Protein AF-J3DHJ5-F1 (afdb_monomer)

Structure (mmCIF, N/CA/C/O backbone):
data_AF-J3DHJ5-F1
#
_entry.id   AF-J3DHJ5-F1
#
loop_
_atom_site.group_PDB
_atom_site.id
_atom_site.type_symbol
_atom_site.label_atom_id
_atom_site.label_alt_id
_atom_site.label_comp_id
_atom_site.label_asym_id
_atom_site.label_entity_id
_atom_site.label_seq_id
_atom_site.pdbx_PDB_ins_code
_atom_site.Cartn_x
_atom_site.Cartn_y
_atom_site.Cartn_z
_atom_site.occupancy
_atom_site.B_iso_or_equiv
_atom_site.auth_seq_id
_atom_site.auth_comp_id
_atom_site.auth_asym_id
_atom_site.auth_atom_id
_atom_site.pdbx_PDB_model_num
ATOM 1 N N . MET A 1 1 ? -26.097 7.445 -40.872 1.00 56.88 1 MET A N 1
ATOM 2 C CA . MET A 1 1 ? -26.040 5.988 -40.610 1.00 56.88 1 MET A CA 1
ATOM 3 C C . MET A 1 1 ? -25.466 5.687 -39.231 1.00 56.88 1 MET A C 1
ATOM 5 O O . MET A 1 1 ? -26.285 5.551 -38.344 1.00 56.88 1 MET A O 1
ATOM 9 N N . ALA A 1 2 ? -24.147 5.677 -38.983 1.00 38.03 2 ALA A N 1
ATOM 10 C CA . ALA A 1 2 ? -23.587 5.235 -37.686 1.00 38.03 2 ALA A CA 1
ATOM 11 C C . ALA A 1 2 ? -24.206 5.890 -36.424 1.00 38.03 2 ALA A C 1
ATOM 13 O O . ALA A 1 2 ? -24.547 5.184 -35.480 1.00 38.03 2 ALA A O 1
ATOM 14 N N . LEU A 1 3 ? -24.429 7.212 -36.423 1.00 39.81 3 LEU A N 1
ATOM 15 C CA . LEU A 1 3 ? -25.123 7.911 -35.324 1.00 39.81 3 LEU A CA 1
ATOM 16 C C . LEU A 1 3 ? -26.589 7.475 -35.145 1.00 39.81 3 LEU A C 1
ATOM 18 O O . LEU A 1 3 ? -27.075 7.419 -34.020 1.00 39.81 3 LEU A O 1
ATOM 22 N N . GLU A 1 4 ? -27.272 7.122 -36.235 1.00 52.53 4 GLU A N 1
ATOM 23 C CA . GLU A 1 4 ? -28.643 6.601 -36.204 1.00 52.53 4 GLU A CA 1
ATOM 24 C C . GLU A 1 4 ? -28.670 5.192 -35.610 1.00 52.53 4 GLU A C 1
ATOM 26 O O . GLU A 1 4 ? -29.508 4.895 -34.767 1.00 52.53 4 GLU A O 1
ATOM 31 N N . THR A 1 5 ? -27.694 4.352 -35.971 1.00 57.44 5 THR A N 1
ATOM 32 C CA . THR A 1 5 ? -27.505 3.025 -35.375 1.00 57.44 5 THR A CA 1
ATOM 33 C C . THR A 1 5 ? -27.242 3.134 -33.874 1.00 57.44 5 THR A C 1
ATOM 35 O O . THR A 1 5 ? -27.921 2.476 -33.098 1.00 57.44 5 THR A O 1
ATOM 38 N N . ILE A 1 6 ? -26.333 4.016 -33.436 1.00 53.72 6 ILE A N 1
ATOM 39 C CA . ILE A 1 6 ? -26.070 4.256 -32.004 1.00 53.72 6 ILE A CA 1
ATOM 40 C C . ILE A 1 6 ? -27.349 4.719 -31.290 1.00 53.72 6 ILE A C 1
ATOM 42 O O . ILE A 1 6 ? -27.682 4.194 -30.227 1.00 53.72 6 ILE A O 1
ATOM 46 N N . ARG A 1 7 ? -28.106 5.651 -31.885 1.00 61.78 7 ARG A N 1
ATOM 47 C CA . ARG A 1 7 ? -29.384 6.129 -31.339 1.00 61.78 7 ARG A CA 1
ATOM 48 C C . ARG A 1 7 ? -30.417 5.004 -31.215 1.00 61.78 7 ARG A C 1
ATOM 50 O O . ARG A 1 7 ? -31.074 4.910 -30.181 1.00 61.78 7 ARG A O 1
ATOM 57 N N . GLN A 1 8 ? -30.535 4.145 -32.226 1.00 65.75 8 GLN A N 1
ATOM 58 C CA . GLN A 1 8 ? -31.433 2.988 -32.218 1.00 65.75 8 GLN A CA 1
ATOM 59 C C . GLN A 1 8 ? -31.013 1.947 -31.172 1.00 65.75 8 GLN A C 1
ATOM 61 O O . GLN A 1 8 ? -31.859 1.526 -30.390 1.00 65.75 8 GLN A O 1
ATOM 66 N N . THR A 1 9 ? -29.726 1.601 -31.066 1.00 68.06 9 THR A N 1
ATOM 67 C CA . THR A 1 9 ? -29.230 0.654 -30.050 1.00 68.06 9 THR A CA 1
ATOM 68 C C . THR A 1 9 ? -29.452 1.175 -28.629 1.00 68.06 9 THR A C 1
ATOM 70 O O . THR A 1 9 ? -29.906 0.424 -27.769 1.00 68.06 9 THR A O 1
ATOM 73 N N . HIS A 1 10 ? -29.209 2.467 -28.370 1.00 66.12 10 HIS A N 1
ATOM 74 C CA . HIS A 1 10 ? -29.517 3.075 -27.070 1.00 66.12 10 HIS A CA 1
ATOM 75 C C . HIS A 1 10 ? -31.023 3.110 -26.773 1.00 66.12 10 HIS A C 1
ATOM 77 O O . HIS A 1 10 ? -31.416 2.923 -25.622 1.00 66.12 10 HIS A O 1
ATOM 83 N N . HIS A 1 11 ? -31.870 3.330 -27.784 1.00 65.62 11 HIS A N 1
ATOM 84 C CA . HIS A 1 11 ? -33.321 3.327 -27.606 1.00 65.62 11 HIS A CA 1
ATOM 85 C C . HIS A 1 11 ? -33.860 1.915 -27.339 1.00 65.62 11 HIS A C 1
ATOM 87 O O . HIS A 1 11 ? -34.631 1.739 -26.399 1.00 65.62 11 HIS A O 1
ATOM 93 N N . GLN A 1 12 ? -33.390 0.908 -28.081 1.00 67.81 12 GLN A N 1
ATOM 94 C CA . GLN A 1 12 ? -33.749 -0.493 -27.860 1.00 67.81 12 GLN A CA 1
ATOM 95 C C . GLN A 1 12 ? -33.296 -0.969 -26.476 1.00 67.81 12 GLN A C 1
ATOM 97 O O . GLN A 1 12 ? -34.115 -1.447 -25.706 1.00 67.81 12 GLN A O 1
ATOM 102 N N . HIS A 1 13 ? -32.041 -0.716 -26.092 1.00 65.06 13 HIS A N 1
ATOM 103 C CA . HIS A 1 13 ? -31.534 -1.065 -24.762 1.00 65.06 13 HIS A CA 1
ATOM 104 C C . HIS A 1 13 ? -32.324 -0.384 -23.623 1.00 65.06 13 HIS A C 1
ATOM 106 O O . HIS A 1 13 ? -32.522 -0.977 -22.564 1.00 65.06 13 HIS A O 1
ATOM 112 N N . ALA A 1 14 ? -32.824 0.842 -23.828 1.00 54.56 14 ALA A N 1
ATOM 113 C CA . ALA A 1 14 ? -33.723 1.489 -22.871 1.00 54.56 14 ALA A CA 1
ATOM 114 C C . ALA A 1 14 ? -35.105 0.808 -22.807 1.00 54.56 14 ALA A C 1
ATOM 116 O O . ALA A 1 14 ? -35.644 0.637 -21.715 1.00 54.56 14 ALA A O 1
ATOM 117 N N . ILE A 1 15 ? -35.661 0.386 -23.948 1.00 68.69 15 ILE A N 1
ATOM 118 C CA . ILE A 1 15 ? -36.907 -0.395 -24.019 1.00 68.69 15 ILE A CA 1
ATOM 119 C C . ILE A 1 15 ? -36.736 -1.744 -23.305 1.00 68.69 15 ILE A C 1
ATOM 121 O O . ILE A 1 15 ? -37.561 -2.078 -22.458 1.00 68.69 15 ILE A O 1
ATOM 125 N N . ASP A 1 16 ? -35.634 -2.453 -23.549 1.00 64.56 16 ASP A N 1
ATOM 126 C CA . ASP A 1 16 ? -35.332 -3.757 -22.946 1.00 64.56 16 ASP A CA 1
ATOM 127 C C . ASP A 1 16 ? -35.168 -3.662 -21.411 1.00 64.56 16 ASP A C 1
ATOM 129 O O . ASP A 1 16 ? -35.616 -4.534 -20.655 1.00 64.56 16 ASP A O 1
ATOM 133 N N . GLN A 1 17 ? -34.575 -2.570 -20.906 1.00 59.06 17 GLN A N 1
ATOM 134 C CA . GLN A 1 17 ? -34.486 -2.305 -19.461 1.00 59.06 17 GLN A CA 1
ATOM 135 C C . GLN A 1 17 ? -35.821 -1.880 -18.825 1.00 59.06 17 GLN A C 1
ATOM 137 O O . GLN A 1 17 ? -36.045 -2.150 -17.641 1.00 59.06 17 GLN A O 1
ATOM 142 N N . MET A 1 18 ? -36.730 -1.259 -19.586 1.00 52.97 18 MET A N 1
ATOM 143 C CA . MET A 1 18 ? -38.100 -0.996 -19.130 1.00 52.97 18 MET A CA 1
ATOM 144 C C . MET A 1 18 ? -38.947 -2.279 -19.119 1.00 52.97 18 MET A C 1
ATOM 146 O O . MET A 1 18 ? -39.639 -2.537 -18.136 1.00 52.97 18 MET A O 1
ATOM 150 N N . SER A 1 19 ? -38.861 -3.124 -20.153 1.00 63.03 19 SER A N 1
ATOM 151 C CA . SER A 1 19 ? -39.649 -4.364 -20.253 1.00 63.03 19 SER A CA 1
ATOM 152 C C . SER A 1 19 ? -39.216 -5.451 -19.267 1.00 63.03 19 SER A C 1
ATOM 154 O O . SER A 1 19 ? -40.039 -6.261 -18.852 1.00 63.03 19 SER A O 1
ATOM 156 N N . SER A 1 20 ? -37.946 -5.464 -18.850 1.00 67.75 20 SER A N 1
ATOM 157 C CA . SER A 1 20 ? -37.434 -6.375 -17.811 1.00 67.75 20 SER A CA 1
ATOM 158 C C . SER A 1 20 ? -37.813 -5.969 -16.376 1.00 67.75 20 SER A C 1
ATOM 160 O O . SER A 1 20 ? -37.446 -6.659 -15.427 1.00 67.75 20 SER A O 1
ATOM 162 N N . GLY A 1 21 ? -38.528 -4.853 -16.182 1.00 51.00 21 GLY A N 1
ATOM 163 C CA . GLY A 1 21 ? -38.951 -4.374 -14.858 1.00 51.00 21 GLY A CA 1
ATOM 164 C C . GLY A 1 21 ? -37.807 -3.896 -13.953 1.00 51.00 21 GLY A C 1
ATOM 165 O O . GLY A 1 21 ? -38.036 -3.570 -12.787 1.00 51.00 21 GLY A O 1
ATOM 166 N N . HIS A 1 22 ? -36.573 -3.842 -14.464 1.00 48.22 22 HIS A N 1
ATOM 167 C CA . HIS A 1 22 ? -35.403 -3.386 -13.716 1.00 48.22 22 HIS A CA 1
ATOM 168 C C . HIS A 1 22 ? -35.270 -1.859 -13.693 1.00 48.22 22 HIS A C 1
ATOM 170 O O . HIS A 1 22 ? -34.783 -1.315 -12.697 1.00 48.22 22 HIS A O 1
ATOM 176 N N . LEU A 1 23 ? -35.783 -1.146 -14.705 1.00 41.62 23 LEU A N 1
ATOM 177 C CA . LEU A 1 23 ? -35.980 0.298 -14.597 1.00 41.62 23 LEU A CA 1
ATOM 178 C C . LEU A 1 23 ? -37.191 0.606 -13.699 1.00 41.62 23 LEU A C 1
ATOM 180 O O . LEU A 1 23 ? -38.329 0.726 -14.154 1.00 41.62 23 LEU A O 1
ATOM 184 N N . LYS A 1 24 ? -36.946 0.796 -12.397 1.00 46.66 24 LYS A N 1
ATOM 185 C CA . LYS A 1 24 ? -37.904 1.502 -11.538 1.00 46.66 24 LYS A CA 1
ATOM 186 C C . LYS A 1 24 ? -38.028 2.935 -12.050 1.00 46.66 24 LYS A C 1
ATOM 188 O O . LYS A 1 24 ? -37.118 3.734 -11.833 1.00 46.66 24 LYS A O 1
ATOM 193 N N . ILE A 1 25 ? -39.151 3.263 -12.692 1.00 50.91 25 ILE A N 1
ATOM 194 C CA . ILE A 1 25 ? -39.510 4.655 -12.989 1.00 50.91 25 ILE A CA 1
ATOM 195 C C . ILE A 1 25 ? -39.434 5.425 -11.659 1.00 50.91 25 ILE A C 1
ATOM 197 O O . ILE A 1 25 ? -40.095 5.011 -10.699 1.00 50.91 25 ILE A O 1
ATOM 201 N N . PRO A 1 26 ? -38.619 6.492 -11.548 1.00 54.53 26 PRO A N 1
ATOM 202 C CA . PRO A 1 26 ? -38.495 7.228 -10.300 1.00 54.53 26 PRO A CA 1
ATOM 203 C C . PRO A 1 26 ? -39.858 7.824 -9.949 1.00 54.53 26 PRO A C 1
ATOM 205 O O . PRO A 1 26 ? -40.407 8.639 -10.693 1.00 54.53 26 PRO A O 1
ATOM 208 N N . VAL A 1 27 ? -40.427 7.375 -8.827 1.00 65.88 27 VAL A N 1
ATOM 209 C CA . VAL A 1 27 ? -41.735 7.834 -8.351 1.00 65.88 27 VAL A CA 1
ATOM 210 C C . VAL A 1 27 ? -41.634 9.334 -8.104 1.00 65.88 27 VAL A C 1
ATOM 212 O O . VAL A 1 27 ? -40.938 9.760 -7.181 1.00 65.88 27 VAL A O 1
ATOM 215 N N . ARG A 1 28 ? -42.298 10.122 -8.962 1.00 69.94 28 ARG A N 1
ATOM 216 C CA . ARG A 1 28 ? -42.235 11.589 -8.935 1.00 69.94 28 ARG A CA 1
ATOM 217 C C . ARG A 1 28 ? -42.550 12.076 -7.511 1.00 69.94 28 ARG A C 1
ATOM 219 O O . ARG A 1 28 ? -43.616 11.727 -6.996 1.00 69.94 28 ARG A O 1
ATOM 226 N N . PRO A 1 29 ? -41.662 12.847 -6.854 1.00 71.56 29 PRO A N 1
ATOM 227 C CA . PRO A 1 29 ? -41.962 13.391 -5.537 1.00 71.56 29 PRO A CA 1
ATOM 228 C C . PRO A 1 29 ? -43.184 14.311 -5.640 1.00 71.56 29 PRO A C 1
ATOM 230 O O . PRO A 1 29 ? -43.317 15.078 -6.593 1.00 71.56 29 PRO A O 1
ATOM 233 N N . SER A 1 30 ? -44.093 14.231 -4.667 1.00 78.44 30 SER A N 1
ATOM 234 C CA . SER A 1 30 ? -45.227 15.156 -4.612 1.00 78.44 30 SER A CA 1
ATOM 235 C C . SER A 1 30 ? -44.733 16.588 -4.349 1.00 78.44 30 SER A C 1
ATOM 237 O O . SER A 1 30 ? -43.692 16.756 -3.705 1.00 78.44 30 SER A O 1
ATOM 239 N N . PRO A 1 31 ? -45.469 17.637 -4.766 1.00 71.19 31 PRO A N 1
ATOM 240 C CA . PRO A 1 31 ? -45.070 19.023 -4.502 1.00 71.19 31 PRO A CA 1
ATOM 241 C C . PRO A 1 31 ? -44.852 19.305 -3.010 1.00 71.19 31 PRO A C 1
ATOM 243 O O . PRO A 1 31 ? -43.879 19.953 -2.639 1.00 71.19 31 PRO A O 1
ATOM 246 N N . ALA A 1 32 ? -45.693 18.727 -2.144 1.00 75.25 32 ALA A N 1
ATOM 247 C CA . ALA A 1 32 ? -45.533 18.798 -0.693 1.00 75.25 32 ALA A CA 1
ATOM 248 C C . ALA A 1 32 ? -44.207 18.179 -0.209 1.00 75.25 32 ALA A C 1
ATOM 250 O O . ALA A 1 32 ? -43.540 18.760 0.644 1.00 75.25 32 ALA A O 1
ATOM 251 N N . LYS A 1 33 ? -43.782 17.044 -0.787 1.00 81.25 33 LYS A N 1
ATOM 252 C CA . LYS A 1 33 ? -42.474 16.452 -0.479 1.00 81.25 33 LYS A CA 1
ATOM 253 C C . LYS A 1 33 ? -41.328 17.328 -0.992 1.00 81.25 33 LYS A C 1
ATOM 255 O O . LYS A 1 33 ? -40.373 17.537 -0.257 1.00 81.25 33 LYS A O 1
ATOM 260 N N . MET A 1 34 ? -41.422 17.871 -2.210 1.00 75.62 34 MET A N 1
ATOM 261 C CA . MET A 1 34 ? -40.393 18.774 -2.749 1.00 75.62 34 MET A CA 1
ATOM 262 C C . MET A 1 34 ? -40.206 20.025 -1.878 1.00 75.62 34 MET A C 1
ATOM 264 O O . MET A 1 34 ? -39.070 20.427 -1.643 1.00 75.62 34 MET A O 1
ATOM 268 N N . MET A 1 35 ? -41.297 20.598 -1.357 1.00 75.06 35 MET A N 1
ATOM 269 C CA . MET A 1 35 ? -41.242 21.695 -0.383 1.00 75.06 35 MET A CA 1
ATOM 270 C C . MET A 1 35 ? -40.568 21.261 0.924 1.00 75.06 35 MET A C 1
ATOM 272 O O . MET A 1 35 ? -39.638 21.920 1.372 1.00 75.06 35 MET A O 1
ATOM 276 N N . GLN A 1 36 ? -40.956 20.114 1.489 1.00 82.12 36 GLN A N 1
ATOM 277 C CA . GLN A 1 36 ? -40.356 19.587 2.720 1.00 82.12 36 GLN A CA 1
ATOM 278 C C . GLN A 1 36 ? -38.847 19.300 2.576 1.00 82.12 36 GLN A C 1
ATOM 280 O O . GLN A 1 36 ? -38.066 19.597 3.482 1.00 82.12 36 GLN A O 1
ATOM 285 N N . ASP A 1 37 ? -38.422 18.740 1.439 1.00 79.88 37 ASP A N 1
ATOM 286 C CA . ASP A 1 37 ? -37.009 18.522 1.114 1.00 79.88 37 ASP A CA 1
ATOM 287 C C . ASP A 1 37 ? -36.252 19.857 0.947 1.00 79.88 37 ASP A C 1
ATOM 289 O O . ASP A 1 37 ? -35.110 19.966 1.403 1.00 79.88 37 ASP A O 1
ATOM 293 N N . PHE A 1 38 ? -36.883 20.883 0.360 1.00 79.00 38 PHE A N 1
ATOM 294 C CA . PHE A 1 38 ? -36.316 22.231 0.229 1.00 79.00 38 PHE A CA 1
ATOM 295 C C . PHE A 1 38 ? -36.161 22.938 1.585 1.00 79.00 38 PHE A C 1
ATOM 297 O O . PHE A 1 38 ? -35.077 23.436 1.886 1.00 79.00 38 PHE A O 1
ATOM 304 N N . ASP A 1 39 ? -37.186 22.927 2.440 1.00 80.31 39 ASP A N 1
ATOM 305 C CA . ASP A 1 39 ? -37.137 23.542 3.774 1.00 80.31 39 ASP A CA 1
ATOM 306 C C . ASP A 1 39 ? -36.062 22.882 4.659 1.00 80.31 39 ASP A C 1
ATOM 308 O O . ASP A 1 39 ? -35.315 23.565 5.367 1.00 80.31 39 ASP A O 1
ATOM 312 N N . GLY A 1 40 ? -35.897 21.557 4.553 1.00 81.44 40 GLY A N 1
ATOM 313 C CA . GLY A 1 40 ? -34.800 20.827 5.196 1.00 81.44 40 GLY A CA 1
ATOM 314 C C . GLY A 1 40 ? -33.412 21.236 4.682 1.00 81.44 40 GLY A C 1
ATOM 315 O O . GLY A 1 40 ? -32.465 21.360 5.467 1.00 81.44 40 GLY A O 1
ATOM 316 N N . CYS A 1 41 ? -33.279 21.505 3.379 1.00 79.44 41 CYS A N 1
ATOM 317 C CA . CYS A 1 41 ? -32.059 22.066 2.796 1.00 79.44 41 CYS A CA 1
ATOM 318 C C . CYS A 1 41 ? -31.773 23.490 3.298 1.00 79.44 41 CYS A C 1
ATOM 320 O O . CYS A 1 41 ? -30.633 23.772 3.670 1.00 79.44 41 CYS A O 1
ATOM 322 N N . VAL A 1 42 ? -32.782 24.365 3.362 1.00 79.06 42 VAL A N 1
ATOM 323 C CA . VAL A 1 42 ? -32.647 25.738 3.885 1.00 79.06 42 VAL A CA 1
ATOM 324 C C . VAL A 1 42 ? -32.196 25.720 5.346 1.00 79.06 42 VAL A C 1
ATOM 326 O O . VAL A 1 42 ? -31.187 26.343 5.672 1.00 79.06 42 VAL A O 1
ATOM 329 N N . GLY A 1 43 ? -32.866 24.951 6.212 1.00 82.94 43 GLY A N 1
ATOM 330 C CA . GLY A 1 43 ? -32.500 24.848 7.629 1.00 82.94 43 GLY A CA 1
ATOM 331 C C . GLY A 1 43 ? -31.072 24.333 7.847 1.00 82.94 43 GLY A C 1
ATOM 332 O O . GLY A 1 43 ? -30.340 24.861 8.685 1.00 82.94 43 GLY A O 1
ATOM 333 N N . THR A 1 44 ? -30.637 23.359 7.041 1.00 83.06 44 THR A N 1
ATOM 334 C CA . THR A 1 44 ? -29.255 22.848 7.073 1.00 83.06 44 THR A CA 1
ATOM 335 C C . THR A 1 44 ? -28.251 23.911 6.612 1.00 83.06 44 THR A C 1
ATOM 337 O O . THR A 1 44 ? -27.206 24.077 7.239 1.00 83.06 44 THR A O 1
ATOM 340 N N . LEU A 1 45 ? -28.566 24.673 5.559 1.00 80.94 45 LEU A N 1
ATOM 341 C CA . LEU A 1 45 ? -27.704 25.743 5.051 1.00 80.94 45 LEU A CA 1
ATOM 342 C C . LEU A 1 45 ? -27.534 26.873 6.080 1.00 80.94 45 LEU A C 1
ATOM 344 O O . LEU A 1 45 ? -26.404 27.266 6.368 1.00 80.94 45 LEU A O 1
ATOM 348 N N . THR A 1 46 ? -28.619 27.335 6.706 1.00 82.50 46 THR A N 1
ATOM 349 C CA . THR A 1 46 ? -28.560 28.330 7.792 1.00 82.50 46 THR A CA 1
ATOM 350 C C . THR A 1 46 ? -27.740 27.819 8.985 1.00 82.50 46 THR A C 1
ATOM 352 O O . THR A 1 46 ? -26.922 28.558 9.536 1.00 82.50 46 THR A O 1
ATOM 355 N N . ALA A 1 47 ? -27.878 26.538 9.345 1.00 84.44 47 ALA A N 1
ATOM 356 C CA . ALA A 1 47 ? -27.099 25.912 10.417 1.00 84.44 47 ALA A CA 1
ATOM 357 C C . ALA A 1 47 ? -25.598 25.741 10.096 1.00 84.44 47 ALA A C 1
ATOM 359 O O . ALA A 1 47 ? -24.796 25.604 11.024 1.00 84.44 47 ALA A O 1
ATOM 360 N N . LEU A 1 48 ? -25.204 25.754 8.816 1.00 80.94 48 LEU A N 1
ATOM 361 C CA . LEU A 1 48 ? -23.802 25.801 8.382 1.00 80.94 48 LEU A CA 1
ATOM 362 C C . LEU A 1 48 ? -23.260 27.238 8.348 1.00 80.94 48 LEU A C 1
ATOM 364 O O . LEU A 1 48 ? -22.138 27.466 8.792 1.00 80.94 48 LEU A O 1
ATOM 368 N N . GLN A 1 49 ? -24.050 28.215 7.887 1.00 85.00 49 GLN A N 1
ATOM 369 C CA . GLN A 1 49 ? -23.648 29.631 7.865 1.00 85.00 49 GLN A CA 1
ATOM 370 C C . GLN A 1 49 ? -23.356 30.204 9.260 1.00 85.00 49 GLN A C 1
ATOM 372 O O . GLN A 1 49 ? -22.520 31.092 9.393 1.00 85.00 49 GLN A O 1
ATOM 377 N N . ALA A 1 50 ? -24.020 29.693 10.300 1.00 85.25 50 ALA A N 1
ATOM 378 C CA . ALA A 1 50 ? -23.800 30.110 11.684 1.00 85.25 50 ALA A CA 1
ATOM 379 C C . ALA A 1 50 ? -22.486 29.584 12.309 1.00 85.25 50 ALA A C 1
ATOM 381 O O . ALA A 1 50 ? -22.213 29.871 13.477 1.00 85.25 50 ALA A O 1
ATOM 382 N N . ARG A 1 51 ? -21.682 28.787 11.588 1.00 86.81 51 ARG A N 1
ATOM 383 C CA . ARG A 1 51 ? -20.476 28.144 12.134 1.00 86.81 51 ARG A CA 1
ATOM 384 C C . ARG A 1 51 ? -19.199 28.939 11.845 1.00 86.81 51 ARG A C 1
ATOM 386 O O . ARG A 1 51 ? -19.053 29.489 10.754 1.00 86.81 51 ARG A O 1
ATOM 393 N N . PRO A 1 52 ? -18.235 28.971 12.786 1.00 80.50 52 PRO A N 1
ATOM 394 C CA . PRO A 1 52 ? -16.932 29.576 12.537 1.00 80.50 52 PRO A CA 1
ATOM 395 C C . PRO A 1 52 ? -16.167 28.795 11.460 1.00 80.50 52 PRO A C 1
ATOM 397 O O . PRO A 1 52 ? -16.198 27.565 11.427 1.00 80.50 52 PRO A O 1
ATOM 400 N N . LEU A 1 53 ? -15.447 29.517 10.599 1.00 84.56 53 LEU A N 1
ATOM 401 C CA . LEU A 1 53 ? -14.565 28.927 9.590 1.00 84.56 53 LEU A CA 1
ATOM 402 C C . LEU A 1 53 ? -13.160 28.650 10.169 1.00 84.56 53 LEU A C 1
ATOM 404 O O . LEU A 1 53 ? -12.693 29.421 11.011 1.00 84.56 53 LEU A O 1
ATOM 408 N N . PRO A 1 54 ? -12.444 27.612 9.690 1.00 85.25 54 PRO A N 1
ATOM 409 C CA . PRO A 1 54 ? -12.856 26.650 8.663 1.00 85.25 54 PRO A CA 1
ATOM 410 C C . PRO A 1 54 ? -13.881 25.625 9.179 1.00 85.25 54 PRO A C 1
ATOM 412 O O . PRO A 1 54 ? -13.832 25.209 10.335 1.00 85.25 54 PRO A O 1
ATOM 415 N N . LEU A 1 55 ? -14.781 25.187 8.292 1.00 80.75 55 LEU A N 1
ATOM 416 C CA . LEU A 1 55 ? -15.735 24.111 8.576 1.00 80.75 55 LEU A CA 1
ATOM 417 C C . LEU A 1 55 ? -15.015 22.789 8.892 1.00 80.75 55 LEU A C 1
ATOM 419 O O . LEU A 1 55 ? -13.944 22.499 8.354 1.00 80.75 55 LEU A O 1
ATOM 423 N N . ASN A 1 56 ? -15.623 21.963 9.746 1.00 80.94 56 ASN A N 1
ATOM 424 C CA . ASN A 1 56 ? -15.105 20.627 10.050 1.00 80.94 56 ASN A CA 1
ATOM 425 C C . ASN A 1 56 ? -15.490 19.601 8.947 1.00 80.94 56 ASN A C 1
ATOM 427 O O . ASN A 1 56 ? -16.365 19.884 8.127 1.00 80.94 56 ASN A O 1
ATOM 431 N N . PRO A 1 57 ? -14.892 18.392 8.912 1.00 77.31 57 PRO A N 1
ATOM 432 C CA . PRO A 1 57 ? -15.164 17.409 7.854 1.00 77.31 57 PRO A CA 1
ATOM 433 C C . PRO A 1 57 ? -16.624 16.932 7.739 1.00 77.31 57 PRO A C 1
ATOM 435 O O . PRO A 1 57 ? -17.063 16.605 6.640 1.00 77.31 57 PRO A O 1
ATOM 438 N N . SER A 1 58 ? -17.394 16.912 8.834 1.00 76.19 58 SER A N 1
ATOM 439 C CA . SER A 1 58 ? -18.831 16.591 8.792 1.00 76.19 58 SER A CA 1
ATOM 440 C C . SER A 1 58 ? -19.633 17.719 8.146 1.00 76.19 58 SER A C 1
ATOM 442 O O . SER A 1 58 ? -20.570 17.473 7.393 1.00 76.19 58 SER A O 1
ATOM 444 N N . ASP A 1 59 ? -19.241 18.965 8.402 1.00 78.94 59 ASP A N 1
ATOM 445 C CA . ASP A 1 59 ? -19.901 20.153 7.860 1.00 78.94 59 ASP A CA 1
ATOM 446 C C . ASP A 1 59 ? -19.630 20.295 6.355 1.00 78.94 59 ASP A C 1
ATOM 448 O O . ASP A 1 59 ? -20.536 20.634 5.597 1.00 78.94 59 ASP A O 1
ATOM 452 N N . MET A 1 60 ? -18.419 19.934 5.909 1.00 78.38 60 MET A N 1
ATOM 453 C CA . MET A 1 60 ? -18.093 19.765 4.487 1.00 78.38 60 MET A CA 1
ATOM 454 C C . MET A 1 60 ? -18.964 18.690 3.822 1.00 78.38 60 MET A C 1
ATOM 456 O O . MET A 1 60 ? -19.526 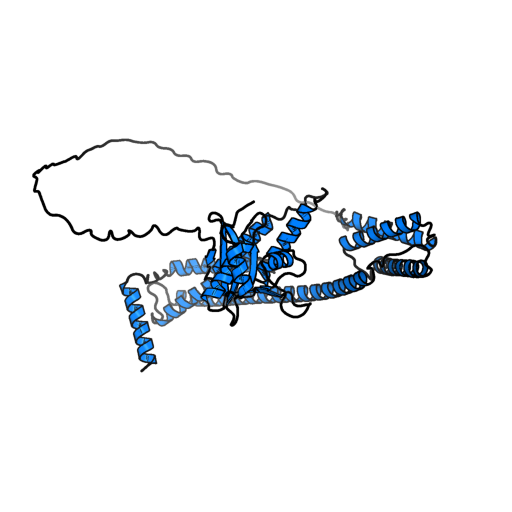18.930 2.759 1.00 78.38 60 MET A O 1
ATOM 460 N N . TYR A 1 61 ? -19.150 17.535 4.469 1.00 79.38 61 TYR A N 1
ATOM 461 C CA . TYR A 1 61 ? -20.013 16.470 3.947 1.00 79.38 61 TYR A CA 1
ATOM 462 C C . TYR A 1 61 ? -21.484 16.909 3.810 1.00 79.38 61 TYR A C 1
ATOM 464 O O . TYR A 1 61 ? -22.143 16.577 2.823 1.00 79.38 61 TYR A O 1
ATOM 472 N N . HIS A 1 62 ? -22.003 17.702 4.754 1.00 79.25 62 HIS A N 1
ATOM 473 C CA . HIS A 1 62 ? -23.336 18.300 4.628 1.00 79.25 62 HIS A CA 1
ATOM 474 C C . HIS A 1 62 ? -23.406 19.359 3.516 1.00 79.25 62 HIS A C 1
ATOM 476 O O . HIS A 1 62 ? -24.412 19.426 2.812 1.00 79.25 62 HIS A O 1
ATOM 482 N N . LEU A 1 63 ? -22.345 20.143 3.307 1.00 80.75 63 LEU A N 1
ATOM 483 C CA . LEU A 1 63 ? -22.252 21.103 2.203 1.00 80.75 63 LEU A CA 1
ATOM 484 C C . LEU A 1 63 ? -22.283 20.397 0.834 1.00 80.75 63 LEU A C 1
ATOM 486 O O . LEU A 1 63 ? -23.030 20.814 -0.051 1.00 80.75 63 LEU A O 1
ATOM 490 N N . ASP A 1 64 ? -21.573 19.277 0.682 1.00 78.56 64 ASP A N 1
ATOM 491 C CA . ASP A 1 64 ? -21.612 18.446 -0.530 1.00 78.56 64 ASP A CA 1
ATOM 492 C C . ASP A 1 64 ? -23.000 17.825 -0.770 1.00 78.56 64 ASP A C 1
ATOM 494 O O . ASP A 1 64 ? -23.497 17.832 -1.900 1.00 78.56 64 ASP A O 1
ATOM 498 N N . GLN A 1 65 ? -23.681 17.355 0.284 1.00 82.19 65 GLN A N 1
ATOM 499 C CA . GLN A 1 65 ? -25.075 16.898 0.182 1.00 82.19 65 GLN A CA 1
ATOM 500 C C . GLN A 1 65 ? -26.034 18.021 -0.250 1.00 82.19 65 GLN A C 1
ATOM 502 O O . GLN A 1 65 ? -26.944 17.769 -1.044 1.00 82.19 65 GLN A O 1
ATOM 507 N N . LEU A 1 66 ? -25.841 19.254 0.233 1.00 81.75 66 LEU A N 1
ATOM 508 C CA . LEU A 1 66 ? -26.635 20.413 -0.189 1.00 81.75 66 LEU A CA 1
ATOM 509 C C . LEU A 1 66 ? -26.363 20.793 -1.646 1.00 81.75 66 LEU A C 1
ATOM 511 O O . LEU A 1 66 ? -27.314 21.050 -2.382 1.00 81.75 66 LEU A O 1
ATOM 515 N N . ASN A 1 67 ? -25.101 20.771 -2.086 1.00 77.81 67 ASN A N 1
ATOM 516 C CA . ASN A 1 67 ? -24.732 20.982 -3.487 1.00 77.81 67 ASN A CA 1
ATOM 517 C C . ASN A 1 67 ? -25.419 19.945 -4.404 1.00 77.81 67 ASN A C 1
ATOM 519 O O . ASN A 1 67 ? -26.012 20.321 -5.417 1.00 77.81 67 ASN A O 1
ATOM 523 N N . ALA A 1 68 ? -25.432 18.664 -4.016 1.00 80.12 68 ALA A N 1
ATOM 524 C CA . ALA A 1 68 ? -26.115 17.602 -4.760 1.00 80.12 68 ALA A CA 1
ATOM 525 C C . ALA A 1 68 ? -27.649 17.776 -4.794 1.00 80.12 68 ALA A C 1
ATOM 527 O O . ALA A 1 68 ? -28.242 17.767 -5.876 1.00 80.12 68 ALA A O 1
ATOM 528 N N . LYS A 1 69 ? -28.299 18.000 -3.639 1.00 78.69 69 LYS A N 1
ATOM 529 C CA . LYS A 1 69 ? -29.756 18.238 -3.575 1.00 78.69 69 LYS A CA 1
ATOM 530 C C . LYS A 1 69 ? -30.186 19.502 -4.328 1.00 78.69 69 LYS A C 1
ATOM 532 O O . LYS A 1 69 ? -31.259 19.513 -4.924 1.00 78.69 69 LYS A O 1
ATOM 537 N N . SER A 1 70 ? -29.355 20.547 -4.343 1.00 79.56 70 SER A N 1
ATOM 538 C CA . SER A 1 70 ? -29.600 21.774 -5.114 1.00 79.56 70 SER A CA 1
ATOM 539 C C . SER A 1 70 ? -29.747 21.476 -6.611 1.00 79.56 70 SER A C 1
ATOM 541 O O . SER A 1 70 ? -30.720 21.898 -7.237 1.00 79.56 70 SER A O 1
ATOM 543 N N . ALA A 1 71 ? -28.830 20.674 -7.166 1.00 78.31 71 ALA A N 1
ATOM 544 C CA . ALA A 1 71 ? -28.864 20.259 -8.566 1.00 78.31 71 ALA A CA 1
ATOM 545 C C . ALA A 1 71 ? -30.054 19.330 -8.885 1.00 78.31 71 ALA A C 1
ATOM 547 O O . ALA A 1 71 ? -30.658 19.451 -9.950 1.00 78.31 71 ALA A O 1
ATOM 548 N N . GLU A 1 72 ? -30.436 18.440 -7.963 1.00 79.94 72 GLU A N 1
ATOM 549 C CA . GLU A 1 72 ? -31.622 17.582 -8.109 1.00 79.94 72 GLU A CA 1
ATOM 550 C C . GLU A 1 72 ? -32.926 18.403 -8.135 1.00 79.94 72 GLU A C 1
ATOM 552 O O . GLU A 1 72 ? -33.772 18.214 -9.012 1.00 79.94 72 GLU A O 1
ATOM 557 N N . LEU A 1 73 ? -33.084 19.353 -7.208 1.00 76.00 73 LEU A N 1
ATOM 558 C CA . LEU A 1 73 ? -34.239 20.256 -7.156 1.00 76.00 73 LEU A CA 1
ATOM 559 C C . LEU A 1 73 ? -34.301 21.168 -8.390 1.00 76.00 73 LEU A C 1
ATOM 561 O O . LEU A 1 73 ? -35.380 21.383 -8.940 1.00 76.00 73 LEU A O 1
ATOM 565 N N . GLU A 1 74 ? -33.154 21.649 -8.878 1.00 78.00 74 GLU A N 1
ATOM 566 C CA . GLU A 1 74 ? -33.057 22.384 -10.141 1.00 78.00 74 GLU A CA 1
ATOM 567 C C . GLU A 1 74 ? -33.447 21.529 -11.359 1.00 78.00 74 GLU A C 1
ATOM 569 O O . GLU A 1 74 ? -34.161 22.012 -12.242 1.00 78.00 74 GLU A O 1
ATOM 574 N N . GLY A 1 75 ? -33.023 20.264 -11.408 1.00 78.00 75 GLY A N 1
ATOM 575 C CA . GLY A 1 75 ? -33.420 19.321 -12.454 1.00 78.00 75 GLY A CA 1
ATOM 576 C C . GLY A 1 75 ? -34.936 19.126 -12.493 1.00 78.00 75 GLY A C 1
ATOM 577 O O . GLY A 1 75 ? -35.554 19.272 -13.551 1.00 78.00 75 GLY A O 1
ATOM 578 N N . HIS A 1 76 ? -35.551 18.892 -11.330 1.00 75.31 76 HIS A N 1
ATOM 579 C CA . HIS A 1 76 ? -37.002 18.778 -11.208 1.00 75.31 76 HIS A CA 1
ATOM 580 C C . HIS A 1 76 ? -37.729 20.071 -11.615 1.00 75.31 76 HIS A C 1
ATOM 582 O O . HIS A 1 76 ? -38.659 20.005 -12.417 1.00 75.31 76 HIS A O 1
ATOM 588 N N . LEU A 1 77 ? -37.303 21.246 -11.133 1.00 71.25 77 LEU A N 1
ATOM 589 C CA . LEU A 1 77 ? -37.935 22.533 -11.470 1.00 71.25 77 LEU A CA 1
ATOM 590 C C . LEU A 1 77 ? -37.849 22.859 -12.970 1.00 71.25 77 LEU A C 1
ATOM 592 O O . LEU A 1 77 ? -38.851 23.247 -13.570 1.00 71.25 77 LEU A O 1
ATOM 596 N N . ASN A 1 78 ? -36.693 22.647 -13.605 1.00 73.31 78 ASN A N 1
ATOM 597 C CA . ASN A 1 78 ? -36.538 22.854 -15.048 1.00 73.31 78 ASN A CA 1
ATOM 598 C C . ASN A 1 78 ? -37.388 21.879 -15.878 1.00 73.31 78 ASN A C 1
ATOM 600 O O . ASN A 1 78 ? -37.921 22.262 -16.919 1.00 73.31 78 ASN A O 1
ATOM 604 N N . TYR A 1 79 ? -37.536 20.632 -15.426 1.00 71.62 79 TYR A N 1
ATOM 605 C CA . TYR A 1 79 ? -38.407 19.642 -16.060 1.00 71.62 79 TYR A CA 1
ATOM 606 C C . TYR A 1 79 ? -39.894 20.025 -15.939 1.00 71.62 79 TYR A C 1
ATOM 608 O O . TYR A 1 79 ? -40.606 20.074 -16.942 1.00 71.62 79 TYR A O 1
ATOM 616 N N . ILE A 1 80 ? -40.332 20.408 -14.733 1.00 66.38 80 ILE A N 1
ATOM 617 C CA . ILE A 1 80 ? -41.682 20.913 -14.427 1.00 66.38 80 ILE A CA 1
ATOM 618 C C . ILE A 1 80 ? -42.066 22.093 -15.331 1.00 66.38 80 ILE A C 1
ATOM 620 O O . ILE A 1 80 ? -43.168 22.107 -15.883 1.00 66.38 80 ILE A O 1
ATOM 624 N N . LEU A 1 81 ? -41.162 23.066 -15.493 1.00 67.88 81 LEU A N 1
ATOM 625 C CA . LEU A 1 81 ? -41.388 24.256 -16.318 1.00 67.88 81 LEU A CA 1
ATOM 626 C C . LEU A 1 81 ? -41.457 23.947 -17.821 1.00 67.88 81 LEU A C 1
ATOM 628 O O . LEU A 1 81 ? -42.115 24.683 -18.552 1.00 67.88 81 LEU A O 1
ATOM 632 N N . ARG A 1 82 ? -40.794 22.879 -18.284 1.00 76.44 82 ARG A N 1
ATOM 633 C CA . ARG A 1 82 ? -40.769 22.488 -19.702 1.00 76.44 82 ARG A CA 1
ATOM 634 C C . ARG A 1 82 ? -41.990 21.678 -20.127 1.00 76.44 82 ARG A C 1
ATOM 636 O O . ARG A 1 82 ? -42.553 21.985 -21.170 1.00 76.44 82 ARG A O 1
ATOM 643 N N . GLU A 1 83 ? -42.400 20.663 -19.363 1.00 71.50 83 GLU A N 1
ATOM 644 C CA . GLU A 1 83 ? -43.453 19.742 -19.834 1.00 71.50 83 GLU A CA 1
ATOM 645 C C . GLU A 1 83 ? -44.886 20.230 -19.583 1.00 71.50 83 GLU A C 1
ATOM 647 O O . GLU A 1 83 ? -45.772 19.920 -20.373 1.00 71.50 83 GLU A O 1
ATOM 652 N N . ASN A 1 84 ? -45.137 21.023 -18.535 1.00 60.38 84 ASN A N 1
ATOM 653 C CA . ASN A 1 84 ? -46.506 21.397 -18.142 1.00 60.38 84 ASN A CA 1
ATOM 654 C C . ASN A 1 84 ? -46.975 22.772 -18.669 1.00 60.38 84 ASN A C 1
ATOM 656 O O . ASN A 1 84 ? -47.976 23.306 -18.191 1.00 60.38 84 ASN A O 1
ATOM 660 N N . GLY A 1 85 ? -46.232 23.412 -19.581 1.00 63.16 85 GLY A N 1
ATOM 661 C CA . GLY A 1 85 ? -46.590 24.732 -20.133 1.00 63.16 85 GLY A CA 1
ATOM 662 C C . GLY A 1 85 ? -46.744 25.856 -19.090 1.00 63.16 85 GLY A C 1
ATOM 663 O O . GLY A 1 85 ? -47.392 26.863 -19.360 1.00 63.16 85 GLY A O 1
ATOM 664 N N . GLY A 1 86 ? -46.187 25.677 -17.887 1.00 57.59 86 GLY A N 1
ATOM 665 C CA . GLY A 1 86 ? -46.326 26.600 -16.757 1.00 57.59 86 GLY A CA 1
ATOM 666 C C . GLY A 1 86 ? -47.563 26.405 -15.865 1.00 57.59 86 GLY A C 1
ATOM 667 O O . GLY A 1 86 ? -47.698 27.154 -14.900 1.00 57.59 86 GLY A O 1
ATOM 668 N N . MET A 1 87 ? -48.438 25.420 -16.119 1.00 55.19 87 MET A N 1
ATOM 669 C CA . MET A 1 87 ? -49.583 25.116 -15.242 1.00 55.19 87 MET A CA 1
ATOM 670 C C . MET A 1 87 ? -49.374 23.826 -14.445 1.00 55.19 87 MET A C 1
ATOM 672 O O . MET A 1 87 ? -49.365 22.728 -14.994 1.00 55.19 87 MET A O 1
ATOM 676 N N . PHE A 1 88 ? -49.250 23.949 -13.125 1.00 63.62 88 PHE A N 1
ATOM 677 C CA . PHE A 1 88 ? -49.154 22.801 -12.227 1.00 63.62 88 PHE A CA 1
ATOM 678 C C . PHE A 1 88 ? -50.557 22.386 -11.742 1.00 63.62 88 PHE A C 1
ATOM 680 O O . PHE A 1 88 ? -51.294 23.242 -11.245 1.00 63.62 88 PHE A O 1
ATOM 687 N N . PRO A 1 89 ? -50.938 21.096 -11.785 1.00 59.00 89 PRO A N 1
ATOM 688 C CA . PRO A 1 89 ? -52.155 20.632 -11.124 1.00 59.00 89 PRO A CA 1
ATOM 689 C C . PRO A 1 89 ? -52.071 20.860 -9.603 1.00 59.00 89 PRO A C 1
ATOM 691 O O . PRO A 1 89 ? -51.339 20.163 -8.903 1.00 59.00 89 PRO A O 1
ATOM 694 N N . GLY A 1 90 ? -52.807 21.851 -9.093 1.00 70.31 90 GLY A N 1
ATOM 695 C CA . GLY A 1 90 ? -52.901 22.145 -7.657 1.00 70.31 90 GLY A CA 1
ATOM 696 C C . GLY A 1 90 ? -51.809 23.044 -7.058 1.00 70.31 90 GLY A C 1
ATOM 697 O O . GLY A 1 90 ? -51.751 23.146 -5.837 1.00 70.31 90 GLY A O 1
ATOM 698 N N . VAL A 1 91 ? -50.973 23.713 -7.865 1.00 70.75 91 VAL A N 1
ATOM 699 C CA . VAL A 1 91 ? -50.058 24.776 -7.388 1.00 70.75 91 VAL A CA 1
ATOM 700 C C . VAL A 1 91 ? -50.295 26.035 -8.219 1.00 70.75 91 VAL A C 1
ATOM 702 O O . VAL A 1 91 ? -50.297 25.971 -9.449 1.00 70.75 91 VAL A O 1
ATOM 705 N N . SER A 1 92 ? -50.526 27.176 -7.566 1.00 76.94 92 SER A N 1
ATOM 706 C CA . SER A 1 92 ? -50.815 28.436 -8.261 1.00 76.94 92 SER A CA 1
ATOM 707 C C . SER A 1 92 ? -49.569 29.004 -8.955 1.00 76.94 92 SER A C 1
ATOM 709 O O . SER A 1 92 ? -48.429 28.669 -8.618 1.00 76.94 92 SER A O 1
ATOM 711 N N . ARG A 1 93 ? -49.771 29.907 -9.921 1.00 71.19 93 ARG A N 1
ATOM 712 C CA . ARG A 1 93 ? -48.670 30.577 -10.631 1.00 71.19 93 ARG A CA 1
ATOM 713 C C . ARG A 1 93 ? -47.794 31.385 -9.668 1.00 71.19 93 ARG A C 1
ATOM 715 O O . ARG A 1 93 ? -46.576 31.418 -9.811 1.00 71.19 93 ARG A O 1
ATOM 722 N N . GLU A 1 94 ? -48.415 31.996 -8.669 1.00 74.50 94 GLU A N 1
ATOM 723 C CA . GLU A 1 94 ? -47.791 32.804 -7.622 1.00 74.50 94 GLU A CA 1
ATOM 724 C C . GLU A 1 94 ? -46.929 31.922 -6.712 1.00 74.50 94 GLU A C 1
ATOM 726 O O . GLU A 1 94 ? -45.777 32.259 -6.443 1.00 74.50 94 GLU A O 1
ATOM 731 N N . GLN A 1 95 ? -47.438 30.747 -6.323 1.00 74.50 95 GLN A N 1
ATOM 732 C CA . GLN A 1 95 ? -46.678 29.742 -5.573 1.00 74.50 95 GLN A CA 1
ATOM 733 C C . GLN A 1 95 ? -45.478 29.222 -6.382 1.00 74.50 95 GLN A C 1
ATOM 735 O O . GLN A 1 95 ? -44.374 29.129 -5.849 1.00 74.50 95 GLN A O 1
ATOM 740 N N . ALA A 1 96 ? -45.644 28.950 -7.681 1.00 69.25 96 ALA A N 1
ATOM 741 C CA . ALA A 1 96 ? -44.539 28.540 -8.551 1.00 69.25 96 ALA A CA 1
ATOM 742 C C . ALA A 1 96 ? -43.452 29.630 -8.678 1.00 69.25 96 ALA A C 1
ATOM 744 O O . ALA A 1 96 ? -42.259 29.328 -8.604 1.00 69.25 96 ALA A O 1
ATOM 745 N N . ILE A 1 97 ? -43.846 30.904 -8.797 1.00 72.31 97 ILE A N 1
ATOM 746 C CA . ILE A 1 97 ? -42.924 32.053 -8.784 1.00 72.31 97 ILE A CA 1
ATOM 747 C C . ILE A 1 97 ? -42.210 32.172 -7.427 1.00 72.31 97 ILE A C 1
ATOM 749 O O . ILE A 1 97 ? -41.001 32.400 -7.387 1.00 72.31 97 ILE A O 1
ATOM 753 N N . GLN A 1 98 ? -42.920 31.972 -6.313 1.00 77.31 98 GLN A N 1
ATOM 754 C CA . GLN A 1 98 ? -42.339 32.005 -4.969 1.00 77.31 98 GLN A CA 1
ATOM 755 C C . GLN A 1 98 ? -41.290 30.898 -4.767 1.00 77.31 98 GLN A C 1
ATOM 757 O O . GLN A 1 98 ? -40.211 31.172 -4.246 1.00 77.31 98 GLN A O 1
ATOM 762 N N . ILE A 1 99 ? -41.554 29.678 -5.248 1.00 75.56 99 ILE A N 1
ATOM 763 C CA . ILE A 1 99 ? -40.599 28.557 -5.212 1.00 75.56 99 ILE A CA 1
ATOM 764 C C . ILE A 1 99 ? -39.336 28.881 -6.026 1.00 75.56 99 ILE A C 1
ATOM 766 O O . ILE A 1 99 ? -38.223 28.640 -5.554 1.00 75.56 99 ILE A O 1
ATOM 770 N N . LEU A 1 100 ? -39.477 29.476 -7.216 1.00 74.25 100 LEU A N 1
ATOM 771 C CA . LEU A 1 100 ? -38.333 29.889 -8.039 1.00 74.25 100 LEU A CA 1
ATOM 772 C C . LEU A 1 100 ? -37.508 31.002 -7.376 1.00 74.25 100 LEU A C 1
ATOM 774 O O . LEU A 1 100 ? -36.279 30.928 -7.364 1.00 74.25 100 LEU A O 1
ATOM 778 N N . ASN A 1 101 ? -38.160 31.995 -6.769 1.00 76.94 101 ASN A N 1
ATOM 779 C CA . ASN A 1 101 ? -37.477 33.055 -6.026 1.00 76.94 101 ASN A CA 1
ATOM 780 C C . ASN A 1 101 ? -36.716 32.493 -4.814 1.00 76.94 101 ASN A C 1
ATOM 782 O O . ASN A 1 101 ? -35.536 32.801 -4.638 1.00 76.94 101 ASN A O 1
ATOM 786 N N . ASN A 1 102 ? -37.340 31.603 -4.037 1.00 78.75 102 ASN A N 1
ATOM 787 C CA . ASN A 1 102 ? -36.695 30.928 -2.910 1.00 78.75 102 ASN A CA 1
ATOM 788 C C . ASN A 1 102 ? -35.504 30.065 -3.367 1.00 78.75 102 ASN A C 1
ATOM 790 O O . ASN A 1 102 ? -34.448 30.097 -2.736 1.00 78.75 102 ASN A O 1
ATOM 794 N N . SER A 1 103 ? -35.632 29.346 -4.490 1.00 78.31 103 SER A N 1
ATOM 795 C CA . SER A 1 103 ? -34.537 28.570 -5.091 1.00 78.31 103 SER A CA 1
ATOM 796 C C . SER A 1 103 ? -33.358 29.463 -5.499 1.00 78.31 103 SER A C 1
ATOM 798 O O . SER A 1 103 ? -32.208 29.143 -5.194 1.00 78.31 103 SER A O 1
ATOM 800 N N . ASN A 1 104 ? -33.622 30.620 -6.113 1.00 78.38 104 ASN A N 1
ATOM 801 C CA . ASN A 1 104 ? -32.582 31.581 -6.487 1.00 78.38 104 ASN A CA 1
ATOM 802 C C . ASN A 1 104 ? -31.849 32.156 -5.264 1.00 78.38 104 ASN A C 1
ATOM 804 O O . ASN A 1 104 ? -30.618 32.223 -5.276 1.00 78.38 104 ASN A O 1
ATOM 808 N N . VAL A 1 105 ? -32.572 32.500 -4.190 1.00 78.31 105 VAL A N 1
ATOM 809 C CA . VAL A 1 105 ? -31.962 32.921 -2.915 1.00 78.31 105 VAL A CA 1
ATOM 810 C C . VAL A 1 105 ? -31.104 31.794 -2.336 1.00 78.31 105 VAL A C 1
ATOM 812 O O . VAL A 1 105 ? -29.932 32.013 -2.041 1.00 78.31 105 VAL A O 1
ATOM 815 N N . PHE A 1 106 ? -31.629 30.567 -2.250 1.00 77.06 106 PHE A N 1
ATOM 816 C CA . PHE A 1 106 ? -30.885 29.403 -1.757 1.00 77.06 106 PHE A CA 1
ATOM 817 C C . PHE A 1 106 ? -29.579 29.168 -2.536 1.00 77.06 106 PHE A C 1
ATOM 819 O O . PHE A 1 106 ? -28.534 28.960 -1.919 1.00 77.06 106 PHE A O 1
ATOM 826 N N . LYS A 1 107 ? -29.589 29.290 -3.872 1.00 78.62 107 LYS A N 1
ATOM 827 C CA . LYS A 1 107 ? -28.372 29.190 -4.700 1.00 78.62 107 LYS A CA 1
ATOM 828 C C . LYS A 1 107 ? -27.352 30.294 -4.405 1.00 78.62 107 LYS A C 1
ATOM 830 O O . LYS A 1 107 ? -26.160 29.999 -4.346 1.00 78.62 107 LYS A O 1
ATOM 835 N N . GLN A 1 108 ? -27.781 31.541 -4.193 1.00 84.69 108 GLN A N 1
ATOM 836 C CA . GLN A 1 108 ? -26.880 32.645 -3.820 1.00 84.69 108 GLN A CA 1
ATOM 837 C C . GLN A 1 108 ? -26.263 32.432 -2.425 1.00 84.69 108 GLN A C 1
ATOM 839 O O . GLN A 1 108 ? -25.057 32.614 -2.232 1.00 84.69 108 GLN A O 1
ATOM 844 N N . THR A 1 109 ? -27.064 31.973 -1.465 1.00 77.62 109 THR A N 1
ATOM 845 C CA . THR A 1 109 ? -26.628 31.628 -0.103 1.00 77.62 109 THR A CA 1
ATOM 846 C C . THR A 1 109 ? -25.637 30.454 -0.101 1.00 77.62 109 THR A C 1
ATOM 848 O O . THR A 1 109 ? -24.604 30.506 0.564 1.00 77.62 109 THR A O 1
ATOM 851 N N . LEU A 1 110 ? -25.895 29.417 -0.904 1.00 78.94 110 LEU A N 1
ATOM 852 C CA . LEU A 1 110 ? -25.017 28.253 -1.049 1.00 78.94 110 LEU A CA 1
ATOM 853 C C . LEU A 1 110 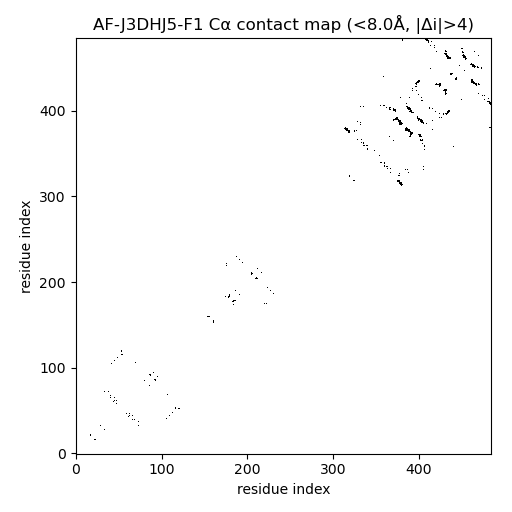? -23.711 28.615 -1.778 1.00 78.94 110 LEU A C 1
ATOM 855 O O . LEU A 1 110 ? -22.627 28.226 -1.347 1.00 78.94 110 LEU A O 1
ATOM 859 N N . GLY A 1 111 ? -23.791 29.417 -2.845 1.00 85.06 111 GLY A N 1
ATOM 860 C CA . GLY A 1 111 ? -22.630 29.901 -3.594 1.00 85.06 111 GLY A CA 1
ATOM 861 C C . GLY A 1 111 ? -21.701 30.793 -2.76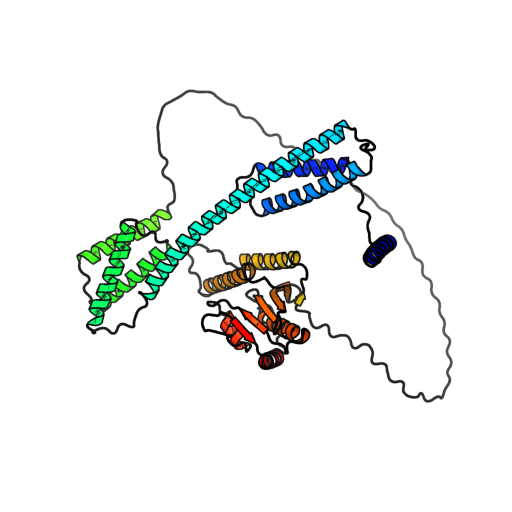4 1.00 85.06 111 GLY A C 1
ATOM 862 O O . GLY A 1 111 ? -20.484 30.616 -2.806 1.00 85.06 111 GLY A O 1
ATOM 863 N N . SER A 1 112 ? -22.257 31.702 -1.957 1.00 84.69 112 SER A N 1
ATOM 864 C CA . SER A 1 112 ? -21.463 32.546 -1.051 1.00 84.69 112 SER A CA 1
ATOM 865 C C . SER A 1 112 ? -20.801 31.742 0.076 1.00 84.69 112 SER A C 1
ATOM 867 O O . SER A 1 112 ? -19.634 31.994 0.385 1.00 84.69 112 SER A O 1
ATOM 869 N N . LEU A 1 113 ? -21.469 30.718 0.624 1.00 78.62 113 LEU A N 1
ATOM 870 C CA . LEU A 1 113 ? -20.856 29.795 1.587 1.00 78.62 113 LEU A CA 1
ATOM 871 C C . LEU A 1 113 ? -19.715 28.976 0.953 1.00 78.62 113 LEU A C 1
ATOM 873 O O . LEU A 1 113 ? -18.616 28.940 1.508 1.00 78.62 113 LEU A O 1
ATOM 877 N N . ASN A 1 114 ? -19.929 28.393 -0.233 1.00 79.50 114 ASN A N 1
ATOM 878 C CA . ASN A 1 114 ? -18.891 27.679 -0.990 1.00 79.50 114 ASN A CA 1
ATOM 879 C C . ASN A 1 114 ? -17.660 28.575 -1.263 1.00 79.50 114 ASN A C 1
ATOM 881 O O . ASN A 1 114 ? -16.517 28.126 -1.127 1.00 79.50 114 ASN A O 1
ATOM 885 N N . ALA A 1 115 ? -17.870 29.855 -1.595 1.00 85.19 115 ALA A N 1
ATOM 886 C CA . ALA A 1 115 ? -16.794 30.825 -1.803 1.00 85.19 115 ALA A CA 1
ATOM 887 C C . ALA A 1 115 ? -16.029 31.152 -0.505 1.00 85.19 115 ALA A C 1
ATOM 889 O O . ALA A 1 115 ? -14.796 31.153 -0.503 1.00 85.19 115 ALA A O 1
ATOM 890 N N . ALA A 1 116 ? -16.733 31.371 0.611 1.00 78.44 116 ALA A N 1
ATOM 891 C CA . ALA A 1 116 ? -16.121 31.653 1.911 1.00 78.44 116 ALA A CA 1
ATOM 892 C C . ALA A 1 116 ? -15.287 30.468 2.436 1.00 78.44 116 ALA A C 1
ATOM 894 O O . ALA A 1 116 ? -14.157 30.653 2.894 1.00 78.44 116 ALA A O 1
ATOM 895 N N . VAL A 1 117 ? -15.803 29.242 2.294 1.00 80.00 117 VAL A N 1
ATOM 896 C CA . VAL A 1 117 ? -15.085 27.993 2.605 1.00 80.00 117 VAL A CA 1
ATOM 897 C C . VAL A 1 117 ? -13.837 27.848 1.730 1.00 80.00 117 VAL A C 1
ATOM 899 O O . VAL A 1 117 ? -12.753 27.575 2.248 1.00 80.00 117 VAL A O 1
ATOM 902 N N . SER A 1 118 ? -13.953 28.105 0.424 1.00 80.69 118 SER A N 1
ATOM 903 C CA . SER A 1 118 ? -12.820 28.052 -0.511 1.00 80.69 118 SER A CA 1
ATOM 904 C C . SER A 1 118 ? -11.727 29.068 -0.159 1.00 80.69 118 SER A C 1
ATOM 906 O O . SER A 1 118 ? -10.545 28.722 -0.149 1.00 80.69 118 SER A O 1
ATOM 908 N N . HIS A 1 119 ? -12.101 30.301 0.196 1.00 83.94 119 HIS A N 1
ATOM 909 C CA . HIS A 1 119 ? -11.159 31.329 0.640 1.00 83.94 119 HIS A CA 1
ATOM 910 C C . HIS A 1 119 ? -10.463 30.939 1.956 1.00 83.94 119 HIS A C 1
ATOM 912 O O . HIS A 1 119 ? -9.239 31.039 2.059 1.00 83.94 119 HIS A O 1
ATOM 918 N N . ALA A 1 120 ? -11.207 30.423 2.941 1.00 75.19 120 ALA A N 1
ATOM 919 C CA . ALA A 1 120 ? -10.635 29.937 4.198 1.00 75.19 120 ALA A CA 1
ATOM 920 C C . ALA A 1 120 ? -9.642 28.779 3.972 1.00 75.19 120 ALA A C 1
ATOM 922 O O . ALA A 1 120 ? -8.549 28.782 4.542 1.00 75.19 120 ALA A O 1
ATOM 923 N N . ALA A 1 121 ? -9.966 27.834 3.082 1.00 74.06 121 ALA A N 1
ATOM 924 C CA . ALA A 1 121 ? -9.076 26.736 2.708 1.00 74.06 121 ALA A CA 1
ATOM 925 C C . ALA A 1 121 ? -7.796 27.230 2.004 1.00 74.06 121 ALA A C 1
ATOM 927 O O . ALA A 1 121 ? -6.697 26.781 2.338 1.00 74.06 121 ALA A O 1
ATOM 928 N N . GLN A 1 122 ? -7.901 28.200 1.087 1.00 81.50 122 GLN A N 1
ATOM 929 C CA . GLN A 1 122 ? -6.740 28.836 0.449 1.00 81.50 122 GLN A CA 1
ATOM 930 C C . GLN A 1 122 ? -5.865 29.586 1.466 1.00 81.50 122 GLN A C 1
ATOM 932 O O . GLN A 1 122 ? -4.641 29.444 1.451 1.00 81.50 122 GLN A O 1
ATOM 937 N N . GLN A 1 123 ? -6.469 30.329 2.397 1.00 80.38 123 GLN A N 1
ATOM 938 C CA . GLN A 1 123 ? -5.758 31.034 3.467 1.00 80.38 123 GLN A CA 1
ATOM 939 C C . GLN A 1 123 ? -5.046 30.053 4.416 1.00 80.38 123 GLN A C 1
ATOM 941 O O . GLN A 1 123 ? -3.885 30.265 4.778 1.00 80.38 123 GLN A O 1
ATOM 946 N N . GLN A 1 124 ? -5.693 28.936 4.763 1.00 74.19 124 GLN A N 1
ATOM 947 C CA . GLN A 1 124 ? -5.084 27.852 5.534 1.00 74.19 124 GLN A CA 1
ATOM 948 C C . GLN A 1 124 ? -3.929 27.197 4.763 1.00 74.19 124 GLN A C 1
ATOM 950 O O . GLN A 1 124 ? -2.866 26.980 5.342 1.00 74.19 124 GLN A O 1
ATOM 955 N N . GLN A 1 125 ? -4.072 26.949 3.457 1.00 74.31 125 GLN A N 1
ATOM 956 C CA . GLN A 1 125 ? -2.998 26.406 2.619 1.00 74.31 125 GLN A CA 1
ATOM 957 C C . GLN A 1 125 ? -1.815 27.381 2.490 1.00 74.31 125 GLN A C 1
ATOM 959 O O . GLN A 1 125 ? -0.662 26.955 2.559 1.00 74.31 125 GLN A O 1
ATOM 964 N N . ALA A 1 126 ? -2.067 28.688 2.374 1.00 75.00 126 ALA A N 1
ATOM 965 C CA . ALA A 1 126 ? -1.030 29.719 2.366 1.00 75.00 126 ALA A CA 1
ATOM 966 C C . ALA A 1 126 ? -0.275 29.784 3.707 1.00 75.00 126 ALA A C 1
ATOM 968 O O . ALA A 1 126 ? 0.956 29.852 3.725 1.00 75.00 126 ALA A O 1
ATOM 969 N N . ASN A 1 127 ? -0.987 29.683 4.833 1.00 69.69 127 ASN A N 1
ATOM 970 C CA . ASN A 1 127 ? -0.376 29.603 6.160 1.00 69.69 127 ASN A CA 1
ATOM 971 C C . ASN A 1 127 ? 0.399 28.288 6.362 1.00 69.69 127 ASN A C 1
ATOM 973 O O . ASN A 1 127 ? 1.506 28.314 6.898 1.00 69.69 127 ASN A O 1
ATOM 977 N N . MET A 1 128 ? -0.101 27.155 5.855 1.00 67.06 128 MET A N 1
ATOM 978 C CA . MET A 1 128 ? 0.655 25.898 5.830 1.00 67.06 128 MET A CA 1
ATOM 979 C C . MET A 1 128 ? 1.923 26.010 4.981 1.00 67.06 128 MET A C 1
ATOM 981 O O . MET A 1 128 ? 2.965 25.564 5.441 1.00 67.06 128 MET A O 1
ATOM 985 N N . ARG A 1 129 ? 1.892 26.657 3.807 1.00 71.81 129 ARG A N 1
ATOM 986 C CA . ARG A 1 129 ? 3.097 26.911 2.989 1.00 71.81 129 ARG A CA 1
ATOM 987 C C . ARG A 1 129 ? 4.106 27.811 3.710 1.00 71.81 129 ARG A C 1
ATOM 989 O O . ARG A 1 129 ? 5.293 27.504 3.719 1.00 71.81 129 ARG A O 1
ATOM 996 N N . ARG A 1 130 ? 3.657 28.877 4.387 1.00 70.81 130 ARG A N 1
ATOM 997 C CA . ARG A 1 130 ? 4.521 29.733 5.231 1.00 70.81 130 ARG A CA 1
ATOM 998 C C . ARG A 1 130 ? 5.183 28.937 6.363 1.00 70.81 130 ARG A C 1
ATOM 1000 O O . ARG A 1 130 ? 6.386 29.070 6.584 1.00 70.81 130 ARG A O 1
ATOM 1007 N N . ASN A 1 131 ? 4.422 28.075 7.037 1.00 61.62 131 ASN A N 1
ATOM 1008 C CA . ASN A 1 131 ? 4.928 27.225 8.116 1.00 61.62 131 ASN A CA 1
ATOM 1009 C C . ASN A 1 131 ? 5.826 26.089 7.600 1.00 61.62 131 ASN A C 1
ATOM 1011 O O . ASN A 1 131 ? 6.820 25.771 8.243 1.00 61.62 131 ASN A O 1
ATOM 1015 N N . GLN A 1 132 ? 5.540 25.524 6.424 1.00 65.19 132 GLN A N 1
ATOM 1016 C CA . GLN A 1 132 ? 6.407 24.559 5.746 1.00 65.19 132 GLN A CA 1
ATOM 1017 C C . GLN A 1 132 ? 7.733 25.199 5.340 1.00 65.19 132 GLN A C 1
ATOM 1019 O O . GLN A 1 132 ? 8.762 24.599 5.609 1.00 65.19 132 GLN A O 1
ATOM 1024 N N . ASN A 1 133 ? 7.738 26.421 4.799 1.00 62.59 133 ASN A N 1
ATOM 1025 C CA . ASN A 1 133 ? 8.971 27.131 4.443 1.00 62.59 133 ASN A CA 1
ATOM 1026 C C . ASN A 1 133 ? 9.813 27.497 5.681 1.00 62.59 133 ASN A C 1
ATOM 1028 O O . ASN A 1 133 ? 11.038 27.398 5.648 1.00 62.59 133 ASN A O 1
ATOM 1032 N N . ARG A 1 134 ? 9.174 27.858 6.805 1.00 58.34 134 ARG A N 1
ATOM 1033 C CA . ARG A 1 134 ? 9.866 27.980 8.103 1.00 58.34 134 ARG A CA 1
ATOM 1034 C C . ARG A 1 134 ? 10.421 26.635 8.578 1.00 58.34 134 ARG A C 1
ATOM 1036 O O . ARG A 1 134 ? 11.568 26.575 9.006 1.00 58.34 134 ARG A O 1
ATOM 1043 N N . GLY A 1 135 ? 9.640 25.563 8.456 1.00 55.62 135 GLY A N 1
ATOM 1044 C CA . GLY A 1 135 ? 10.031 24.210 8.845 1.00 55.62 135 GLY A CA 1
ATOM 1045 C C . GLY A 1 135 ? 11.141 23.611 7.977 1.00 55.62 135 GLY A C 1
ATOM 1046 O O . GLY A 1 135 ? 12.000 22.916 8.506 1.00 55.62 135 GLY A O 1
ATOM 1047 N N . THR A 1 136 ? 11.187 23.892 6.671 1.00 56.75 136 THR A N 1
ATOM 1048 C CA . THR A 1 136 ? 12.290 23.473 5.794 1.00 56.75 136 THR A CA 1
ATOM 1049 C C . THR A 1 136 ? 13.543 24.288 6.058 1.00 56.75 136 THR A C 1
ATOM 1051 O O . THR A 1 136 ? 14.603 23.681 6.131 1.00 56.75 136 THR A O 1
ATOM 1054 N N . PHE A 1 137 ? 13.442 25.598 6.307 1.00 51.84 137 PHE A N 1
ATOM 1055 C CA . PHE A 1 137 ? 14.584 26.404 6.750 1.00 51.84 137 PHE A CA 1
ATOM 1056 C C . PHE A 1 137 ? 15.143 25.901 8.092 1.00 51.84 137 PHE A C 1
ATOM 1058 O O . PHE A 1 137 ? 16.328 25.596 8.188 1.00 51.84 137 PHE A O 1
ATOM 1065 N N . GLN A 1 138 ? 14.290 25.707 9.106 1.00 49.38 138 GLN A N 1
ATOM 1066 C CA . GLN A 1 138 ? 14.697 25.141 10.399 1.00 49.38 138 GLN A CA 1
ATOM 1067 C C . GLN A 1 138 ? 15.254 23.716 10.270 1.00 49.38 138 GLN A C 1
ATOM 1069 O O . GLN A 1 138 ? 16.207 23.382 10.967 1.00 49.38 138 GLN A O 1
ATOM 1074 N N . ARG A 1 139 ? 14.713 22.883 9.370 1.00 51.78 139 ARG A N 1
ATOM 1075 C CA . ARG A 1 139 ? 15.200 21.514 9.133 1.00 51.78 139 ARG A CA 1
ATOM 1076 C C . ARG A 1 139 ? 16.501 21.476 8.331 1.00 51.78 139 ARG A C 1
ATOM 1078 O O . ARG A 1 139 ? 17.335 20.621 8.600 1.00 51.78 139 ARG A O 1
ATOM 1085 N N . GLN A 1 140 ? 16.701 22.381 7.375 1.00 54.22 140 GLN A N 1
ATOM 1086 C CA . GLN A 1 140 ? 17.979 22.553 6.682 1.00 54.22 140 GLN A CA 1
ATOM 1087 C C . GLN A 1 140 ? 19.040 23.039 7.666 1.00 54.22 140 GLN A C 1
ATOM 1089 O O . GLN A 1 140 ? 20.093 22.419 7.749 1.00 54.22 140 GLN A O 1
ATOM 1094 N N . LEU A 1 141 ? 18.721 24.039 8.494 1.00 51.22 141 LEU A N 1
ATOM 1095 C CA . LEU A 1 141 ? 19.589 24.505 9.572 1.00 51.22 141 LEU A CA 1
ATOM 1096 C C . LEU A 1 141 ? 19.902 23.376 10.571 1.00 51.22 141 LEU A C 1
ATOM 1098 O O . LEU A 1 141 ? 21.063 23.163 10.897 1.00 51.22 141 LEU A O 1
ATOM 1102 N N . SER A 1 142 ? 18.911 22.582 10.998 1.00 47.62 142 SER A N 1
ATOM 1103 C CA . SER A 1 142 ? 19.144 21.465 11.924 1.00 47.62 142 SER A CA 1
ATOM 1104 C C . SER A 1 142 ? 19.917 20.303 11.293 1.00 47.62 142 SER A C 1
ATOM 1106 O O . SER A 1 142 ? 20.650 19.622 12.000 1.00 47.62 142 SER A O 1
ATOM 1108 N N . ILE A 1 143 ? 19.775 20.048 9.987 1.00 51.25 143 ILE A N 1
ATOM 1109 C CA . ILE A 1 143 ? 20.576 19.046 9.260 1.00 51.25 143 ILE A CA 1
ATOM 1110 C C . ILE A 1 143 ? 22.005 19.557 9.053 1.00 51.25 143 ILE A C 1
ATOM 1112 O O . ILE A 1 143 ? 22.948 18.806 9.269 1.00 51.25 143 ILE A O 1
ATOM 1116 N N . GLN A 1 144 ? 22.185 20.832 8.708 1.00 51.72 144 GLN A N 1
ATOM 1117 C CA . GLN A 1 144 ? 23.495 21.474 8.598 1.00 51.72 144 GLN A CA 1
ATOM 1118 C C . GLN A 1 144 ? 24.235 21.437 9.942 1.00 51.72 144 GLN A C 1
ATOM 1120 O O . GLN A 1 144 ? 25.393 21.031 9.982 1.00 51.72 144 GLN A O 1
ATOM 1125 N N . ILE A 1 145 ? 23.543 21.754 11.041 1.00 48.75 145 ILE A N 1
ATOM 1126 C CA . ILE A 1 145 ? 24.041 21.593 12.411 1.00 48.75 145 ILE A CA 1
ATOM 1127 C C . ILE A 1 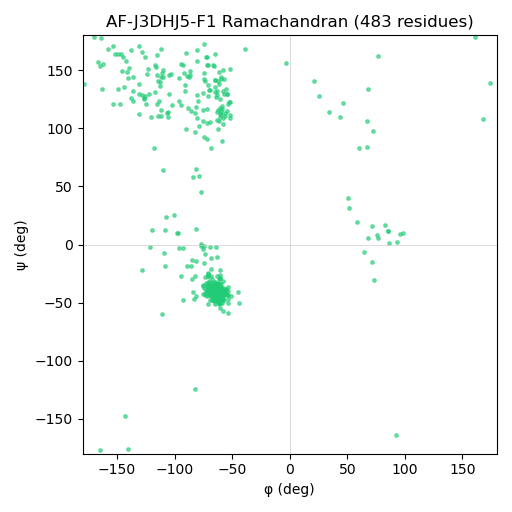145 ? 24.365 20.116 12.693 1.00 48.75 145 ILE A C 1
ATOM 1129 O O . ILE A 1 145 ? 25.502 19.807 13.023 1.00 48.75 145 ILE A O 1
ATOM 1133 N N . ARG A 1 146 ? 23.433 19.173 12.494 1.00 44.56 146 ARG A N 1
ATOM 1134 C CA . ARG A 1 146 ? 23.643 17.740 12.798 1.00 44.56 146 ARG A CA 1
ATOM 1135 C C . ARG A 1 146 ? 24.803 17.112 12.019 1.00 44.56 146 ARG A C 1
ATOM 1137 O O . ARG A 1 146 ? 25.585 16.356 12.589 1.00 44.56 146 ARG A O 1
ATOM 1144 N N . ASN A 1 147 ? 24.939 17.446 10.740 1.00 46.03 147 ASN A N 1
ATOM 1145 C CA . ASN A 1 147 ? 26.019 16.948 9.890 1.00 46.03 147 ASN A CA 1
ATOM 1146 C C . ASN A 1 147 ? 27.374 17.571 10.275 1.00 46.03 147 ASN A C 1
ATOM 1148 O O . ASN A 1 147 ? 28.406 16.936 10.090 1.00 46.03 147 ASN A O 1
ATOM 1152 N N . GLN A 1 148 ? 27.381 18.777 10.856 1.00 45.97 148 GLN A N 1
ATOM 1153 C CA . GLN A 1 148 ? 28.579 19.406 11.425 1.00 45.97 148 GLN A CA 1
ATOM 1154 C C . GLN A 1 148 ? 28.877 18.988 12.879 1.00 45.97 148 GLN A C 1
ATOM 1156 O O . GLN A 1 148 ? 30.014 19.157 13.316 1.00 45.97 148 GLN A O 1
ATOM 1161 N N . LEU A 1 149 ? 27.891 18.441 13.601 1.00 39.12 149 LEU A N 1
ATOM 1162 C CA . LEU A 1 149 ? 27.986 17.891 14.964 1.00 39.12 149 LEU A CA 1
ATOM 1163 C C . LEU A 1 149 ? 28.152 16.359 14.993 1.00 39.12 149 LEU A C 1
ATOM 1165 O O . LEU A 1 149 ? 28.028 15.742 16.048 1.00 39.12 149 LEU A O 1
ATOM 1169 N N . THR A 1 150 ? 28.394 15.708 13.852 1.00 43.25 150 THR A N 1
ATOM 1170 C CA . THR A 1 150 ? 28.632 14.257 13.832 1.00 43.25 150 THR A CA 1
ATOM 1171 C C . THR A 1 150 ? 30.012 13.971 14.442 1.00 43.25 150 THR A C 1
ATOM 1173 O O . THR A 1 150 ? 31.011 14.436 13.889 1.00 43.25 150 THR A O 1
ATOM 1176 N N . PRO A 1 151 ? 30.112 13.245 15.573 1.00 41.31 151 PRO A N 1
ATOM 1177 C CA . PRO A 1 151 ? 31.363 13.148 16.312 1.00 41.31 151 PRO A CA 1
ATOM 1178 C C . PRO A 1 151 ? 32.354 12.218 15.606 1.00 41.31 151 PRO A C 1
ATOM 1180 O O . PRO A 1 151 ? 32.237 10.993 15.665 1.00 41.31 151 PRO A O 1
ATOM 1183 N N . THR A 1 152 ? 33.378 12.801 14.980 1.00 46.66 152 THR A N 1
ATOM 1184 C CA . THR A 1 152 ? 34.611 12.078 14.641 1.00 46.66 152 THR A CA 1
ATOM 1185 C C . THR A 1 152 ? 35.163 11.442 15.916 1.00 46.66 152 THR A C 1
ATOM 1187 O O . THR A 1 152 ? 35.288 12.130 16.928 1.00 46.66 152 THR A O 1
ATOM 1190 N N . VAL A 1 153 ? 35.487 10.145 15.886 1.00 42.16 153 VAL A N 1
ATOM 1191 C CA . VAL A 1 153 ? 35.966 9.410 17.070 1.00 42.16 153 VAL A CA 1
ATOM 1192 C C . VAL A 1 153 ? 37.227 10.081 17.623 1.00 42.16 153 VAL A C 1
ATOM 1194 O O . VAL A 1 153 ? 38.287 10.042 17.000 1.00 42.16 153 VAL A O 1
ATOM 1197 N N . MET A 1 154 ? 37.099 10.726 18.784 1.00 49.50 154 MET A N 1
ATOM 1198 C CA . MET A 1 154 ? 38.175 11.500 19.398 1.00 49.50 154 MET A CA 1
ATOM 1199 C C . MET A 1 154 ? 39.125 10.597 20.180 1.00 49.50 154 MET A C 1
ATOM 1201 O O . MET A 1 154 ? 38.765 10.076 21.234 1.00 49.50 154 MET A O 1
ATOM 1205 N N . THR A 1 155 ? 40.365 10.474 19.710 1.00 51.44 155 THR A N 1
ATOM 1206 C CA . THR A 1 155 ? 41.473 9.926 20.502 1.00 51.44 155 THR A CA 1
ATOM 1207 C C . THR A 1 155 ? 42.027 11.022 21.426 1.00 51.44 155 THR A C 1
ATOM 1209 O O . THR A 1 155 ? 42.522 12.037 20.915 1.00 51.44 155 THR A O 1
ATOM 1212 N N . PRO A 1 156 ? 41.978 10.862 22.764 1.00 48.81 156 PRO A N 1
ATOM 1213 C CA . PRO A 1 156 ? 42.585 11.820 23.686 1.00 48.81 156 PRO A CA 1
ATOM 1214 C C . PRO A 1 156 ? 44.096 11.951 23.449 1.00 48.81 156 PRO A C 1
ATOM 1216 O O . PRO A 1 156 ? 44.764 10.968 23.135 1.00 48.81 156 PRO A O 1
ATOM 1219 N N . GLY A 1 157 ? 44.639 13.160 23.618 1.00 57.91 157 GLY A N 1
ATOM 1220 C CA . GLY A 1 157 ? 46.084 13.424 23.532 1.00 57.91 157 GLY A CA 1
ATOM 1221 C C . GLY A 1 157 ? 46.621 13.871 22.165 1.00 57.91 157 GLY A C 1
ATOM 1222 O O . GLY A 1 157 ? 47.818 14.106 22.049 1.00 57.91 157 GLY A O 1
ATOM 1223 N N . SER A 1 158 ? 45.779 14.040 21.139 1.00 65.75 158 SER A N 1
ATOM 1224 C CA . SER A 1 158 ? 46.190 14.706 19.889 1.00 65.75 158 SER A CA 1
ATOM 1225 C C . SER A 1 158 ? 46.004 16.227 19.969 1.00 65.75 158 SER A C 1
ATOM 1227 O O . SER A 1 158 ? 45.012 16.693 20.519 1.00 65.75 158 SER A O 1
ATOM 1229 N N . GLU A 1 159 ? 46.885 17.031 19.366 1.00 62.72 159 GLU A N 1
ATOM 1230 C CA . GLU A 1 159 ? 46.739 18.507 19.342 1.00 62.72 159 GLU A CA 1
ATOM 1231 C C . GLU A 1 159 ? 45.409 18.958 18.704 1.00 62.72 159 GLU A C 1
ATOM 1233 O O . GLU A 1 159 ? 44.789 19.941 19.117 1.00 62.72 159 GLU A O 1
ATOM 1238 N N . LYS A 1 160 ? 44.913 18.172 17.738 1.00 65.50 160 LYS A N 1
ATOM 1239 C CA . LYS A 1 160 ? 43.620 18.375 17.068 1.00 65.50 160 LYS A CA 1
ATOM 1240 C C . LYS A 1 160 ? 42.432 18.312 18.037 1.00 65.50 160 LYS A C 1
ATOM 1242 O O . LYS A 1 160 ? 41.440 18.999 17.808 1.00 65.50 160 LYS A O 1
ATOM 1247 N N . PHE A 1 161 ? 42.544 17.551 19.130 1.00 68.44 161 PHE A N 1
ATOM 1248 C CA . PHE A 1 161 ? 41.523 17.463 20.177 1.00 68.44 161 PHE A CA 1
ATOM 1249 C C . PHE A 1 161 ? 41.254 18.828 20.824 1.00 68.44 161 PHE A C 1
ATOM 1251 O O . PHE A 1 161 ? 40.096 19.211 20.965 1.00 68.44 161 PHE A O 1
ATOM 1258 N N . GLY A 1 162 ? 42.303 19.596 21.146 1.00 69.69 162 GLY A N 1
ATOM 1259 C CA . GLY A 1 162 ? 42.164 20.924 21.753 1.00 69.69 162 GLY A CA 1
ATOM 1260 C C . GLY A 1 162 ? 41.431 21.909 20.838 1.00 69.69 162 GLY A C 1
ATOM 1261 O O . GLY A 1 162 ? 40.459 22.539 21.253 1.00 69.69 162 GLY A O 1
ATOM 1262 N N . HIS A 1 163 ? 41.826 21.976 19.562 1.00 70.62 163 HIS A N 1
ATOM 1263 C CA . HIS A 1 163 ? 41.151 22.820 18.569 1.00 70.62 163 HIS A CA 1
ATOM 1264 C C . HIS A 1 163 ? 39.694 22.407 18.311 1.00 70.62 163 HIS A C 1
ATOM 1266 O O . HIS A 1 163 ? 38.827 23.274 18.177 1.00 70.62 163 HIS A O 1
ATOM 1272 N N . GLN A 1 164 ? 39.397 21.106 18.256 1.00 68.56 164 GLN A N 1
ATOM 1273 C CA . GLN A 1 164 ? 38.031 20.633 18.027 1.00 68.56 164 GLN A CA 1
ATOM 1274 C C . GLN A 1 164 ? 37.135 20.860 19.260 1.00 68.56 164 GLN A C 1
ATOM 1276 O O . GLN A 1 164 ? 36.014 21.335 19.107 1.00 68.56 164 GLN A O 1
ATOM 1281 N N . MET A 1 165 ? 37.645 20.643 20.479 1.00 68.88 165 MET A N 1
ATOM 1282 C CA . MET A 1 165 ? 36.948 20.984 21.730 1.00 68.88 165 MET A CA 1
ATOM 1283 C C . MET A 1 165 ? 36.647 22.486 21.840 1.00 68.88 165 MET A C 1
ATOM 1285 O O . MET A 1 165 ? 35.538 22.865 22.215 1.00 68.88 165 MET A O 1
ATOM 1289 N N . GLN A 1 166 ? 37.599 23.348 21.465 1.00 75.06 166 GLN A N 1
ATOM 1290 C CA . GLN A 1 166 ? 37.386 24.797 21.420 1.00 75.06 166 GLN A CA 1
ATOM 1291 C C . GLN A 1 166 ? 36.319 25.181 20.378 1.00 75.06 166 GLN A C 1
ATOM 1293 O O . GLN A 1 166 ? 35.451 26.005 20.662 1.00 75.06 166 GLN A O 1
ATOM 1298 N N . THR A 1 167 ? 36.329 24.529 19.210 1.00 77.50 167 THR A N 1
ATOM 1299 C CA . THR A 1 167 ? 35.328 24.737 18.148 1.00 77.50 167 THR A CA 1
ATOM 1300 C C . THR A 1 167 ? 33.913 24.401 18.633 1.00 77.50 167 THR A C 1
ATOM 1302 O O . THR A 1 167 ? 32.991 25.182 18.397 1.00 77.50 167 THR A O 1
ATOM 1305 N N . GLU A 1 168 ? 33.726 23.291 19.355 1.00 72.25 168 GLU A N 1
ATOM 1306 C CA . GLU A 1 168 ? 32.419 22.956 19.941 1.00 72.25 168 GLU A CA 1
ATOM 1307 C C . GLU A 1 168 ? 32.008 23.924 21.057 1.00 72.25 168 GLU A C 1
ATOM 1309 O O . GLU A 1 168 ? 30.857 24.354 21.095 1.00 72.25 168 GLU A O 1
ATOM 1314 N N . LEU A 1 169 ? 32.935 24.351 21.922 1.00 73.31 169 LEU A N 1
ATOM 1315 C CA . LEU A 1 169 ? 32.646 25.372 22.937 1.00 73.31 169 LEU A CA 1
ATOM 1316 C C . LEU A 1 169 ? 32.153 26.688 22.317 1.00 73.31 169 LEU A C 1
ATOM 1318 O O . LEU A 1 169 ? 31.195 27.280 22.815 1.00 73.31 169 LEU A O 1
ATOM 1322 N N . ASP A 1 170 ? 32.770 27.140 21.226 1.00 77.88 170 ASP A N 1
ATOM 1323 C CA . ASP A 1 170 ? 32.362 28.368 20.536 1.00 77.88 170 ASP A CA 1
ATOM 1324 C C . ASP A 1 170 ? 31.018 28.203 19.795 1.00 77.88 170 ASP A C 1
ATOM 1326 O O . ASP A 1 170 ? 30.197 29.126 19.795 1.00 77.88 170 ASP A O 1
ATOM 1330 N N . ARG A 1 171 ? 30.719 27.004 19.270 1.00 73.25 171 ARG A N 1
ATOM 1331 C CA . ARG A 1 171 ? 29.387 26.640 18.740 1.00 73.25 171 ARG A CA 1
ATOM 1332 C C . ARG A 1 171 ? 28.304 26.668 19.823 1.00 73.25 171 ARG A C 1
ATOM 1334 O O . ARG A 1 171 ? 27.245 27.259 19.605 1.00 73.25 171 ARG A O 1
ATOM 1341 N N . PHE A 1 172 ? 28.564 26.088 20.998 1.00 75.69 172 PHE A N 1
ATOM 1342 C CA . PHE A 1 172 ? 27.635 26.135 22.134 1.00 75.69 172 PHE A CA 1
ATOM 1343 C C . PHE A 1 172 ? 27.390 27.572 22.612 1.00 75.69 172 PHE A C 1
ATOM 1345 O O . PHE A 1 172 ? 26.241 27.930 22.876 1.00 75.69 172 PHE A O 1
ATOM 1352 N N . HIS A 1 173 ? 28.422 28.422 22.653 1.00 74.88 173 HIS A N 1
ATOM 1353 C CA . HIS A 1 173 ? 28.246 29.842 22.971 1.00 74.88 173 HIS A CA 1
ATOM 1354 C C . HIS A 1 173 ? 27.372 30.579 21.952 1.00 74.88 173 HIS A C 1
ATOM 1356 O O . HIS A 1 173 ? 26.502 31.341 22.366 1.00 74.88 173 HIS A O 1
ATOM 1362 N N . TYR A 1 174 ? 27.540 30.329 20.650 1.00 79.44 174 TYR A N 1
ATOM 1363 C CA . TYR A 1 174 ? 26.692 30.934 19.617 1.00 79.44 174 TYR A CA 1
ATOM 1364 C C . TYR A 1 174 ? 25.211 30.536 19.766 1.00 79.44 174 TYR A C 1
ATOM 1366 O O . TYR A 1 174 ? 24.324 31.389 19.686 1.00 79.44 174 TYR A O 1
ATOM 1374 N N . LEU A 1 175 ? 24.932 29.257 20.045 1.00 76.25 175 LEU A N 1
ATOM 1375 C CA . LEU A 1 175 ? 23.568 28.775 20.293 1.00 76.25 175 LEU A CA 1
ATOM 1376 C C . LEU A 1 175 ? 22.963 29.385 21.568 1.00 76.25 175 LEU A C 1
ATOM 1378 O O . LEU A 1 175 ? 21.831 29.869 21.535 1.00 76.25 175 LEU A O 1
ATOM 1382 N N . ALA A 1 176 ? 23.714 29.407 22.674 1.00 73.69 176 ALA A N 1
ATOM 1383 C CA . ALA A 1 176 ? 23.252 29.971 23.941 1.00 73.69 176 ALA A CA 1
ATOM 1384 C C . ALA A 1 176 ? 22.983 31.484 23.842 1.00 73.69 176 ALA A C 1
ATOM 1386 O O . ALA A 1 176 ? 21.949 31.960 24.312 1.00 73.69 176 ALA A O 1
ATOM 1387 N N . ASP A 1 177 ? 23.865 32.234 23.174 1.00 77.12 177 ASP A N 1
ATOM 1388 C CA . ASP A 1 177 ? 23.705 33.671 22.931 1.00 77.12 177 ASP A CA 1
ATOM 1389 C C . ASP A 1 177 ? 22.489 33.968 22.035 1.00 77.12 177 ASP A C 1
ATOM 1391 O O . ASP A 1 177 ? 21.673 34.834 22.357 1.00 77.12 177 ASP A O 1
ATOM 1395 N N . GLY A 1 178 ? 22.302 33.189 20.963 1.00 77.00 178 GLY A N 1
ATOM 1396 C CA . GLY A 1 178 ? 21.149 33.304 20.069 1.00 77.00 178 GLY A CA 1
ATOM 1397 C C . GLY A 1 178 ? 19.806 33.001 20.746 1.00 77.00 178 GLY A C 1
ATOM 1398 O O . GLY A 1 178 ? 18.819 33.685 20.472 1.00 77.00 178 GLY A O 1
ATOM 1399 N N . VAL A 1 179 ? 19.750 32.021 21.655 1.00 76.19 179 VAL A N 1
ATOM 1400 C CA . VAL A 1 179 ? 18.542 31.693 22.446 1.00 76.19 179 VAL A CA 1
ATOM 1401 C C . VAL A 1 179 ? 18.299 32.709 23.571 1.00 76.19 179 VAL A C 1
ATOM 1403 O O . VAL A 1 179 ? 17.148 33.042 23.870 1.00 76.19 179 VAL A O 1
ATOM 1406 N N . SER A 1 180 ? 19.367 33.235 24.178 1.00 72.75 180 SER A N 1
ATOM 1407 C CA . SER A 1 180 ? 19.300 34.283 25.205 1.00 72.75 180 SER A CA 1
ATOM 1408 C C . SER A 1 180 ? 18.738 35.589 24.630 1.00 72.75 180 SER A C 1
ATOM 1410 O O . SER A 1 180 ? 17.733 36.103 25.122 1.00 72.75 180 SER A O 1
ATOM 1412 N N . LYS A 1 181 ? 19.303 36.057 23.507 1.00 76.88 181 LYS A N 1
ATOM 1413 C CA . LYS A 1 181 ? 18.884 37.274 22.786 1.00 76.88 181 LYS A CA 1
ATOM 1414 C C . LYS A 1 181 ? 17.605 37.104 21.950 1.00 76.88 181 LYS A C 1
ATOM 1416 O O . LYS A 1 181 ? 17.168 38.051 21.305 1.00 76.88 181 LYS A O 1
ATOM 1421 N N . GLY A 1 182 ? 16.996 35.915 21.943 1.00 77.44 182 GLY A N 1
ATOM 1422 C CA . GLY A 1 182 ? 15.721 35.640 21.268 1.00 77.44 182 GLY A CA 1
ATOM 1423 C C . GLY A 1 182 ? 15.789 35.474 19.742 1.00 77.44 182 GLY A C 1
ATOM 1424 O O . GLY A 1 182 ? 14.747 35.305 19.110 1.00 77.44 182 GLY A O 1
ATOM 1425 N N . TYR A 1 183 ? 16.985 35.475 19.146 1.00 71.12 183 TYR A N 1
ATOM 1426 C CA . TYR A 1 183 ? 17.191 35.235 17.712 1.00 71.12 183 TYR A CA 1
ATOM 1427 C C . TYR A 1 183 ? 16.949 33.770 17.306 1.00 71.12 183 TYR A C 1
ATOM 1429 O O . TYR A 1 183 ? 16.588 33.500 16.160 1.00 71.12 183 TYR A O 1
ATOM 1437 N N . LEU A 1 184 ? 17.111 32.824 18.237 1.00 77.31 184 LEU A N 1
ATOM 1438 C CA . LEU A 1 184 ? 16.824 31.402 18.040 1.00 77.31 184 LEU A CA 1
ATOM 1439 C C . LEU A 1 184 ? 15.617 30.964 18.879 1.00 77.31 184 LEU A C 1
ATOM 1441 O O . LEU A 1 184 ? 15.697 30.842 20.101 1.00 77.31 184 LEU A O 1
ATOM 1445 N N . GLN A 1 185 ? 14.505 30.663 18.205 1.00 79.69 185 GLN A N 1
ATOM 1446 C CA . GLN A 1 185 ? 13.367 29.958 18.800 1.00 79.69 185 GLN A CA 1
ATOM 1447 C C . GLN A 1 185 ? 13.548 28.446 18.614 1.00 79.69 185 GLN A C 1
ATOM 1449 O O . GLN A 1 185 ? 13.273 27.911 17.539 1.00 79.69 185 GLN A O 1
ATOM 1454 N N . LEU A 1 186 ? 14.018 27.773 19.666 1.00 78.12 186 LEU A N 1
ATOM 1455 C CA . LEU A 1 186 ? 14.072 26.312 19.756 1.00 78.12 186 LEU A CA 1
ATOM 1456 C C . LEU A 1 186 ? 12.764 25.761 20.348 1.00 78.12 186 LEU A C 1
ATOM 1458 O O . LEU A 1 186 ? 12.162 26.382 21.226 1.00 78.12 186 LEU A O 1
ATOM 1462 N N . THR A 1 187 ? 12.328 24.586 19.891 1.00 79.44 187 THR A N 1
ATOM 1463 C CA . THR A 1 187 ? 11.202 23.858 20.502 1.00 79.44 187 THR A CA 1
ATOM 1464 C C . THR A 1 187 ? 11.599 23.253 21.850 1.00 79.44 187 THR A C 1
ATOM 1466 O O . THR A 1 187 ? 12.779 23.052 22.120 1.00 79.44 187 THR A O 1
ATOM 1469 N N . SER A 1 188 ? 10.627 22.891 22.693 1.00 70.12 188 SER A N 1
ATOM 1470 C CA . SER A 1 188 ? 10.888 22.202 23.969 1.00 70.12 188 SER A CA 1
ATOM 1471 C C . SER A 1 188 ? 11.726 20.928 23.813 1.00 70.12 188 SER A C 1
ATOM 1473 O O . SER A 1 188 ? 12.598 20.676 24.637 1.00 70.12 188 SER A O 1
ATOM 1475 N N . GLU A 1 189 ? 11.527 20.165 22.737 1.00 69.25 189 GLU A N 1
ATOM 1476 C CA . GLU A 1 189 ? 12.325 18.969 22.437 1.00 69.25 189 GLU A CA 1
ATOM 1477 C C . GLU A 1 189 ? 13.778 19.340 22.060 1.00 69.25 189 GLU A C 1
ATOM 1479 O O . GLU A 1 189 ? 14.711 18.761 22.608 1.00 69.25 189 GLU A O 1
ATOM 1484 N N . GLN A 1 190 ? 13.996 20.383 21.246 1.00 74.31 190 GLN A N 1
ATOM 1485 C CA . GLN A 1 190 ? 15.342 20.882 20.903 1.00 74.31 190 GLN A CA 1
ATOM 1486 C C . GLN A 1 190 ? 16.081 21.515 22.096 1.00 74.31 190 GLN A C 1
ATOM 1488 O O . GLN A 1 190 ? 17.303 21.404 22.205 1.00 74.31 190 GLN A O 1
ATOM 1493 N N . LEU A 1 191 ? 15.352 22.186 22.994 1.00 73.25 191 LEU A N 1
ATOM 1494 C CA . LEU A 1 191 ? 15.888 22.750 24.236 1.00 73.25 191 LEU A CA 1
ATOM 1495 C C . LEU A 1 191 ? 16.405 21.634 25.163 1.00 73.25 191 LEU A C 1
ATOM 1497 O O . LEU A 1 191 ? 17.459 21.800 25.775 1.00 73.25 191 LEU A O 1
ATOM 1501 N N . ILE A 1 192 ? 15.706 20.492 25.216 1.00 73.12 192 ILE A N 1
ATOM 1502 C CA . ILE A 1 192 ? 16.122 19.296 25.967 1.00 73.12 192 ILE A CA 1
ATOM 1503 C C . ILE A 1 192 ? 17.329 18.623 25.300 1.00 73.12 192 ILE A C 1
ATOM 1505 O O . ILE A 1 192 ? 18.342 18.442 25.968 1.00 73.12 192 ILE A O 1
ATOM 1509 N N . GLU A 1 193 ? 17.288 18.345 23.989 1.00 72.00 193 GLU A N 1
ATOM 1510 C CA . GLU A 1 193 ? 18.427 17.745 23.265 1.00 72.00 193 GLU A CA 1
ATOM 1511 C C . GLU A 1 193 ? 19.717 18.573 23.430 1.00 72.00 193 GLU A C 1
ATOM 1513 O O . GLU A 1 193 ? 20.801 18.021 23.625 1.00 72.00 193 GLU A O 1
ATOM 1518 N N . THR A 1 194 ? 19.607 19.907 23.414 1.00 75.00 194 THR A N 1
ATOM 1519 C CA . THR A 1 194 ? 20.747 20.816 23.628 1.00 75.00 194 THR A CA 1
ATOM 1520 C C . THR A 1 194 ? 21.295 20.728 25.058 1.00 75.00 194 THR A C 1
ATOM 1522 O O . THR A 1 194 ? 22.512 20.750 25.248 1.00 75.00 194 THR A O 1
ATOM 1525 N N . ALA A 1 195 ? 20.423 20.601 26.064 1.00 75.38 195 ALA A N 1
ATOM 1526 C CA . ALA A 1 195 ? 20.824 20.456 27.462 1.00 75.38 195 ALA A CA 1
ATOM 1527 C C . ALA A 1 195 ? 21.472 19.087 27.745 1.00 75.38 195 ALA A C 1
ATOM 1529 O O . ALA A 1 195 ? 22.497 19.036 28.423 1.00 75.38 195 ALA A O 1
ATOM 1530 N N . ASP A 1 196 ? 20.938 18.001 27.178 1.00 72.69 196 ASP A N 1
ATOM 1531 C CA . ASP A 1 196 ? 21.481 16.646 27.338 1.00 72.69 196 ASP A CA 1
ATOM 1532 C C . ASP A 1 196 ? 22.864 16.509 26.674 1.00 72.69 196 ASP A C 1
ATOM 1534 O O . ASP A 1 196 ? 23.803 15.999 27.293 1.00 72.69 196 ASP A O 1
ATOM 1538 N N . MET A 1 197 ? 23.045 17.038 25.453 1.00 73.88 197 MET A N 1
ATOM 1539 C CA . MET A 1 197 ? 24.370 17.113 24.812 1.00 73.88 197 MET A CA 1
ATOM 1540 C C . MET A 1 197 ? 25.378 17.885 25.674 1.00 73.88 197 MET A C 1
ATOM 1542 O O . MET A 1 197 ? 26.529 17.466 25.811 1.00 73.88 197 MET A O 1
ATOM 1546 N N . PHE A 1 198 ? 24.953 18.996 26.280 1.00 74.44 198 PHE A N 1
ATOM 1547 C CA . PHE A 1 198 ? 25.824 19.807 27.124 1.00 74.44 198 PHE A CA 1
ATOM 1548 C C . PHE A 1 198 ? 26.158 19.128 28.466 1.00 74.44 198 PHE A C 1
ATOM 1550 O O . PHE A 1 198 ? 27.300 19.205 28.922 1.00 74.44 198 PHE A O 1
ATOM 1557 N N . ALA A 1 199 ? 25.219 18.393 29.068 1.00 75.38 199 ALA A N 1
ATOM 1558 C CA . ALA A 1 199 ? 25.477 17.581 30.258 1.00 75.38 199 ALA A CA 1
ATOM 1559 C C . ALA A 1 199 ? 26.507 16.469 29.977 1.00 75.38 199 ALA A C 1
ATOM 1561 O O . ALA A 1 199 ? 27.436 16.270 30.763 1.00 75.38 199 ALA A O 1
ATOM 1562 N N . HIS A 1 200 ? 26.405 15.802 28.820 1.00 75.81 200 HIS A N 1
ATOM 1563 C CA . HIS A 1 200 ? 27.423 14.854 28.360 1.00 75.81 200 HIS A CA 1
ATOM 1564 C C . HIS A 1 200 ? 28.787 15.521 28.129 1.00 75.81 200 HIS A C 1
ATOM 1566 O O . HIS A 1 200 ? 29.809 14.952 28.513 1.00 75.81 200 HIS A O 1
ATOM 1572 N N . PHE A 1 201 ? 28.821 16.733 27.565 1.00 76.56 201 PHE A N 1
ATOM 1573 C CA . PHE A 1 201 ? 30.058 17.496 27.376 1.00 76.56 201 PHE A CA 1
ATOM 1574 C C . PHE A 1 201 ? 30.720 17.890 28.710 1.00 76.56 201 PHE A C 1
ATOM 1576 O O . PHE A 1 201 ? 31.932 17.729 28.858 1.00 76.56 201 PHE A O 1
ATOM 1583 N N . GLN A 1 202 ? 29.949 18.345 29.707 1.00 76.44 202 GLN A N 1
ATOM 1584 C CA . GLN A 1 202 ? 30.474 18.643 31.048 1.00 76.44 202 GLN A CA 1
ATOM 1585 C C . GLN A 1 202 ? 31.058 17.400 31.732 1.00 76.44 202 GLN A C 1
ATOM 1587 O O . GLN A 1 202 ? 32.141 17.468 32.315 1.00 76.44 202 GLN A O 1
ATOM 1592 N N . ASP A 1 203 ? 30.365 16.261 31.664 1.00 77.06 203 ASP A N 1
ATOM 1593 C CA . ASP A 1 203 ? 30.850 15.022 32.273 1.00 77.06 203 ASP A CA 1
ATOM 1594 C C . ASP A 1 203 ? 32.098 14.480 31.552 1.00 77.06 203 ASP A C 1
ATOM 1596 O O . ASP A 1 203 ? 33.041 14.024 32.196 1.00 77.06 203 ASP A O 1
ATOM 1600 N N . PHE A 1 204 ? 32.166 14.619 30.225 1.00 78.06 204 PHE A N 1
ATOM 1601 C CA . PHE A 1 204 ? 33.362 14.322 29.435 1.00 78.06 204 PHE A CA 1
ATOM 1602 C C . PHE A 1 204 ? 34.555 15.214 29.824 1.00 78.06 204 PHE A C 1
ATOM 1604 O O . PHE A 1 204 ? 35.627 14.696 30.140 1.00 78.06 204 PHE A O 1
ATOM 1611 N N . ALA A 1 205 ? 34.371 16.538 29.881 1.00 77.25 205 ALA A N 1
ATOM 1612 C CA . ALA A 1 205 ? 35.422 17.472 30.289 1.00 77.25 205 ALA A CA 1
ATOM 1613 C C . ALA A 1 205 ? 35.953 17.157 31.701 1.00 77.25 205 ALA A C 1
ATOM 1615 O O . ALA A 1 205 ? 37.168 17.103 31.907 1.00 77.25 205 ALA A O 1
ATOM 1616 N N . ARG A 1 206 ? 35.051 16.843 32.644 1.00 80.12 206 ARG A N 1
ATOM 1617 C CA . ARG A 1 206 ? 35.388 16.414 34.011 1.00 80.12 206 ARG A CA 1
ATOM 1618 C C . ARG A 1 206 ? 36.197 15.113 34.034 1.00 80.12 206 ARG A C 1
ATOM 1620 O O . ARG A 1 206 ? 37.225 15.061 34.700 1.00 80.12 206 ARG A O 1
ATOM 1627 N N . ARG A 1 207 ? 35.775 14.078 33.296 1.00 79.69 207 ARG A N 1
ATOM 1628 C CA . ARG A 1 207 ? 36.481 12.778 33.214 1.00 79.69 207 ARG A CA 1
ATOM 1629 C C . ARG A 1 207 ? 37.902 12.891 32.655 1.00 79.69 207 ARG A C 1
ATOM 1631 O O . ARG A 1 207 ? 38.734 12.043 32.961 1.00 79.69 207 ARG A O 1
ATOM 1638 N N . HIS A 1 208 ? 38.175 13.914 31.846 1.00 79.19 208 HIS A N 1
ATOM 1639 C CA . HIS A 1 208 ? 39.465 14.123 31.184 1.00 79.19 208 HIS A CA 1
ATOM 1640 C C . HIS A 1 208 ? 40.288 15.294 31.757 1.00 79.19 208 HIS A C 1
ATOM 1642 O O . HIS A 1 208 ? 41.278 15.680 31.141 1.00 79.19 208 HIS A O 1
ATOM 1648 N N . ASN A 1 209 ? 39.914 15.849 32.922 1.00 80.31 209 ASN A N 1
ATOM 1649 C CA . ASN A 1 209 ? 40.565 17.017 33.546 1.00 80.31 209 ASN A CA 1
ATOM 1650 C C . ASN A 1 209 ? 40.724 18.229 32.597 1.00 80.31 209 ASN A C 1
ATOM 1652 O O . ASN A 1 209 ? 41.658 19.023 32.721 1.00 80.31 209 ASN A O 1
ATOM 1656 N N . VAL A 1 210 ? 39.796 18.400 31.649 1.00 79.31 210 VAL A N 1
ATOM 1657 C CA . VAL A 1 210 ? 39.792 19.545 30.729 1.00 79.31 210 VAL A CA 1
ATOM 1658 C C . VAL A 1 210 ? 39.212 20.750 31.464 1.00 79.31 210 VAL A C 1
ATOM 1660 O O . VAL A 1 210 ? 37.999 20.862 31.635 1.00 79.31 210 VAL A O 1
ATOM 1663 N N . ALA A 1 211 ? 40.086 21.654 31.908 1.00 74.00 211 ALA A N 1
ATOM 1664 C CA . ALA A 1 211 ? 39.686 22.883 32.582 1.00 74.00 211 ALA A CA 1
ATOM 1665 C C . ALA A 1 211 ? 38.855 23.778 31.644 1.00 74.00 211 ALA A C 1
ATOM 1667 O O . ALA A 1 211 ? 39.360 24.303 30.650 1.00 74.00 211 ALA A O 1
ATOM 1668 N N . LEU A 1 212 ? 37.575 23.968 31.970 1.00 73.69 212 LEU A N 1
ATOM 1669 C CA . LEU A 1 212 ? 36.722 24.935 31.282 1.00 73.69 212 LEU A CA 1
ATOM 1670 C C . LEU A 1 212 ? 37.112 26.363 31.712 1.00 73.69 212 LEU A C 1
ATOM 1672 O O . LEU A 1 212 ? 37.376 26.588 32.896 1.00 73.69 212 LEU A O 1
ATOM 1676 N N . PRO A 1 213 ? 37.130 27.358 30.804 1.00 75.19 213 PRO A N 1
ATOM 1677 C CA . PRO A 1 213 ? 37.393 28.741 31.193 1.00 75.19 213 PRO A CA 1
ATOM 1678 C C . PRO A 1 213 ? 36.339 29.237 32.193 1.00 75.19 213 PRO A C 1
ATOM 1680 O O . PRO A 1 213 ? 35.145 29.208 31.899 1.00 75.19 213 PRO A O 1
ATOM 1683 N N . VAL A 1 214 ? 36.775 29.727 33.358 1.00 63.56 214 VAL A N 1
ATOM 1684 C CA . VAL A 1 214 ? 35.916 29.989 34.536 1.00 63.56 214 VAL A CA 1
ATOM 1685 C C . VAL A 1 214 ? 34.698 30.877 34.224 1.00 63.56 214 VAL A C 1
ATOM 1687 O O . VAL A 1 214 ? 33.588 30.596 34.671 1.00 63.56 214 VAL A O 1
ATOM 1690 N N . GLY A 1 215 ? 34.868 31.911 33.391 1.00 69.38 215 GLY A N 1
ATOM 1691 C CA . GLY A 1 215 ? 33.762 32.781 32.964 1.00 69.38 215 GLY A CA 1
ATOM 1692 C C . GLY A 1 215 ? 32.758 32.119 32.005 1.00 69.38 215 GLY A C 1
ATOM 1693 O O . GLY A 1 215 ? 31.594 32.515 31.967 1.00 69.38 215 GLY A O 1
ATOM 1694 N N . ARG A 1 216 ? 33.172 31.088 31.253 1.00 66.56 216 ARG A N 1
ATOM 1695 C CA . ARG A 1 216 ? 32.279 30.318 30.371 1.00 66.56 216 ARG A CA 1
ATOM 1696 C C . ARG A 1 216 ? 31.388 29.381 31.179 1.00 66.56 216 ARG A C 1
ATOM 1698 O O . ARG A 1 216 ? 30.190 29.331 30.920 1.00 66.56 216 ARG A O 1
ATOM 1705 N N . GLU A 1 217 ? 31.933 28.699 32.188 1.00 69.00 217 GLU A N 1
ATOM 1706 C CA . GLU A 1 217 ? 31.147 27.791 33.033 1.00 69.00 217 GLU A CA 1
ATOM 1707 C C . GLU A 1 217 ? 30.005 28.524 33.757 1.00 69.00 217 GLU A C 1
ATOM 1709 O O . GLU A 1 217 ? 28.864 28.070 33.702 1.00 69.00 217 GLU A O 1
ATOM 1714 N N . GLN A 1 218 ? 30.264 29.698 34.344 1.00 72.44 218 GLN A N 1
ATOM 1715 C CA . GLN A 1 218 ? 29.220 30.498 35.001 1.00 72.44 218 GLN A CA 1
ATOM 1716 C C . GLN A 1 218 ? 28.116 30.950 34.029 1.00 72.44 218 GLN A C 1
ATOM 1718 O O . GLN A 1 218 ? 26.930 30.839 34.347 1.00 72.44 218 GLN A O 1
ATOM 1723 N N . ALA A 1 219 ? 28.483 31.400 32.823 1.00 64.56 219 ALA A N 1
ATOM 1724 C CA . ALA A 1 219 ? 27.517 31.772 31.788 1.00 64.56 219 ALA A CA 1
ATOM 1725 C C . ALA A 1 219 ? 26.646 30.577 31.349 1.00 64.56 219 ALA A C 1
ATOM 1727 O O . ALA A 1 219 ? 25.440 30.724 31.149 1.00 64.56 219 ALA A O 1
ATOM 1728 N N . LEU A 1 220 ? 27.238 29.384 31.250 1.00 66.00 220 LEU A N 1
ATOM 1729 C CA . LEU A 1 220 ? 26.549 28.157 30.847 1.00 66.00 220 LEU A CA 1
ATOM 1730 C C . LEU A 1 220 ? 25.641 27.602 31.961 1.00 66.00 220 LEU A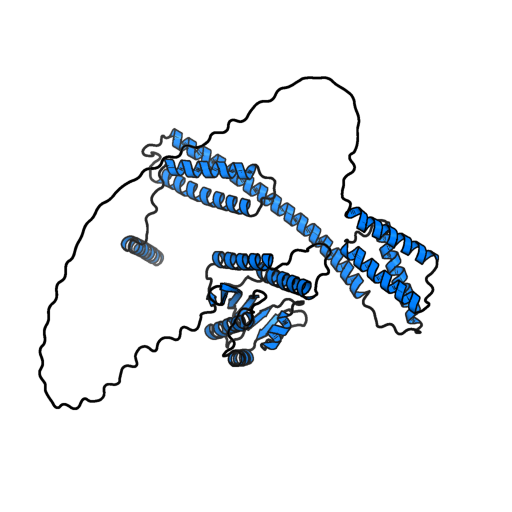 C 1
ATOM 1732 O O . LEU A 1 220 ? 24.526 27.175 31.670 1.00 66.00 220 LEU A O 1
ATOM 1736 N N . GLN A 1 221 ? 26.044 27.686 33.234 1.00 76.12 221 GLN A N 1
ATOM 1737 C CA . GLN A 1 221 ? 25.166 27.357 34.368 1.00 76.12 221 GLN A CA 1
ATOM 1738 C C . GLN A 1 221 ? 23.981 28.337 34.469 1.00 76.12 221 GLN A C 1
ATOM 1740 O O . GLN A 1 221 ? 22.847 27.910 34.692 1.00 76.12 221 GLN A O 1
ATOM 1745 N N . SER A 1 222 ? 24.203 29.637 34.228 1.00 75.88 222 SER A N 1
ATOM 1746 C CA . SER A 1 222 ? 23.119 30.632 34.146 1.00 75.88 222 SER A CA 1
ATOM 1747 C C . SER A 1 222 ? 22.146 30.324 33.000 1.00 75.88 222 SER A C 1
ATOM 1749 O O . SER A 1 222 ? 20.930 30.353 33.199 1.00 75.88 222 SER A O 1
ATOM 1751 N N . PHE A 1 223 ? 22.666 29.951 31.825 1.00 72.75 223 PHE A N 1
ATOM 1752 C CA . PHE A 1 223 ? 21.853 29.517 30.689 1.00 72.75 223 PHE A CA 1
ATOM 1753 C C . PHE A 1 223 ? 21.010 28.278 31.028 1.00 72.75 223 PHE A C 1
ATOM 1755 O O . PHE A 1 223 ? 19.798 28.304 30.828 1.00 72.75 223 PHE A O 1
ATOM 1762 N N . LEU A 1 224 ? 21.602 27.228 31.615 1.00 73.50 224 LEU A N 1
ATOM 1763 C CA . LEU A 1 224 ? 20.863 26.040 32.067 1.00 73.50 224 LEU A CA 1
ATOM 1764 C C . LEU A 1 224 ? 19.768 26.376 33.095 1.00 73.50 224 LEU A C 1
ATOM 1766 O O . LEU A 1 224 ? 18.677 25.809 33.022 1.00 73.50 224 LEU A O 1
ATOM 1770 N N . GLY A 1 225 ? 20.028 27.312 34.014 1.00 76.62 225 GLY A N 1
ATOM 1771 C CA . GLY A 1 225 ? 19.032 27.828 34.957 1.00 76.62 225 GLY A CA 1
ATOM 1772 C C . GLY A 1 225 ? 17.826 28.437 34.238 1.00 76.62 225 GLY A C 1
ATOM 1773 O O . GLY A 1 225 ? 16.709 27.940 34.378 1.00 76.62 225 GLY A O 1
ATOM 1774 N N . GLN A 1 226 ? 18.064 29.431 33.378 1.00 72.44 226 GLN A N 1
ATOM 1775 C CA . GLN A 1 226 ? 17.017 30.102 32.592 1.00 72.44 226 GLN A CA 1
ATOM 1776 C C . GLN A 1 226 ? 16.254 29.134 31.670 1.00 72.44 226 GLN A C 1
ATOM 1778 O O . GLN A 1 226 ? 15.042 29.259 31.487 1.00 72.44 226 GLN A O 1
ATOM 1783 N N . MET A 1 227 ? 16.944 28.149 31.090 1.00 70.50 227 MET A N 1
ATOM 1784 C CA . MET A 1 227 ? 16.348 27.098 30.256 1.00 70.50 227 MET A CA 1
ATOM 1785 C C . MET A 1 227 ? 15.394 26.215 31.069 1.00 70.50 227 MET A C 1
ATOM 1787 O O . MET A 1 227 ? 14.269 25.953 30.637 1.00 70.50 227 MET A O 1
ATOM 1791 N N . LYS A 1 228 ? 15.815 25.796 32.268 1.00 70.50 228 LYS A N 1
ATOM 1792 C CA . LYS A 1 228 ? 15.016 24.991 33.198 1.00 70.50 228 LYS A CA 1
ATOM 1793 C C . LYS A 1 228 ? 13.809 25.770 33.727 1.00 70.50 228 LYS A C 1
ATOM 1795 O O . LYS A 1 228 ? 12.710 25.223 33.769 1.00 70.50 228 LYS A O 1
ATOM 1800 N N . GLU A 1 229 ? 13.981 27.048 34.055 1.00 71.62 229 GLU A N 1
ATOM 1801 C CA . GLU A 1 229 ? 12.889 27.945 34.454 1.00 71.62 229 GLU A CA 1
ATOM 1802 C C . GLU A 1 229 ? 11.875 28.156 33.324 1.00 71.62 229 GLU A C 1
ATOM 1804 O O . GLU A 1 229 ? 10.677 28.003 33.555 1.00 71.62 229 GLU A O 1
ATOM 1809 N N . ARG A 1 230 ? 12.318 28.407 32.082 1.00 67.44 230 ARG A N 1
ATOM 1810 C CA . ARG A 1 230 ? 11.421 28.504 30.912 1.00 67.44 230 ARG A CA 1
ATOM 1811 C C . ARG A 1 230 ? 10.661 27.194 30.660 1.00 67.44 230 ARG A C 1
ATOM 1813 O O . ARG A 1 230 ? 9.465 27.236 30.378 1.00 67.44 230 ARG A O 1
ATOM 1820 N N . ALA A 1 231 ? 11.321 26.041 30.791 1.00 60.91 231 ALA A N 1
ATOM 1821 C CA . ALA A 1 231 ? 10.705 24.727 30.590 1.00 60.91 231 ALA A CA 1
ATOM 1822 C C . ALA A 1 231 ? 9.668 24.361 31.672 1.00 60.91 231 ALA A C 1
ATOM 1824 O O . ALA A 1 231 ? 8.679 23.690 31.368 1.00 60.91 231 ALA A O 1
ATOM 1825 N N . LEU A 1 232 ? 9.872 24.805 32.918 1.00 65.19 232 LEU A N 1
ATOM 1826 C CA . LEU A 1 232 ? 8.933 24.605 34.028 1.00 65.19 232 LEU A CA 1
ATOM 1827 C C . LEU A 1 232 ? 7.792 25.636 34.011 1.00 65.19 232 LEU A C 1
ATOM 1829 O O . LEU A 1 232 ? 6.628 25.263 34.141 1.00 65.19 232 LEU A O 1
ATOM 1833 N N . GLY A 1 233 ? 8.100 26.915 33.780 1.00 60.16 233 GLY A N 1
ATOM 1834 C CA . GLY A 1 233 ? 7.123 28.009 33.770 1.00 60.16 233 GLY A CA 1
ATOM 1835 C C . GLY A 1 233 ? 6.066 27.895 32.666 1.00 60.16 233 GLY A C 1
ATOM 1836 O O . GLY A 1 233 ? 4.936 28.341 32.849 1.00 60.16 233 GLY A O 1
ATOM 1837 N N . GLN A 1 234 ? 6.380 27.230 31.547 1.00 53.41 234 GLN A N 1
ATOM 1838 C CA . GLN A 1 234 ? 5.388 26.907 30.510 1.00 53.41 234 GLN A CA 1
ATOM 1839 C C . GLN A 1 234 ? 4.408 25.783 30.903 1.00 53.41 234 GLN A C 1
ATOM 1841 O O . GLN A 1 234 ? 3.435 25.564 30.184 1.00 53.41 234 GLN A O 1
ATOM 1846 N N . GLN A 1 235 ? 4.618 25.083 32.026 1.00 44.88 235 GLN A N 1
ATOM 1847 C CA . GLN A 1 235 ? 3.671 24.083 32.545 1.00 44.88 235 GLN A CA 1
ATOM 1848 C C . GLN A 1 235 ? 2.706 24.672 33.590 1.00 44.88 235 GLN A C 1
ATOM 1850 O O . GLN A 1 235 ? 1.574 24.206 33.707 1.00 44.88 235 GLN A O 1
ATOM 1855 N N . SER A 1 236 ? 3.100 25.729 34.308 1.00 42.34 236 SER A N 1
ATOM 1856 C CA . SER A 1 236 ? 2.272 26.431 35.304 1.00 42.34 236 SER A CA 1
ATOM 1857 C C . SER A 1 236 ? 1.347 27.484 34.671 1.00 42.34 236 SER A C 1
ATOM 1859 O O . SER A 1 236 ? 1.419 28.673 34.978 1.00 42.34 236 SER A O 1
ATOM 1861 N N . GLY A 1 237 ? 0.482 27.048 33.752 1.00 34.50 237 GLY A N 1
ATOM 1862 C CA . GLY A 1 237 ? -0.404 27.907 32.957 1.00 34.50 237 GLY A CA 1
ATOM 1863 C C . GLY A 1 237 ? -1.663 28.416 33.675 1.00 34.50 237 GLY A C 1
ATOM 1864 O O . GLY A 1 237 ? -2.767 28.166 33.196 1.00 34.50 237 GLY A O 1
ATOM 1865 N N . THR A 1 238 ? -1.527 29.147 34.785 1.00 39.78 238 THR A N 1
ATOM 1866 C CA . THR A 1 238 ? -2.627 29.940 35.376 1.00 39.78 238 THR A CA 1
ATOM 1867 C C . THR A 1 238 ? -2.405 31.428 35.118 1.00 39.78 238 THR A C 1
ATOM 1869 O O . THR A 1 238 ? -1.492 32.027 35.684 1.00 39.78 238 THR A O 1
ATOM 1872 N N . SER A 1 239 ? -3.233 32.028 34.261 1.00 32.12 239 SER A N 1
ATOM 1873 C CA . SER A 1 239 ? -3.109 33.433 33.856 1.00 32.12 239 SER A CA 1
ATOM 1874 C C . SER A 1 239 ? -3.291 34.407 35.032 1.00 32.12 239 SER A C 1
ATOM 1876 O O . SER A 1 239 ? -4.292 34.296 35.744 1.00 32.12 239 SER A O 1
ATOM 1878 N N . PRO A 1 240 ? -2.408 35.409 35.216 1.00 40.22 240 PRO A N 1
ATOM 1879 C CA . PRO A 1 240 ? -2.654 36.492 36.161 1.00 40.22 240 PRO A CA 1
ATOM 1880 C C . PRO A 1 240 ? -3.761 37.413 35.628 1.00 40.22 240 PRO A C 1
ATOM 1882 O O . PRO A 1 240 ? -3.691 37.895 34.497 1.00 40.22 240 PRO A O 1
ATOM 1885 N N . ALA A 1 241 ? -4.785 37.672 36.441 1.00 34.84 241 ALA A N 1
ATOM 1886 C CA . ALA A 1 241 ? -5.847 38.611 36.094 1.00 34.84 241 ALA A CA 1
ATOM 1887 C C . ALA A 1 241 ? -5.358 40.065 36.229 1.00 34.84 241 ALA A C 1
ATOM 1889 O O . ALA A 1 241 ? -4.811 40.452 37.261 1.00 34.84 241 ALA A O 1
ATOM 1890 N N . SER A 1 242 ? -5.574 40.885 35.199 1.00 35.38 242 SER A N 1
ATOM 1891 C CA . SER A 1 242 ? -5.243 42.314 35.227 1.00 35.38 242 SER A CA 1
ATOM 1892 C C . SER A 1 242 ? -6.344 43.113 35.927 1.00 35.38 242 SER A C 1
ATOM 1894 O O . SER A 1 242 ? -7.347 43.478 35.316 1.00 35.38 242 SER A O 1
ATOM 1896 N N . THR A 1 243 ? -6.160 43.397 37.215 1.00 31.55 243 THR A N 1
ATOM 1897 C CA . THR A 1 243 ? -7.099 44.207 38.003 1.00 31.55 243 THR A CA 1
ATOM 1898 C C . THR A 1 243 ? -7.033 45.683 37.597 1.00 31.55 243 THR A C 1
ATOM 1900 O O . THR A 1 243 ? -6.123 46.397 38.013 1.00 31.55 243 THR A O 1
ATOM 1903 N N . MET A 1 244 ? -8.023 46.167 36.842 1.00 34.75 244 MET A N 1
ATOM 1904 C CA . MET A 1 244 ? -8.342 47.599 36.769 1.00 34.75 244 MET A CA 1
ATOM 1905 C C . MET A 1 244 ? -9.605 47.896 37.577 1.00 34.75 244 MET A C 1
ATOM 1907 O O . MET A 1 244 ? -10.629 47.235 37.420 1.00 34.75 244 MET A O 1
ATOM 1911 N N . SER A 1 245 ? -9.522 48.899 38.449 1.00 35.38 245 SER A N 1
ATOM 1912 C CA . SER A 1 245 ? -10.557 49.261 39.418 1.00 35.38 245 SER A CA 1
ATOM 1913 C C . SER A 1 245 ? -11.166 50.631 39.118 1.00 35.38 245 SER A C 1
ATOM 1915 O O . SER A 1 245 ? -10.445 51.625 39.141 1.00 35.38 245 SER A O 1
ATOM 1917 N N . HIS A 1 246 ? -12.488 50.701 38.945 1.00 32.72 246 HIS A N 1
ATOM 1918 C CA . HIS A 1 246 ? -13.276 51.940 39.019 1.00 32.72 246 HIS A CA 1
ATOM 1919 C C . HIS A 1 246 ? -14.672 51.663 39.636 1.00 32.72 246 HIS A C 1
ATOM 1921 O O . HIS A 1 246 ? -15.032 50.493 39.786 1.00 32.72 246 HIS A O 1
ATOM 1927 N N . PRO A 1 247 ? -15.395 52.686 40.143 1.00 50.97 247 PRO A N 1
ATOM 1928 C CA . PRO A 1 247 ? -16.131 52.522 41.402 1.00 50.97 247 PRO A CA 1
ATOM 1929 C C . PRO A 1 247 ? -17.658 52.315 41.318 1.00 50.97 247 PRO A C 1
ATOM 1931 O O . PRO A 1 247 ? -18.350 52.924 40.514 1.00 50.97 247 PRO A O 1
ATOM 1934 N N . ALA A 1 248 ? -18.144 51.523 42.280 1.00 33.88 248 ALA A N 1
ATOM 1935 C CA . ALA A 1 248 ? -19.368 51.677 43.082 1.00 33.88 248 ALA A CA 1
ATOM 1936 C C . ALA A 1 248 ? -20.722 52.109 42.447 1.00 33.88 248 ALA A C 1
ATOM 1938 O O . ALA A 1 248 ? -21.003 53.296 42.320 1.00 33.88 248 ALA A O 1
ATOM 1939 N N . SER A 1 249 ? -21.643 51.127 42.410 1.00 30.08 249 SER A N 1
ATOM 1940 C CA . SER A 1 249 ? -23.029 51.222 42.946 1.00 30.08 249 SER A CA 1
ATOM 1941 C C . SER A 1 249 ? -24.114 52.003 42.156 1.00 30.08 249 SER A C 1
ATOM 1943 O O . SER A 1 249 ? -23.773 52.848 41.335 1.00 30.08 249 SER A O 1
ATOM 1945 N N . PRO A 1 250 ? -25.435 51.797 42.425 1.00 49.09 250 PRO A N 1
ATOM 1946 C CA . PRO A 1 250 ? -26.081 50.809 43.314 1.00 49.09 250 PRO A CA 1
ATOM 1947 C C . PRO A 1 250 ? -27.223 49.948 42.685 1.00 49.09 250 PRO A C 1
ATOM 1949 O O . PRO A 1 250 ? -27.822 50.291 41.674 1.00 49.09 250 PRO A O 1
ATOM 1952 N N . SER A 1 251 ? -27.579 48.867 43.396 1.00 32.34 251 SER A N 1
ATOM 1953 C CA . SER A 1 251 ? -28.937 48.294 43.599 1.00 32.34 251 SER A CA 1
ATOM 1954 C C . SER A 1 251 ? -29.948 48.079 42.446 1.00 32.34 251 SER A C 1
ATOM 1956 O O . SER A 1 251 ? -30.553 49.018 41.937 1.00 32.34 251 SER A O 1
ATOM 1958 N N . SER A 1 252 ? -30.368 46.821 42.271 1.00 35.38 252 SER A N 1
ATOM 1959 C CA . SER A 1 252 ? -31.792 46.407 42.260 1.00 35.38 252 SER A CA 1
ATOM 1960 C C . SER A 1 252 ? -31.901 44.904 42.597 1.00 35.38 252 SER A C 1
ATOM 1962 O O . SER A 1 252 ? -30.873 44.235 42.712 1.00 35.38 252 SER A O 1
ATOM 1964 N N . ALA A 1 253 ? -33.106 44.388 42.875 1.00 32.97 253 ALA A N 1
ATOM 1965 C CA . ALA A 1 253 ? -33.308 43.086 43.527 1.00 32.97 253 ALA A CA 1
ATOM 1966 C C . ALA A 1 253 ? -34.017 42.020 42.659 1.00 32.97 253 ALA A C 1
ATOM 1968 O O . ALA A 1 253 ? -34.652 42.338 41.660 1.00 32.97 253 ALA A O 1
ATOM 1969 N N . SER A 1 254 ? -33.881 40.768 43.119 1.00 32.69 254 SER A N 1
ATOM 1970 C CA . SER A 1 254 ? -34.756 39.572 43.061 1.00 32.69 254 SER A CA 1
ATOM 1971 C C . SER A 1 254 ? -36.166 39.679 42.423 1.00 32.69 254 SER A C 1
ATOM 1973 O O . SER A 1 254 ? -36.777 40.740 42.528 1.00 32.69 254 SER A O 1
ATOM 1975 N N . PRO A 1 255 ? -36.780 38.566 41.927 1.00 49.72 255 PRO A N 1
ATOM 1976 C CA . PRO A 1 255 ? -36.545 37.178 42.364 1.00 49.72 255 PRO A CA 1
ATOM 1977 C C . PRO A 1 255 ? -36.513 36.086 41.263 1.00 49.72 255 PRO A C 1
ATOM 1979 O O . PRO A 1 255 ? -36.596 36.339 40.066 1.00 49.72 255 PRO A O 1
ATOM 1982 N N . SER A 1 256 ? -36.390 34.834 41.713 1.00 35.25 256 SER A N 1
ATOM 1983 C CA . SER A 1 256 ? -36.469 33.584 40.943 1.00 35.25 256 SER A CA 1
ATOM 1984 C C . SER A 1 256 ? -37.897 33.013 40.858 1.00 35.25 256 SER A C 1
ATOM 1986 O O . SER A 1 256 ? -38.742 33.377 41.675 1.00 35.25 256 SER A O 1
ATOM 1988 N N . SER A 1 257 ? -38.136 32.065 39.929 1.00 35.34 257 SER A N 1
ATOM 1989 C CA . SER A 1 257 ? -38.955 30.815 40.032 1.00 35.34 257 SER A CA 1
ATOM 1990 C C . SER A 1 257 ? -39.339 30.298 38.606 1.00 35.34 257 SER A C 1
ATOM 1992 O O . SER A 1 257 ? -38.777 30.814 37.642 1.00 35.34 257 SER A O 1
ATOM 1994 N N . PRO A 1 258 ? -40.059 29.167 38.404 1.00 49.44 258 PRO A N 1
ATOM 1995 C CA . PRO A 1 258 ? -39.369 27.882 38.303 1.00 49.44 258 PRO A CA 1
ATOM 1996 C C . PRO A 1 258 ? -39.759 27.000 37.092 1.00 49.44 258 PRO A C 1
ATOM 1998 O O . PRO A 1 258 ? -40.734 27.217 36.378 1.00 49.44 258 PRO A O 1
ATOM 2001 N N . ARG A 1 259 ? -38.988 25.922 36.920 1.00 38.00 259 ARG A N 1
ATOM 2002 C CA . ARG A 1 259 ? -39.211 24.804 35.986 1.00 38.00 259 ARG A CA 1
ATOM 2003 C C . ARG A 1 259 ? -40.416 23.935 36.400 1.00 38.00 259 ARG A C 1
ATOM 2005 O O . ARG A 1 259 ? -40.422 23.473 37.540 1.00 38.00 259 ARG A O 1
ATOM 2012 N N . PRO A 1 260 ? -41.340 23.578 35.487 1.00 44.12 260 PRO A N 1
ATOM 2013 C CA . PRO A 1 260 ? -42.243 22.445 35.673 1.00 44.12 260 PRO A CA 1
ATOM 2014 C C . PRO A 1 260 ? -41.606 21.127 35.191 1.00 44.12 260 PRO A C 1
ATOM 2016 O O . PRO A 1 260 ? -40.876 21.090 34.198 1.00 44.12 260 PRO A O 1
ATOM 2019 N N . SER A 1 261 ? -41.928 20.032 35.877 1.00 33.97 261 SER A N 1
ATOM 2020 C CA . SER A 1 261 ? -41.662 18.655 35.440 1.00 33.97 261 SER A CA 1
ATOM 2021 C C . SER A 1 261 ? -42.998 17.973 35.147 1.00 33.97 261 SER A C 1
ATOM 2023 O O . SER A 1 261 ? -43.939 18.148 35.916 1.00 33.97 261 SER A O 1
ATOM 2025 N N . ILE A 1 262 ? -43.079 17.167 34.087 1.00 38.38 262 ILE A N 1
ATOM 2026 C CA . ILE A 1 262 ? -44.225 16.282 33.826 1.00 38.38 262 ILE A CA 1
ATOM 2027 C C . ILE A 1 262 ? -43.748 14.838 33.976 1.00 38.38 262 ILE A C 1
ATOM 2029 O O . ILE A 1 262 ? -42.661 14.491 33.515 1.00 38.38 262 ILE A O 1
ATOM 2033 N N . ALA A 1 263 ? -44.552 14.015 34.645 1.00 33.00 263 ALA A N 1
ATOM 2034 C CA . ALA A 1 263 ? -44.252 12.621 34.936 1.00 33.00 263 ALA A CA 1
ATOM 2035 C C . ALA A 1 263 ? -45.341 11.687 34.386 1.00 33.00 263 ALA A C 1
ATOM 2037 O O . ALA A 1 263 ? -46.504 12.066 34.304 1.00 33.00 263 ALA A O 1
ATOM 2038 N N . THR A 1 264 ? -44.916 10.467 34.048 1.00 32.81 264 THR A N 1
ATOM 2039 C CA . THR A 1 264 ? -45.677 9.201 34.099 1.00 32.81 264 THR A CA 1
ATOM 2040 C C . THR A 1 264 ? -47.182 9.213 33.797 1.00 32.81 264 THR A C 1
ATOM 2042 O O . THR A 1 264 ? -47.995 9.576 34.644 1.00 32.81 264 THR A O 1
ATOM 2045 N N . ALA A 1 265 ? -47.553 8.556 32.697 1.00 34.78 265 ALA A N 1
ATOM 2046 C CA . ALA A 1 265 ? -48.790 7.782 32.624 1.00 34.78 265 ALA A CA 1
ATOM 2047 C C . ALA A 1 265 ? -48.468 6.394 32.048 1.00 34.78 265 ALA A C 1
ATOM 2049 O O . ALA A 1 265 ? -48.077 6.276 30.888 1.00 34.78 265 ALA A O 1
ATOM 2050 N N . SER A 1 266 ? -48.594 5.355 32.873 1.00 34.22 266 SER A N 1
ATOM 2051 C CA . SER A 1 266 ? -48.515 3.955 32.440 1.00 34.22 266 SER A CA 1
ATOM 2052 C C . SER A 1 266 ? -49.915 3.442 32.112 1.00 34.22 266 SER A C 1
ATOM 2054 O O . SER A 1 266 ? -50.873 3.803 32.793 1.00 34.22 266 SER A O 1
ATOM 2056 N N . SER A 1 267 ? -50.039 2.533 31.148 1.00 36.06 267 SER A N 1
ATOM 2057 C CA . SER A 1 267 ? -51.249 1.729 30.951 1.00 36.06 267 SER A CA 1
ATOM 2058 C C . SER A 1 267 ? -50.874 0.294 30.575 1.00 36.06 267 SER A C 1
ATOM 2060 O O . SER A 1 267 ? -49.866 0.061 29.907 1.00 36.06 267 SER A O 1
ATOM 2062 N N . ALA A 1 268 ? -51.647 -0.677 31.067 1.00 34.88 268 ALA A N 1
ATOM 2063 C CA . ALA A 1 268 ? -51.386 -2.102 30.885 1.00 34.88 268 ALA A CA 1
ATOM 2064 C C . ALA A 1 268 ? -52.697 -2.907 30.846 1.00 34.88 268 ALA A C 1
ATOM 2066 O O . ALA A 1 268 ? -53.571 -2.715 31.688 1.00 34.88 268 ALA A O 1
ATOM 2067 N N . ALA A 1 269 ? -52.793 -3.809 29.868 1.00 34.72 269 ALA A N 1
ATOM 2068 C CA . ALA A 1 269 ? -53.840 -4.810 29.632 1.00 34.72 269 ALA A CA 1
ATOM 2069 C C . ALA A 1 269 ? -53.221 -5.839 28.646 1.00 34.72 269 ALA A C 1
ATOM 2071 O O . ALA A 1 269 ? -52.523 -5.402 27.734 1.00 34.72 269 ALA A O 1
ATOM 2072 N N . SER A 1 270 ? -53.276 -7.175 28.762 1.00 31.83 270 SER A N 1
ATOM 2073 C CA . SER A 1 270 ? -54.166 -8.123 29.466 1.00 31.83 270 SER A CA 1
ATOM 2074 C C . SER A 1 270 ? -55.595 -8.137 28.897 1.00 31.83 270 SER A C 1
ATOM 2076 O O . SER A 1 270 ? -56.325 -7.183 29.133 1.00 31.83 270 SER A O 1
ATOM 2078 N N . SER A 1 271 ? -56.073 -9.146 28.151 1.00 33.59 271 SER A N 1
ATOM 2079 C CA . SER A 1 271 ? -55.480 -10.427 27.678 1.00 33.59 271 SER A CA 1
ATOM 2080 C C . SER A 1 271 ? -56.010 -10.728 26.228 1.00 33.59 271 SER A C 1
ATOM 2082 O O . SER A 1 271 ? -56.178 -9.752 25.501 1.00 33.59 271 SER A O 1
ATOM 2084 N N . THR A 1 272 ? -56.255 -11.923 25.647 1.00 33.69 272 THR A N 1
ATOM 2085 C CA . THR A 1 272 ? -56.389 -13.318 26.138 1.00 33.69 272 THR A CA 1
ATOM 2086 C C . THR A 1 272 ? -56.309 -14.368 24.996 1.00 33.69 272 THR A C 1
ATOM 2088 O O . THR A 1 272 ? -56.084 -14.026 23.838 1.00 33.69 272 THR A O 1
ATOM 2091 N N . ASP A 1 273 ? -56.492 -15.638 25.377 1.00 31.55 273 ASP A N 1
ATOM 2092 C CA . ASP A 1 273 ? -56.734 -16.901 24.638 1.00 31.55 273 ASP A CA 1
ATOM 2093 C C . ASP A 1 273 ? -57.671 -16.828 23.385 1.00 31.55 273 ASP A C 1
ATOM 2095 O O . ASP A 1 273 ? -58.388 -15.850 23.205 1.00 31.55 273 ASP A O 1
ATOM 2099 N N . THR A 1 274 ? -57.817 -17.827 22.482 1.00 30.66 274 THR A N 1
ATOM 2100 C CA . THR A 1 274 ? -57.764 -19.308 22.657 1.00 30.66 274 THR A CA 1
ATOM 2101 C C . THR A 1 274 ? -57.613 -20.110 21.326 1.00 30.66 274 THR A C 1
ATOM 2103 O O . THR A 1 274 ? -58.091 -19.669 20.289 1.00 30.66 274 THR A O 1
ATOM 2106 N N . LEU A 1 275 ? -57.021 -21.321 21.402 1.00 33.22 275 LEU A N 1
ATOM 2107 C CA . LEU A 1 275 ? -57.188 -22.580 20.606 1.00 33.22 275 LEU A CA 1
ATOM 2108 C C . LEU A 1 275 ? -57.697 -22.629 19.132 1.00 33.22 275 LEU A C 1
ATOM 2110 O O . LEU A 1 275 ? -58.844 -22.293 18.853 1.00 33.22 275 LEU A O 1
ATOM 2114 N N . ASN A 1 276 ? -56.928 -23.316 18.258 1.00 29.61 276 ASN A N 1
ATOM 2115 C CA . ASN A 1 276 ? -57.241 -24.594 17.537 1.00 29.61 276 ASN A CA 1
ATOM 2116 C C . ASN A 1 276 ? -56.106 -24.915 16.512 1.00 29.61 276 ASN A C 1
ATOM 2118 O O . ASN A 1 276 ? -55.502 -23.983 15.995 1.00 29.61 276 ASN A O 1
ATOM 2122 N N . SER A 1 277 ? -55.596 -26.142 16.284 1.00 33.84 277 SER A N 1
ATOM 2123 C CA . SER A 1 277 ? -56.179 -27.447 15.856 1.00 33.84 277 SER A CA 1
ATOM 2124 C C . SER A 1 277 ? -56.698 -27.469 14.400 1.00 33.84 277 SER A C 1
ATOM 2126 O O . SER A 1 277 ? -57.433 -26.565 14.025 1.00 33.84 277 SER A O 1
ATOM 2128 N N . ALA A 1 278 ? -56.423 -28.476 13.545 1.00 34.19 278 ALA A N 1
ATOM 2129 C CA . ALA A 1 278 ? -55.544 -29.663 13.655 1.00 34.19 278 ALA A CA 1
ATOM 2130 C C . ALA A 1 278 ? -55.247 -30.311 12.263 1.00 34.19 278 ALA A C 1
ATOM 2132 O O . ALA A 1 278 ? -55.772 -29.850 11.259 1.00 34.19 278 ALA A O 1
ATOM 2133 N N . HIS A 1 279 ? -54.419 -31.375 12.250 1.00 32.50 279 HIS A N 1
ATOM 2134 C CA . HIS A 1 279 ? -54.211 -32.452 11.243 1.00 32.50 279 HIS A CA 1
ATOM 2135 C C . HIS A 1 279 ? -54.621 -32.290 9.759 1.00 32.50 279 HIS A C 1
ATOM 2137 O O . HIS A 1 279 ? -55.774 -32.030 9.420 1.00 32.50 279 HIS A O 1
ATOM 2143 N N . THR A 1 280 ? -53.757 -32.809 8.875 1.00 34.66 280 THR A N 1
ATOM 2144 C CA . THR A 1 280 ? -54.199 -33.844 7.914 1.00 34.66 280 THR A CA 1
ATOM 2145 C C . THR A 1 280 ? -53.042 -34.744 7.474 1.00 34.66 280 THR A C 1
ATOM 2147 O O . THR A 1 280 ? -52.064 -34.281 6.893 1.00 34.66 280 THR A O 1
ATOM 2150 N N . ASP A 1 281 ? -53.176 -36.044 7.726 1.00 33.31 281 ASP A N 1
ATOM 2151 C CA . ASP A 1 281 ? -52.309 -37.102 7.202 1.00 33.31 281 ASP A CA 1
ATOM 2152 C C . ASP A 1 281 ? -52.885 -37.672 5.895 1.00 33.31 281 ASP A C 1
ATOM 2154 O O . ASP A 1 281 ? -54.100 -37.684 5.701 1.00 33.31 281 ASP A O 1
ATOM 2158 N N . SER A 1 282 ? -52.044 -38.236 5.024 1.00 34.97 282 SER A N 1
ATOM 2159 C CA . SER A 1 282 ? -52.420 -39.390 4.182 1.00 34.97 282 SER A CA 1
ATOM 2160 C C . SER A 1 282 ? -51.191 -40.044 3.537 1.00 34.97 282 SER A C 1
ATOM 2162 O O . SER A 1 282 ? -50.125 -39.441 3.429 1.00 34.97 282 SER A O 1
ATOM 2164 N N . SER A 1 283 ? -51.316 -41.322 3.167 1.00 39.75 283 SER A N 1
ATOM 2165 C CA . SER A 1 283 ? -50.212 -42.158 2.677 1.00 39.75 283 SER A CA 1
ATOM 2166 C C . SER A 1 283 ? -50.688 -43.214 1.667 1.00 39.75 283 SER A C 1
ATOM 2168 O O . SER A 1 283 ? -51.878 -43.507 1.582 1.00 39.75 283 SER A O 1
ATOM 2170 N N . GLY A 1 284 ? -49.750 -43.797 0.914 1.00 30.67 284 GLY A N 1
ATOM 2171 C CA . GLY A 1 284 ? -49.962 -44.932 -0.000 1.00 30.67 284 GLY A CA 1
ATOM 2172 C C . GLY A 1 284 ? -48.727 -45.107 -0.895 1.00 30.67 284 GLY A C 1
ATOM 2173 O O . GLY A 1 284 ? -48.379 -44.188 -1.624 1.00 30.67 284 GLY A O 1
ATOM 2174 N N . GLN A 1 285 ? -47.868 -46.121 -0.746 1.00 36.72 285 GLN A N 1
ATOM 2175 C CA . GLN A 1 285 ? -48.037 -47.585 -0.854 1.00 36.72 285 GLN A CA 1
ATOM 2176 C C . GLN A 1 285 ? -48.226 -48.139 -2.280 1.00 36.72 285 GLN A C 1
ATOM 2178 O O . GLN A 1 285 ? -49.335 -48.237 -2.793 1.00 36.72 285 GLN A O 1
ATOM 2183 N N . SER A 1 286 ? -47.129 -48.627 -2.866 1.00 33.59 286 SER A N 1
ATOM 2184 C CA . SER A 1 286 ? -46.953 -49.985 -3.439 1.00 33.59 286 SER A CA 1
ATOM 2185 C C . SER A 1 286 ? -45.505 -50.077 -3.973 1.00 33.59 286 SER A C 1
ATOM 2187 O O . SER A 1 286 ? -44.965 -49.074 -4.421 1.00 33.59 286 SER A O 1
ATOM 2189 N N . TRP A 1 287 ? -44.698 -51.135 -3.823 1.00 34.03 287 TRP A N 1
ATOM 2190 C CA . TRP A 1 287 ? -44.882 -52.597 -3.899 1.00 34.03 287 TRP A CA 1
ATOM 2191 C C . TRP A 1 287 ? -45.218 -53.143 -5.292 1.00 34.03 287 TRP A C 1
ATOM 2193 O O . TRP A 1 287 ? -46.356 -53.493 -5.581 1.00 34.03 287 TRP A O 1
ATOM 2203 N N . LEU A 1 288 ? -44.173 -53.364 -6.098 1.00 37.44 288 LEU A N 1
ATOM 2204 C CA . LEU A 1 288 ? -44.121 -54.481 -7.044 1.00 37.44 288 LEU A CA 1
ATOM 2205 C C . LEU A 1 288 ? -42.680 -55.003 -7.187 1.00 37.44 288 LEU A C 1
ATOM 2207 O O . LEU A 1 288 ? -41.713 -54.269 -6.993 1.00 37.44 288 LEU A O 1
ATOM 2211 N N . LYS A 1 289 ? -42.540 -56.306 -7.452 1.00 40.25 289 LYS A N 1
ATOM 2212 C CA . LYS A 1 289 ? -41.290 -57.074 -7.324 1.00 40.25 289 LYS A CA 1
ATOM 2213 C C . LYS A 1 289 ? -41.254 -58.178 -8.380 1.00 40.25 289 LYS A C 1
ATOM 2215 O O . LYS A 1 289 ? -42.109 -59.060 -8.335 1.00 40.25 289 LYS A O 1
ATOM 2220 N N . ARG A 1 290 ? -40.252 -58.189 -9.268 1.00 32.88 290 ARG A N 1
ATOM 2221 C CA . ARG A 1 290 ? -39.847 -59.377 -10.050 1.00 32.88 290 ARG A CA 1
ATOM 2222 C C . ARG A 1 290 ? -38.440 -59.231 -10.631 1.00 32.88 290 ARG A C 1
ATOM 2224 O O . ARG A 1 290 ? -37.936 -58.125 -10.786 1.00 32.88 290 ARG A O 1
ATOM 2231 N N . GLN A 1 291 ? -37.811 -60.373 -10.890 1.00 37.44 291 GLN A N 1
ATOM 2232 C CA . GLN A 1 291 ? -36.450 -60.497 -11.413 1.00 37.44 291 GLN A CA 1
ATOM 2233 C C . GLN A 1 291 ? -36.462 -60.627 -12.942 1.00 37.44 291 GLN A C 1
ATOM 2235 O O . GLN A 1 291 ? -37.411 -61.165 -13.508 1.00 37.44 291 GLN A O 1
ATOM 2240 N N . SER A 1 292 ? -35.354 -60.253 -13.578 1.00 36.06 292 SER A N 1
ATOM 2241 C CA . SER A 1 292 ? -34.884 -60.873 -14.821 1.00 36.06 292 SER A CA 1
ATOM 2242 C C . SER A 1 292 ? -33.353 -60.962 -14.780 1.00 36.06 292 SER A C 1
ATOM 2244 O O . SER A 1 292 ? -32.717 -60.255 -13.996 1.00 36.06 292 SER A O 1
ATOM 2246 N N . GLN A 1 293 ? -32.768 -61.869 -15.559 1.00 37.06 293 GLN A N 1
ATOM 2247 C CA . GLN A 1 293 ? -31.341 -62.207 -15.532 1.00 37.06 293 GLN A CA 1
ATOM 2248 C C . GLN A 1 293 ? -30.617 -61.763 -16.817 1.00 37.06 293 GLN A C 1
ATOM 2250 O O . GLN A 1 293 ? -31.244 -61.475 -17.830 1.00 37.06 293 GLN A O 1
ATOM 2255 N N . ASN A 1 294 ? -29.283 -61.815 -16.771 1.00 39.12 294 ASN A N 1
ATOM 2256 C CA . ASN A 1 294 ? -28.378 -61.973 -17.917 1.00 39.12 294 ASN A CA 1
ATOM 2257 C C . ASN A 1 294 ? -28.410 -60.906 -19.032 1.00 39.12 294 ASN A C 1
ATOM 2259 O O . ASN A 1 294 ? -28.888 -61.146 -20.137 1.00 39.12 294 ASN A O 1
ATOM 2263 N N . ALA A 1 295 ? -27.689 -59.808 -18.800 1.00 36.28 295 ALA A N 1
ATOM 2264 C CA . ALA A 1 295 ? -26.895 -59.149 -19.840 1.00 36.28 295 ALA A CA 1
ATOM 2265 C C . ALA A 1 295 ? -25.611 -58.592 -19.204 1.00 36.28 295 ALA A C 1
ATOM 2267 O O . ALA A 1 295 ? -25.669 -58.016 -18.119 1.00 36.28 295 ALA A O 1
ATOM 2268 N N . ALA A 1 296 ? -24.452 -58.768 -19.846 1.00 49.56 296 ALA A N 1
ATOM 2269 C CA . ALA A 1 296 ? -23.187 -58.212 -19.364 1.00 49.56 296 ALA A CA 1
ATOM 2270 C C . ALA A 1 296 ? -23.027 -56.764 -19.871 1.00 49.56 296 ALA A C 1
ATOM 2272 O O . ALA A 1 296 ? -22.915 -56.569 -21.084 1.00 49.56 296 ALA A O 1
ATOM 2273 N N . PRO A 1 297 ? -23.020 -55.736 -19.000 1.00 42.12 297 PRO A N 1
ATOM 2274 C CA . PRO A 1 297 ? -22.907 -54.356 -19.447 1.00 42.12 297 PRO A CA 1
ATOM 2275 C C . PRO A 1 297 ? -21.449 -53.994 -19.754 1.00 42.12 297 PRO A C 1
ATOM 2277 O O . PRO A 1 297 ? -20.556 -54.144 -18.917 1.00 42.12 297 PRO A O 1
ATOM 2280 N N . ILE A 1 298 ? -21.224 -53.444 -20.948 1.00 50.94 298 ILE A N 1
ATOM 2281 C CA . ILE A 1 298 ? -19.996 -52.715 -21.287 1.00 50.94 298 ILE A CA 1
ATOM 2282 C C . ILE A 1 298 ? -19.809 -51.608 -20.242 1.00 50.94 298 ILE A C 1
ATOM 2284 O O . ILE A 1 298 ? -20.748 -50.855 -19.987 1.00 50.94 298 ILE A O 1
ATOM 2288 N N . ARG A 1 299 ? -18.616 -51.504 -19.636 1.00 40.06 299 ARG A N 1
ATOM 2289 C CA . ARG A 1 299 ? -18.306 -50.466 -18.636 1.00 40.06 299 ARG A CA 1
ATOM 2290 C C . ARG A 1 299 ? -18.598 -49.072 -19.212 1.00 40.06 299 ARG A C 1
ATOM 2292 O O . ARG A 1 299 ? -17.863 -48.649 -20.106 1.00 40.06 299 ARG A O 1
ATOM 2299 N N . PRO A 1 300 ? -19.573 -48.315 -18.679 1.00 41.50 300 PRO A N 1
ATOM 2300 C CA . PRO A 1 300 ? -19.631 -46.886 -18.937 1.00 41.50 300 PRO A CA 1
ATOM 2301 C C . PRO A 1 300 ? -18.393 -46.249 -18.303 1.00 41.50 300 PRO A C 1
ATOM 2303 O O . PRO A 1 300 ? -18.011 -46.621 -17.188 1.00 41.50 300 PRO A O 1
ATOM 2306 N N . LEU A 1 301 ? -17.784 -45.257 -18.958 1.00 45.91 301 LEU A N 1
ATOM 2307 C CA . LEU A 1 301 ? -16.926 -44.336 -18.217 1.00 45.91 301 LEU A CA 1
ATOM 2308 C C . LEU A 1 301 ? -17.818 -43.658 -17.175 1.00 45.91 301 LEU A C 1
ATOM 2310 O O . LEU A 1 301 ? -18.765 -42.960 -17.536 1.00 45.91 301 LEU A O 1
ATOM 2314 N N . GLN A 1 302 ? -17.524 -43.857 -15.889 1.00 42.47 302 GLN A N 1
ATOM 2315 C CA . GLN A 1 302 ? -18.127 -43.027 -14.856 1.00 42.47 302 GLN A CA 1
ATOM 2316 C C . GLN A 1 302 ? -17.720 -41.584 -15.141 1.00 42.47 302 GLN A C 1
ATOM 2318 O O . GLN A 1 302 ? -16.541 -41.235 -15.041 1.00 42.47 302 GLN A O 1
ATOM 2323 N N . ALA A 1 303 ? -18.697 -40.759 -15.520 1.00 47.09 303 ALA A N 1
ATOM 2324 C CA . ALA A 1 303 ? -18.507 -39.326 -15.625 1.00 47.09 303 ALA A CA 1
ATOM 2325 C C . ALA A 1 303 ? -18.009 -38.838 -14.263 1.00 47.09 303 ALA A C 1
ATOM 2327 O O . ALA A 1 303 ? -18.727 -38.907 -13.264 1.00 47.09 303 ALA A O 1
ATOM 2328 N N . ARG A 1 304 ? -16.740 -38.420 -14.222 1.00 43.50 304 ARG A N 1
ATOM 2329 C CA . ARG A 1 304 ? -16.080 -37.900 -13.028 1.00 43.50 304 ARG A CA 1
ATOM 2330 C C . ARG A 1 304 ? -16.903 -36.706 -12.556 1.00 43.50 304 ARG A C 1
ATOM 2332 O O . ARG A 1 304 ? -16.864 -35.659 -13.200 1.00 43.50 304 ARG A O 1
ATOM 2339 N N . GLY A 1 305 ? -17.685 -36.904 -11.492 1.00 41.41 305 GLY A N 1
ATOM 2340 C CA . GLY A 1 305 ? -18.570 -35.873 -10.951 1.00 41.41 305 GLY A CA 1
ATOM 2341 C C . GLY A 1 305 ? -17.793 -34.580 -10.703 1.00 41.41 305 GLY A C 1
ATOM 2342 O O . GLY A 1 305 ? -16.581 -34.661 -10.466 1.00 41.41 305 GLY A O 1
ATOM 2343 N N . PRO A 1 306 ? -18.447 -33.405 -10.792 1.00 49.44 306 PRO A N 1
ATOM 2344 C CA . PRO A 1 306 ? -17.768 -32.119 -10.693 1.00 49.44 306 PRO A CA 1
ATOM 2345 C C . PRO A 1 306 ? -16.927 -32.109 -9.421 1.00 49.44 306 PRO A C 1
ATOM 2347 O O . PRO A 1 306 ? -17.461 -32.169 -8.313 1.00 49.44 306 PRO A O 1
ATOM 2350 N N . ALA A 1 307 ? -15.603 -32.119 -9.596 1.00 43.81 307 ALA A N 1
ATOM 2351 C CA . ALA A 1 307 ? -14.680 -32.150 -8.477 1.00 43.81 307 ALA A CA 1
ATOM 2352 C C . ALA A 1 307 ? -14.981 -30.918 -7.631 1.00 43.81 307 ALA A C 1
ATOM 2354 O O . ALA A 1 307 ? -14.919 -29.808 -8.161 1.00 43.81 307 ALA A O 1
ATOM 2355 N N . ALA A 1 308 ? -15.365 -31.128 -6.367 1.00 45.47 308 ALA A N 1
ATOM 2356 C CA . ALA A 1 308 ? -15.765 -30.052 -5.473 1.00 45.47 308 ALA A CA 1
ATOM 2357 C C . ALA A 1 308 ? -14.668 -28.987 -5.496 1.00 45.47 308 ALA A C 1
ATOM 2359 O O . ALA A 1 308 ? -13.547 -29.244 -5.048 1.00 45.47 308 ALA A O 1
ATOM 2360 N N . ALA A 1 309 ? -14.971 -27.846 -6.121 1.00 44.22 309 ALA A N 1
ATOM 2361 C CA . ALA A 1 309 ? -13.978 -26.823 -6.384 1.00 44.22 309 ALA A CA 1
ATOM 2362 C C . ALA A 1 309 ? -13.449 -26.370 -5.030 1.00 44.22 309 ALA A C 1
ATOM 2364 O O . ALA A 1 309 ? -14.206 -25.836 -4.220 1.00 44.22 309 ALA A O 1
ATOM 2365 N N . SER A 1 310 ? -12.176 -26.672 -4.763 1.00 43.44 310 SER A N 1
ATOM 2366 C CA . SER A 1 310 ? -11.541 -26.342 -3.496 1.00 43.44 310 SER A CA 1
ATOM 2367 C C . SER A 1 310 ? -11.553 -24.825 -3.373 1.00 43.44 310 SER A C 1
ATOM 2369 O O . SER A 1 310 ? -10.750 -24.146 -4.013 1.00 43.44 310 SER A O 1
ATOM 2371 N N . GLN A 1 311 ? -12.514 -24.308 -2.605 1.00 53.78 311 GLN A N 1
ATOM 2372 C CA . GLN A 1 311 ? -12.636 -22.893 -2.293 1.00 53.78 311 GLN A CA 1
ATOM 2373 C C . GLN A 1 311 ? -11.461 -22.536 -1.390 1.00 53.78 311 GLN A C 1
ATOM 2375 O O . GLN A 1 311 ? -11.554 -22.567 -0.164 1.00 53.78 311 GLN A O 1
ATOM 2380 N N . GLN A 1 312 ? -10.315 -22.270 -2.017 1.00 60.16 312 GLN A N 1
ATOM 2381 C CA . GLN A 1 312 ? -9.201 -21.643 -1.332 1.00 60.16 312 GLN A CA 1
ATOM 2382 C C . GLN A 1 312 ? -9.713 -20.304 -0.795 1.00 60.16 312 GLN A C 1
ATOM 2384 O O . GLN A 1 312 ? -10.385 -19.588 -1.541 1.00 60.16 312 GLN A O 1
ATOM 2389 N N . PRO A 1 313 ? -9.458 -19.974 0.482 1.00 69.81 313 PRO A N 1
ATOM 2390 C CA . PRO A 1 313 ? -9.948 -18.733 1.061 1.00 69.81 313 PRO A CA 1
ATOM 2391 C C . PRO A 1 313 ? -9.408 -17.550 0.253 1.00 69.81 313 PRO A C 1
ATOM 2393 O O . PRO A 1 313 ? -8.197 -17.339 0.178 1.00 69.81 313 PRO A O 1
ATOM 2396 N N . GLU A 1 314 ? -10.307 -16.793 -0.377 1.00 83.94 314 GLU A N 1
ATOM 2397 C CA . GLU A 1 314 ? -9.932 -15.615 -1.153 1.00 83.94 314 GLU A CA 1
ATOM 2398 C C . GLU A 1 314 ? -9.508 -14.493 -0.201 1.00 83.94 314 GLU A C 1
ATOM 2400 O O . GLU A 1 314 ? -10.310 -13.675 0.237 1.00 83.94 314 GLU A O 1
ATOM 2405 N N . PHE A 1 315 ? -8.210 -14.432 0.104 1.00 91.56 315 PHE A N 1
ATOM 2406 C CA . PHE A 1 315 ? -7.613 -13.370 0.923 1.00 91.56 315 PHE A CA 1
ATOM 2407 C C . PHE A 1 315 ? -7.703 -11.968 0.284 1.00 91.56 315 PHE A C 1
ATOM 2409 O O . PHE A 1 315 ? -7.245 -11.003 0.891 1.00 91.56 315 PHE A O 1
ATOM 2416 N N . PHE A 1 316 ? -8.253 -11.833 -0.930 1.00 94.00 316 PHE A N 1
ATOM 2417 C CA . PHE A 1 316 ? -8.320 -10.583 -1.690 1.00 94.00 316 PHE A CA 1
ATOM 2418 C C . PHE A 1 316 ? -9.721 -10.270 -2.179 1.00 94.00 316 PHE A C 1
ATOM 2420 O O . PHE A 1 316 ? -10.311 -11.036 -2.935 1.00 94.00 316 PHE A O 1
ATOM 2427 N N . ARG A 1 317 ? -10.165 -9.052 -1.883 1.00 95.62 317 ARG A N 1
ATOM 2428 C CA . ARG A 1 317 ? -11.388 -8.470 -2.425 1.00 95.62 317 ARG A CA 1
ATOM 2429 C C . ARG A 1 317 ? -11.017 -7.274 -3.301 1.00 95.62 317 ARG A C 1
ATOM 2431 O O . ARG A 1 317 ? -10.533 -6.266 -2.784 1.00 95.62 317 ARG A O 1
ATOM 2438 N N . GLU A 1 318 ? -11.195 -7.381 -4.620 1.00 95.81 318 GLU A N 1
ATOM 2439 C CA . GLU A 1 318 ? -10.972 -6.246 -5.533 1.00 95.81 318 GLU A CA 1
ATOM 2440 C C . GLU A 1 318 ? -12.066 -5.190 -5.337 1.00 95.81 318 GLU A C 1
ATOM 2442 O O . GLU A 1 318 ? -13.257 -5.500 -5.265 1.00 95.81 318 GLU A O 1
ATOM 2447 N N . VAL A 1 319 ? -11.665 -3.924 -5.232 1.00 94.88 319 VAL A N 1
ATOM 2448 C CA . VAL A 1 319 ? -12.556 -2.796 -4.961 1.00 94.88 319 VAL A CA 1
ATOM 2449 C C . VAL A 1 319 ? -12.516 -1.832 -6.143 1.00 94.88 319 VAL A C 1
ATOM 2451 O O . VAL A 1 319 ? -11.828 -0.819 -6.130 1.00 94.88 319 VAL A O 1
ATOM 2454 N N . VAL A 1 320 ? -13.316 -2.155 -7.162 1.00 93.69 320 VAL A N 1
ATOM 2455 C CA . VAL A 1 320 ? -13.434 -1.431 -8.449 1.00 93.69 320 VAL A CA 1
ATOM 2456 C C . VAL A 1 320 ? -13.966 0.011 -8.305 1.00 93.69 320 VAL A C 1
ATOM 2458 O O . VAL A 1 320 ? -13.941 0.787 -9.251 1.00 93.69 320 VAL A O 1
ATOM 2461 N N . SER A 1 321 ? -14.473 0.395 -7.129 1.00 94.44 321 SER A N 1
ATOM 2462 C CA . SER A 1 321 ? -15.004 1.738 -6.867 1.00 94.44 321 SER A CA 1
ATOM 2463 C C . SER A 1 321 ? -14.111 2.487 -5.884 1.00 94.44 321 SER A C 1
ATOM 2465 O O . SER A 1 321 ? -14.053 2.123 -4.708 1.00 94.44 321 SER A O 1
ATOM 2467 N N . ASP A 1 322 ? -13.497 3.580 -6.336 1.00 90.38 322 ASP A N 1
ATOM 2468 C CA . ASP A 1 322 ? -12.603 4.406 -5.515 1.00 90.38 322 ASP A CA 1
ATOM 2469 C C . ASP A 1 322 ? -13.282 4.915 -4.239 1.00 90.38 322 ASP A C 1
ATOM 2471 O O . ASP A 1 322 ? -12.682 4.890 -3.170 1.00 90.38 322 ASP A O 1
ATOM 2475 N N . ILE A 1 323 ? -14.568 5.279 -4.303 1.00 92.44 323 ILE A N 1
ATOM 2476 C CA . ILE A 1 323 ? -15.357 5.705 -3.132 1.00 92.44 323 ILE A CA 1
ATOM 2477 C C . ILE A 1 323 ? -15.489 4.571 -2.102 1.00 92.44 323 ILE A C 1
ATOM 2479 O O . ILE A 1 323 ? -15.491 4.827 -0.897 1.00 92.44 323 ILE A O 1
ATOM 2483 N N . LYS A 1 324 ? -15.589 3.307 -2.541 1.00 93.62 324 LYS A N 1
ATOM 2484 C CA . LYS A 1 324 ? -15.557 2.157 -1.623 1.00 93.62 324 LYS A CA 1
ATOM 2485 C C . LYS A 1 324 ? -14.148 1.958 -1.064 1.00 93.62 324 LYS A C 1
ATOM 2487 O O . LYS A 1 324 ? -14.009 1.802 0.142 1.00 93.62 324 LYS A O 1
ATOM 2492 N N . PHE A 1 325 ? -13.110 2.030 -1.898 1.00 94.00 325 PHE A N 1
ATOM 2493 C CA . PHE A 1 325 ? -11.726 1.850 -1.447 1.00 94.00 325 PHE A CA 1
ATOM 2494 C C . PHE A 1 325 ? -11.280 2.942 -0.460 1.00 94.00 325 PHE A C 1
ATOM 2496 O O . PHE A 1 325 ? -10.631 2.638 0.535 1.00 94.00 325 PHE A O 1
ATOM 2503 N N . GLN A 1 326 ? -11.713 4.189 -0.655 1.00 93.12 326 GLN A N 1
ATOM 2504 C CA . GLN A 1 326 ? -11.498 5.296 0.281 1.00 93.12 326 GLN A CA 1
ATOM 2505 C C . GLN A 1 326 ? -12.147 5.054 1.653 1.00 93.12 326 GLN A C 1
ATOM 2507 O O . GLN A 1 326 ? -11.587 5.463 2.665 1.00 93.12 326 GLN A O 1
ATOM 2512 N N . ARG A 1 327 ? -13.292 4.360 1.724 1.00 93.62 327 ARG A N 1
ATOM 2513 C CA . ARG A 1 327 ? -13.905 3.975 3.011 1.00 93.62 327 ARG A CA 1
ATOM 2514 C C . ARG A 1 327 ? -13.108 2.878 3.718 1.00 93.62 327 ARG A C 1
ATOM 2516 O O . ARG A 1 327 ? -12.937 2.942 4.928 1.00 93.62 327 ARG A O 1
ATOM 2523 N N . GLU A 1 328 ? -12.582 1.912 2.971 1.00 94.00 328 GLU A N 1
ATOM 2524 C CA . GLU A 1 328 ? -11.739 0.833 3.511 1.00 94.00 328 GLU A CA 1
ATOM 2525 C C . GLU A 1 328 ? -10.379 1.365 4.001 1.00 94.00 328 GLU A C 1
ATOM 2527 O O . GLU A 1 328 ? -9.909 0.989 5.075 1.00 94.00 328 GLU A O 1
ATOM 2532 N N . THR A 1 329 ? -9.759 2.306 3.276 1.00 93.62 329 THR A N 1
ATOM 2533 C CA . THR A 1 329 ? -8.532 2.971 3.749 1.00 93.62 329 THR A CA 1
ATOM 2534 C C . THR A 1 329 ? -8.796 3.886 4.948 1.00 93.62 329 THR A C 1
ATOM 2536 O O . THR A 1 329 ? -7.948 3.950 5.836 1.00 93.62 329 THR A O 1
ATOM 2539 N N . GLN A 1 330 ? -9.970 4.526 5.042 1.00 93.38 330 GLN A N 1
ATOM 2540 C CA . GLN A 1 330 ? -10.402 5.272 6.234 1.00 93.38 330 GLN A CA 1
ATOM 2541 C C . GLN A 1 330 ? -10.644 4.364 7.451 1.00 93.38 330 GLN A C 1
ATOM 2543 O O . GLN A 1 330 ? -10.201 4.703 8.544 1.00 93.38 330 GLN A O 1
ATOM 2548 N N . ASP A 1 331 ? -11.285 3.203 7.294 1.00 93.06 331 ASP A N 1
ATOM 2549 C CA . ASP A 1 331 ? -11.457 2.226 8.382 1.00 93.06 331 ASP A CA 1
ATOM 2550 C C . ASP A 1 331 ? -10.101 1.705 8.897 1.00 93.06 331 ASP A C 1
ATOM 2552 O O . ASP A 1 331 ? -9.861 1.658 10.106 1.00 93.06 331 ASP A O 1
ATOM 2556 N N . ILE A 1 332 ? -9.157 1.415 7.997 1.00 92.88 332 ILE A N 1
ATOM 2557 C CA . ILE A 1 332 ? -7.786 1.046 8.379 1.00 92.88 332 ILE A CA 1
ATOM 2558 C C . ILE A 1 332 ? -7.056 2.220 9.056 1.00 92.88 332 ILE A C 1
ATOM 2560 O O . ILE A 1 332 ? -6.351 2.000 10.040 1.00 92.88 332 ILE A O 1
ATOM 2564 N N . ASP A 1 333 ? -7.253 3.466 8.616 1.00 93.69 333 ASP A N 1
ATOM 2565 C CA . ASP A 1 333 ? -6.686 4.659 9.263 1.00 93.69 333 ASP A CA 1
ATOM 2566 C C . ASP A 1 333 ? -7.277 4.922 10.666 1.00 93.69 333 ASP A C 1
ATOM 2568 O O . ASP A 1 333 ? -6.562 5.327 11.591 1.00 93.69 333 ASP A O 1
ATOM 2572 N N . LEU A 1 334 ? -8.564 4.618 10.869 1.00 92.12 334 LEU A N 1
ATOM 2573 C CA . LEU A 1 334 ? -9.235 4.646 12.173 1.00 92.12 334 LEU A CA 1
ATOM 2574 C C . LEU A 1 334 ? -8.713 3.537 13.097 1.00 92.12 334 LEU A C 1
ATOM 2576 O O . LEU A 1 334 ? -8.377 3.818 14.250 1.00 92.12 334 LEU A O 1
ATOM 2580 N N . LYS A 1 335 ? -8.549 2.306 12.594 1.00 92.25 335 LYS A N 1
ATOM 2581 C CA . LYS A 1 335 ? -7.915 1.195 13.329 1.00 92.25 335 LYS A CA 1
ATOM 2582 C C . LYS A 1 335 ? -6.487 1.553 13.745 1.00 92.25 335 LYS A C 1
ATOM 2584 O O . LYS A 1 335 ? -6.162 1.492 14.928 1.00 92.25 335 LYS A O 1
ATOM 2589 N N . LEU A 1 336 ? -5.664 2.036 12.812 1.00 90.75 336 LEU A N 1
ATOM 2590 C CA . LEU A 1 336 ? -4.309 2.536 13.078 1.00 90.75 336 LEU A CA 1
ATOM 2591 C C . LEU A 1 336 ? -4.299 3.690 14.098 1.00 90.75 336 LEU A C 1
ATOM 2593 O O . LEU A 1 336 ? -3.411 3.751 14.948 1.00 90.75 336 LEU A O 1
ATOM 2597 N N . SER A 1 337 ? -5.295 4.580 14.062 1.00 89.81 337 SER A N 1
ATOM 2598 C CA . SER A 1 337 ? -5.465 5.644 15.061 1.00 89.81 337 SER A CA 1
ATOM 2599 C C . SER A 1 337 ? -5.780 5.092 16.454 1.00 89.81 337 SER A C 1
ATOM 2601 O O . SER A 1 337 ? -5.201 5.566 17.429 1.00 89.81 337 SER A O 1
ATOM 2603 N N . GLY A 1 338 ? -6.640 4.074 16.558 1.00 88.62 338 GLY A N 1
ATOM 2604 C CA . GLY A 1 338 ? -6.945 3.382 17.816 1.00 88.62 338 GLY A CA 1
ATOM 2605 C C . GLY A 1 338 ? -5.765 2.581 18.380 1.00 88.62 338 GLY A C 1
ATOM 2606 O O . GLY A 1 338 ? -5.624 2.465 19.595 1.00 88.62 338 GLY A O 1
ATOM 2607 N N . MET A 1 339 ? -4.876 2.085 17.515 1.00 87.06 339 MET A N 1
ATOM 2608 C CA . MET A 1 339 ? -3.652 1.374 17.908 1.00 87.06 339 MET A CA 1
ATOM 2609 C C . MET A 1 339 ? -2.552 2.290 18.463 1.00 87.06 339 MET A C 1
ATOM 2611 O O . MET A 1 339 ? -1.627 1.799 19.117 1.00 87.06 339 MET A O 1
ATOM 2615 N N . LYS A 1 340 ? -2.632 3.614 18.254 1.00 84.12 340 LYS A N 1
ATOM 2616 C CA . LYS A 1 340 ? -1.743 4.555 18.945 1.00 84.12 340 LYS A CA 1
ATOM 2617 C C . LYS A 1 340 ? -2.093 4.608 20.428 1.00 84.12 340 LYS A C 1
ATOM 2619 O O . LYS A 1 340 ? -3.052 5.269 20.831 1.00 84.12 340 LYS A O 1
ATOM 2624 N N . LYS A 1 341 ? -1.255 3.984 21.260 1.00 74.31 341 LYS A N 1
ATOM 2625 C CA . LYS A 1 341 ? -1.276 4.213 22.709 1.00 74.31 341 LYS A CA 1
ATOM 2626 C C . LYS A 1 341 ? -1.149 5.717 22.969 1.00 74.31 341 LYS A C 1
ATOM 2628 O O . LYS A 1 341 ? -0.185 6.354 22.539 1.00 74.31 341 LYS A O 1
ATOM 2633 N N . LYS A 1 342 ? -2.149 6.297 23.640 1.00 63.25 342 LYS A N 1
ATOM 2634 C CA . LYS A 1 342 ? -2.115 7.704 24.059 1.00 63.25 342 LYS A CA 1
ATOM 2635 C C . LYS A 1 342 ? -0.908 7.904 24.979 1.00 63.25 342 LYS A C 1
ATOM 2637 O O . LYS A 1 342 ? -0.635 7.035 25.803 1.00 63.25 342 LYS A O 1
ATOM 2642 N N . LYS A 1 343 ? -0.229 9.058 24.880 1.00 56.25 343 LYS A N 1
ATOM 2643 C CA . LYS A 1 343 ? 0.769 9.495 25.875 1.00 56.25 343 LYS A CA 1
ATOM 2644 C C . LYS A 1 343 ? 0.074 9.599 27.244 1.00 56.25 343 LYS A C 1
ATOM 2646 O O . LYS A 1 343 ? -0.436 10.663 27.587 1.00 56.25 343 LYS A O 1
ATOM 2651 N N . HIS A 1 344 ? 0.045 8.517 28.020 1.00 49.81 344 HIS A N 1
ATOM 2652 C CA . HIS A 1 344 ? -0.186 8.626 29.454 1.00 49.81 344 HIS A CA 1
ATOM 2653 C C . HIS A 1 344 ? 0.991 9.407 30.028 1.00 49.81 344 HIS A C 1
ATOM 2655 O O . HIS A 1 344 ? 2.148 9.130 29.707 1.00 49.81 344 HIS A O 1
ATOM 2661 N N . ALA A 1 345 ? 0.689 10.465 30.774 1.00 51.47 345 ALA A N 1
ATOM 2662 C CA . ALA A 1 345 ? 1.718 11.372 31.242 1.00 51.47 345 ALA A CA 1
ATOM 2663 C C . ALA A 1 345 ? 2.705 10.637 32.164 1.00 51.47 345 ALA A C 1
ATOM 2665 O O . ALA A 1 345 ? 2.309 9.838 33.009 1.00 51.47 345 ALA A O 1
ATOM 2666 N N . TRP A 1 346 ? 3.984 10.982 32.019 1.00 47.12 346 TRP A N 1
ATOM 2667 C CA . TRP A 1 346 ? 5.048 10.734 32.997 1.00 47.12 346 TRP A CA 1
ATOM 2668 C C . TRP A 1 346 ? 5.547 9.287 33.200 1.00 47.12 346 TRP A C 1
ATOM 2670 O O . TRP A 1 346 ? 6.647 9.113 33.723 1.00 47.12 346 TRP A O 1
ATOM 2680 N N . THR A 1 347 ? 4.854 8.241 32.738 1.00 53.47 347 THR A N 1
ATOM 2681 C CA . THR A 1 347 ? 5.422 6.878 32.743 1.00 53.47 347 THR A CA 1
ATOM 2682 C C . THR A 1 347 ? 6.482 6.687 31.650 1.00 53.47 347 THR A C 1
ATOM 2684 O O . THR A 1 347 ? 6.365 7.197 30.533 1.00 53.47 347 THR A O 1
ATOM 2687 N N . ARG A 1 348 ? 7.550 5.931 31.963 1.00 58.66 348 ARG A N 1
ATOM 2688 C CA . ARG A 1 348 ? 8.602 5.574 30.993 1.00 58.66 348 ARG A CA 1
ATOM 2689 C C . ARG A 1 348 ? 7.990 4.799 29.823 1.00 58.66 348 ARG A C 1
ATOM 2691 O O . ARG A 1 348 ? 7.544 3.668 30.000 1.00 58.66 348 ARG A O 1
ATOM 2698 N N . ARG A 1 349 ? 8.038 5.380 28.623 1.00 60.69 349 ARG A N 1
ATOM 2699 C CA . ARG A 1 349 ? 7.753 4.672 27.367 1.00 60.69 349 ARG A CA 1
ATOM 2700 C C . ARG A 1 349 ? 8.692 3.476 27.224 1.00 60.69 349 ARG A C 1
ATOM 2702 O O . ARG A 1 349 ? 9.907 3.647 27.327 1.00 60.69 349 ARG A O 1
ATOM 2709 N N . THR A 1 350 ? 8.152 2.294 26.938 1.00 75.31 350 THR A N 1
ATOM 2710 C CA . THR A 1 350 ? 8.976 1.176 26.461 1.00 75.31 350 THR A CA 1
ATOM 2711 C C . THR A 1 350 ? 9.425 1.445 25.023 1.00 75.31 350 THR A C 1
ATOM 2713 O O . THR A 1 350 ? 8.759 2.177 24.282 1.00 75.31 350 THR A O 1
ATOM 2716 N N . SER A 1 351 ? 10.552 0.851 24.619 1.00 80.81 351 SER A N 1
ATOM 2717 C CA . SER A 1 351 ? 11.064 0.955 23.242 1.00 80.81 351 SER A CA 1
ATOM 2718 C C . SER A 1 351 ? 9.993 0.541 22.223 1.00 80.81 351 SER A C 1
ATOM 2720 O O . SER A 1 351 ? 9.730 1.244 21.248 1.00 80.81 351 SER A O 1
ATOM 2722 N N . ASP A 1 352 ? 9.289 -0.549 22.527 1.00 83.19 352 ASP A N 1
ATOM 2723 C CA . ASP A 1 352 ? 8.262 -1.168 21.688 1.00 83.19 352 ASP A CA 1
ATOM 2724 C C . ASP A 1 352 ? 7.056 -0.249 21.437 1.00 83.19 352 ASP A C 1
ATOM 2726 O O . ASP A 1 352 ? 6.481 -0.275 20.351 1.00 83.19 352 ASP A O 1
ATOM 2730 N N . GLU A 1 353 ? 6.668 0.603 22.398 1.00 84.75 353 GLU A N 1
ATOM 2731 C CA . GLU A 1 353 ? 5.606 1.593 22.173 1.00 84.75 353 GLU A CA 1
ATOM 2732 C C . GLU A 1 353 ? 6.062 2.692 21.204 1.00 84.75 353 GLU A C 1
ATOM 2734 O O . GLU A 1 353 ? 5.287 3.124 20.343 1.00 84.75 353 GLU A O 1
ATOM 2739 N N . LEU A 1 354 ? 7.308 3.156 21.328 1.00 83.94 354 LEU A N 1
ATOM 2740 C CA . LEU A 1 354 ? 7.864 4.146 20.410 1.00 83.94 354 LEU A CA 1
ATOM 2741 C C . LEU A 1 354 ? 7.984 3.561 18.996 1.00 83.94 354 LEU A C 1
ATOM 2743 O O . LEU A 1 354 ? 7.620 4.225 18.023 1.00 83.94 354 LEU A O 1
ATOM 2747 N N . GLU A 1 355 ? 8.424 2.305 18.881 1.00 84.94 355 GLU A N 1
ATOM 2748 C CA . GLU A 1 355 ? 8.536 1.623 17.594 1.00 84.94 355 GLU A CA 1
ATOM 2749 C C . GLU A 1 355 ? 7.163 1.336 16.967 1.00 84.94 355 GLU A C 1
ATOM 2751 O O . GLU A 1 355 ? 6.968 1.612 15.783 1.00 84.94 355 GLU A O 1
ATOM 2756 N N . LEU A 1 356 ? 6.180 0.866 17.746 1.00 86.44 356 LEU A N 1
ATOM 2757 C CA . LEU A 1 356 ? 4.808 0.653 17.275 1.00 86.44 356 LEU A CA 1
ATOM 2758 C C . LEU A 1 356 ? 4.192 1.954 16.749 1.00 86.44 356 LEU A C 1
ATOM 2760 O O . LEU A 1 356 ? 3.649 1.966 15.646 1.00 86.44 356 LEU A O 1
ATOM 2764 N N . ASN A 1 357 ? 4.320 3.060 17.490 1.00 87.25 357 ASN A N 1
ATOM 2765 C CA . ASN A 1 357 ? 3.831 4.362 17.034 1.00 87.25 357 ASN A CA 1
ATOM 2766 C C . ASN A 1 357 ? 4.525 4.807 15.732 1.00 87.25 357 ASN A C 1
ATOM 2768 O O . ASN A 1 357 ? 3.844 5.248 14.808 1.00 87.25 357 ASN A O 1
ATOM 2772 N N . LYS A 1 358 ? 5.849 4.615 15.607 1.00 87.94 358 LYS A N 1
ATOM 2773 C CA . LYS A 1 358 ? 6.594 4.898 14.366 1.00 87.94 358 LYS A CA 1
ATOM 2774 C C . LYS A 1 358 ? 6.106 4.041 13.189 1.00 87.94 358 LYS A C 1
ATOM 2776 O O . LYS A 1 358 ? 5.914 4.572 12.096 1.00 87.94 358 LYS A O 1
ATOM 2781 N N . ARG A 1 359 ? 5.873 2.738 13.398 1.00 85.75 359 ARG A N 1
ATOM 2782 C CA . ARG A 1 359 ? 5.317 1.823 12.381 1.00 85.75 359 ARG A CA 1
ATOM 2783 C C . ARG A 1 359 ? 3.913 2.263 11.949 1.00 85.75 359 ARG A C 1
ATOM 2785 O O . ARG A 1 359 ? 3.630 2.289 10.753 1.00 85.75 359 ARG A O 1
ATOM 2792 N N . VAL A 1 360 ? 3.062 2.674 12.894 1.00 88.69 360 VAL A N 1
ATOM 2793 C CA . VAL A 1 360 ? 1.726 3.228 12.615 1.00 88.69 360 VAL A CA 1
ATOM 2794 C C . VAL A 1 360 ? 1.816 4.507 11.774 1.00 88.69 360 VAL A C 1
ATOM 2796 O O . VAL A 1 360 ? 1.139 4.601 10.753 1.00 88.69 360 VAL A O 1
ATOM 2799 N N . ASP A 1 361 ? 2.674 5.466 12.134 1.00 89.56 361 ASP A N 1
ATOM 2800 C CA . ASP A 1 361 ? 2.848 6.709 11.362 1.00 89.56 361 ASP A CA 1
ATOM 2801 C C . ASP A 1 361 ? 3.377 6.467 9.938 1.00 89.56 361 ASP A C 1
ATOM 2803 O O . ASP A 1 361 ? 2.968 7.148 8.992 1.00 89.56 361 ASP A O 1
ATOM 2807 N N . GLN A 1 362 ? 4.223 5.450 9.749 1.00 88.19 362 GLN A N 1
ATOM 2808 C CA . GLN A 1 362 ? 4.645 5.008 8.418 1.00 88.19 362 GLN A CA 1
ATOM 2809 C C . GLN A 1 362 ? 3.472 4.416 7.618 1.00 88.19 362 GLN A C 1
ATOM 2811 O O . GLN A 1 362 ? 3.275 4.814 6.472 1.00 88.19 362 GLN A O 1
ATOM 2816 N N . CYS A 1 363 ? 2.635 3.566 8.224 1.00 87.69 363 CYS A N 1
ATOM 2817 C CA . CYS A 1 363 ? 1.439 3.018 7.569 1.00 87.69 363 CYS A CA 1
ATOM 2818 C C . CYS A 1 363 ? 0.474 4.124 7.109 1.00 87.69 363 CYS A C 1
ATOM 2820 O O . CYS A 1 363 ? 0.065 4.141 5.949 1.00 87.69 363 CYS A O 1
ATOM 2822 N N . ARG A 1 364 ? 0.172 5.100 7.978 1.00 91.50 364 ARG A N 1
ATOM 2823 C CA . ARG A 1 364 ? -0.689 6.251 7.636 1.00 91.50 364 ARG A CA 1
ATOM 2824 C C . ARG A 1 364 ? -0.095 7.118 6.524 1.00 91.50 364 ARG A C 1
ATOM 2826 O O . ARG A 1 364 ? -0.816 7.586 5.647 1.00 91.50 364 ARG A O 1
ATOM 2833 N N . THR A 1 365 ? 1.229 7.287 6.508 1.00 90.25 365 THR A N 1
ATOM 2834 C CA . THR A 1 365 ? 1.926 8.001 5.425 1.00 90.25 365 THR A CA 1
ATOM 2835 C C . THR A 1 365 ? 1.710 7.321 4.069 1.00 90.25 365 THR A C 1
ATOM 2837 O O . THR A 1 365 ? 1.467 8.018 3.086 1.00 90.25 365 THR A O 1
ATOM 2840 N N . VAL A 1 366 ? 1.733 5.982 4.014 1.00 88.69 366 VAL A N 1
ATOM 2841 C CA . VAL A 1 366 ? 1.421 5.221 2.792 1.00 88.69 366 VAL A CA 1
ATOM 2842 C C . VAL A 1 366 ? -0.055 5.387 2.404 1.00 88.69 366 VAL A C 1
ATOM 2844 O O . VAL A 1 366 ? -0.326 5.732 1.254 1.00 88.69 366 VAL A O 1
ATOM 2847 N N . LEU A 1 367 ? -0.998 5.243 3.349 1.00 90.81 367 LEU A N 1
ATOM 2848 C CA . LEU A 1 367 ? -2.439 5.422 3.087 1.00 90.81 367 LEU A CA 1
ATOM 2849 C C . LEU A 1 367 ? -2.759 6.780 2.441 1.00 90.81 367 LEU A C 1
ATOM 2851 O O . LEU A 1 367 ? -3.438 6.825 1.421 1.00 90.81 367 LEU A O 1
ATOM 2855 N N . HIS A 1 368 ? -2.259 7.881 3.010 1.00 90.50 368 HIS A N 1
ATOM 2856 C CA . HIS A 1 368 ? -2.640 9.231 2.579 1.00 90.50 368 HIS A CA 1
ATOM 2857 C C . HIS A 1 368 ? -1.904 9.755 1.334 1.00 90.50 368 HIS A C 1
ATOM 2859 O O . HIS A 1 368 ? -2.311 10.784 0.799 1.00 90.50 368 HIS A O 1
ATOM 2865 N N . LYS A 1 369 ? -0.798 9.128 0.902 1.00 89.69 369 LYS A N 1
ATOM 2866 C CA . LYS A 1 369 ? 0.057 9.666 -0.181 1.00 89.69 369 LYS A CA 1
ATOM 2867 C C . LYS A 1 369 ? 0.360 8.699 -1.322 1.00 89.69 369 LYS A C 1
ATOM 2869 O O . LYS A 1 369 ? 0.722 9.159 -2.398 1.00 89.69 369 LYS A O 1
ATOM 2874 N N . HIS A 1 370 ? 0.253 7.393 -1.088 1.00 90.44 370 HIS A N 1
ATOM 2875 C CA . HIS A 1 370 ? 0.736 6.368 -2.018 1.00 90.44 370 HIS A CA 1
ATOM 2876 C C . HIS A 1 370 ? -0.369 5.405 -2.493 1.00 90.44 370 HIS A C 1
ATOM 2878 O O . HIS A 1 370 ? -0.124 4.564 -3.350 1.00 90.44 370 HIS A O 1
ATOM 2884 N N . MET A 1 371 ? -1.606 5.540 -2.005 1.00 93.12 371 MET A N 1
ATOM 2885 C CA . MET A 1 371 ? -2.770 4.792 -2.506 1.00 93.12 371 MET A CA 1
ATOM 2886 C C . MET A 1 371 ? -3.347 5.451 -3.773 1.00 93.12 371 MET A C 1
ATOM 2888 O O . MET A 1 371 ? -4.445 5.999 -3.756 1.00 93.12 371 MET A O 1
ATOM 2892 N N . VAL A 1 372 ? -2.554 5.451 -4.852 1.00 94.12 372 VAL A N 1
ATOM 2893 C CA . VAL A 1 372 ? -2.823 6.167 -6.123 1.00 94.12 372 VAL A CA 1
ATOM 2894 C C . VAL A 1 372 ? -2.926 5.243 -7.350 1.00 94.12 372 VAL A C 1
ATOM 2896 O O . VAL A 1 372 ? -2.885 5.705 -8.488 1.00 94.12 372 VAL A O 1
ATOM 2899 N N . GLY A 1 373 ? -3.026 3.930 -7.134 1.00 93.12 373 GLY A N 1
ATOM 2900 C CA . GLY A 1 373 ? -3.202 2.931 -8.187 1.00 93.12 373 GLY A CA 1
ATOM 2901 C C . GLY A 1 373 ? -4.650 2.793 -8.670 1.00 93.12 373 GLY A C 1
ATOM 2902 O O . GLY A 1 373 ? -5.597 3.102 -7.948 1.00 93.12 373 GLY A O 1
ATOM 2903 N N . ASN A 1 374 ? -4.817 2.277 -9.891 1.00 93.88 374 ASN A N 1
ATOM 2904 C CA . ASN A 1 374 ? -6.118 1.991 -10.513 1.00 93.88 374 ASN A CA 1
ATOM 2905 C C . ASN A 1 374 ? -6.607 0.544 -10.291 1.00 93.88 374 ASN A C 1
ATOM 2907 O O . ASN A 1 374 ? -7.706 0.194 -10.715 1.00 93.88 374 ASN A O 1
ATOM 2911 N N . ARG A 1 375 ? -5.808 -0.303 -9.631 1.00 96.75 375 ARG A N 1
ATOM 2912 C CA . ARG A 1 375 ? -6.183 -1.647 -9.174 1.00 96.75 375 ARG A CA 1
ATOM 2913 C C . ARG A 1 375 ? -6.031 -1.705 -7.660 1.00 96.75 375 ARG A C 1
ATOM 2915 O O . ARG A 1 375 ? -4.917 -1.658 -7.135 1.00 96.75 375 ARG A O 1
ATOM 2922 N N . ASN A 1 376 ? -7.164 -1.776 -6.970 1.00 97.50 376 ASN A N 1
ATOM 2923 C CA . ASN A 1 376 ? -7.264 -1.570 -5.530 1.00 97.50 376 ASN A CA 1
ATOM 2924 C C . ASN A 1 376 ? -7.873 -2.801 -4.851 1.00 97.50 376 ASN A C 1
ATOM 2926 O O . ASN A 1 376 ? -8.926 -3.288 -5.261 1.00 97.50 376 ASN A O 1
ATOM 2930 N N . PHE A 1 377 ? -7.214 -3.304 -3.808 1.00 97.69 377 PHE A N 1
ATOM 2931 C CA . PHE A 1 377 ? -7.584 -4.531 -3.105 1.00 97.69 377 PHE A CA 1
ATOM 2932 C C . PHE A 1 377 ? -7.622 -4.313 -1.594 1.00 97.69 377 PHE A C 1
ATOM 2934 O O . PHE A 1 377 ? -6.709 -3.712 -1.020 1.00 97.69 377 PHE A O 1
ATOM 2941 N N . VAL A 1 378 ? -8.638 -4.879 -0.944 1.00 97.12 378 VAL A N 1
ATOM 2942 C CA . VAL A 1 378 ? -8.609 -5.160 0.497 1.00 97.12 378 VAL A CA 1
ATOM 2943 C C . VAL A 1 378 ? -8.056 -6.568 0.687 1.00 97.12 378 VAL A C 1
ATOM 2945 O O . VAL A 1 378 ? -8.412 -7.482 -0.062 1.00 97.12 378 VAL A O 1
ATOM 2948 N N . ILE A 1 379 ? -7.170 -6.724 1.668 1.00 96.94 379 ILE A N 1
ATOM 2949 C CA . ILE A 1 379 ? -6.609 -8.010 2.078 1.00 96.94 379 ILE A CA 1
ATOM 2950 C C . ILE A 1 379 ? -7.324 -8.434 3.355 1.00 96.94 379 ILE A C 1
ATOM 2952 O O . ILE A 1 379 ? -7.270 -7.716 4.357 1.00 96.94 379 ILE A O 1
ATOM 2956 N N . GLU A 1 380 ? -7.993 -9.580 3.323 1.00 96.06 380 GLU A N 1
ATOM 2957 C CA . 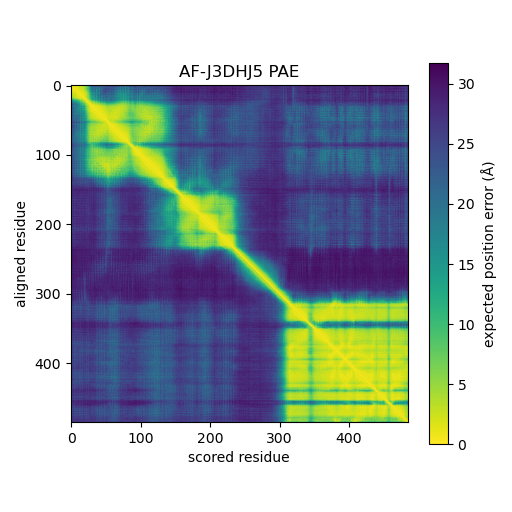GLU A 1 380 ? -8.815 -10.074 4.427 1.00 96.06 380 GLU A CA 1
ATOM 2958 C C . GLU A 1 380 ? -8.214 -11.328 5.069 1.00 96.06 380 GLU A C 1
ATOM 2960 O O . GLU A 1 380 ? -7.638 -12.184 4.400 1.00 96.06 380 GLU A O 1
ATOM 2965 N N . ILE A 1 381 ? -8.366 -11.436 6.388 1.00 94.12 381 ILE A N 1
ATOM 2966 C CA . ILE A 1 381 ? -8.095 -12.646 7.172 1.00 94.12 381 ILE A CA 1
ATOM 2967 C C . ILE A 1 381 ? -9.371 -12.928 7.961 1.00 94.12 381 ILE A C 1
ATOM 2969 O O . ILE A 1 381 ? -9.873 -12.036 8.644 1.00 94.12 381 ILE A O 1
ATOM 2973 N N . ASP A 1 382 ? -9.920 -14.136 7.841 1.00 91.56 382 ASP A N 1
ATOM 2974 C CA . ASP A 1 382 ? -11.172 -14.551 8.493 1.00 91.56 382 ASP A CA 1
ATOM 2975 C C . ASP A 1 382 ? -12.341 -13.560 8.269 1.00 91.56 382 ASP A C 1
ATOM 2977 O O . ASP A 1 382 ? -13.098 -13.240 9.190 1.00 91.56 382 ASP A O 1
ATOM 2981 N N . GLY A 1 383 ? -12.446 -13.014 7.047 1.00 92.25 383 GLY A N 1
ATOM 2982 C CA . GLY A 1 383 ? -13.455 -12.017 6.653 1.00 92.25 383 GLY A CA 1
ATOM 2983 C C . GLY A 1 383 ? -13.261 -10.615 7.252 1.00 92.25 383 GLY A C 1
ATOM 2984 O O . GLY A 1 383 ? -14.200 -9.820 7.290 1.00 92.25 383 GLY A O 1
ATOM 2985 N N . LYS A 1 384 ? -12.071 -10.306 7.789 1.00 93.19 384 LYS A N 1
ATOM 2986 C CA . LYS A 1 384 ? -11.748 -9.016 8.422 1.00 93.19 384 LYS A CA 1
ATOM 2987 C C . LYS A 1 384 ? -10.628 -8.306 7.654 1.00 93.19 384 LYS A C 1
ATOM 2989 O O . LYS A 1 384 ? -9.581 -8.924 7.448 1.00 93.19 384 LYS A O 1
ATOM 2994 N N . PRO A 1 385 ? -10.774 -7.010 7.306 1.00 94.06 385 PRO A N 1
ATOM 2995 C CA . PRO A 1 385 ? -9.703 -6.228 6.690 1.00 94.06 385 PRO A CA 1
ATOM 2996 C C . PRO A 1 385 ? -8.433 -6.214 7.551 1.00 94.06 385 PRO A C 1
ATOM 2998 O O . PRO A 1 385 ? -8.415 -5.656 8.652 1.00 94.06 385 PRO A O 1
ATOM 3001 N N . ALA A 1 386 ? -7.382 -6.841 7.025 1.00 95.75 386 ALA A N 1
ATOM 3002 C CA . ALA A 1 386 ? -6.055 -6.994 7.616 1.00 95.75 386 ALA A CA 1
ATOM 3003 C C . ALA A 1 386 ? -4.996 -6.127 6.906 1.00 95.75 386 ALA A C 1
ATOM 3005 O O . ALA A 1 386 ? -3.940 -5.838 7.472 1.00 95.75 386 ALA A O 1
ATOM 3006 N N . GLY A 1 387 ? -5.281 -5.683 5.679 1.00 96.25 387 GLY A N 1
ATOM 3007 C CA . GLY A 1 387 ? -4.445 -4.763 4.916 1.00 96.25 387 GLY A CA 1
ATOM 3008 C C . GLY A 1 387 ? -5.130 -4.237 3.655 1.00 96.25 387 GLY A C 1
ATOM 3009 O O . GLY A 1 387 ? -6.255 -4.617 3.337 1.00 96.25 387 GLY A O 1
ATOM 3010 N N . VAL A 1 388 ? -4.431 -3.370 2.928 1.00 97.62 388 VAL A N 1
ATOM 3011 C CA . VAL A 1 388 ? -4.839 -2.810 1.630 1.00 97.62 388 VAL A CA 1
ATOM 3012 C C . VAL A 1 388 ? -3.643 -2.696 0.694 1.00 97.62 388 VAL A C 1
ATOM 3014 O O . VAL A 1 388 ? -2.511 -2.458 1.125 1.00 97.62 388 VAL A O 1
ATOM 3017 N N . LEU A 1 389 ? -3.920 -2.853 -0.597 1.00 97.88 389 LEU A N 1
ATOM 3018 C CA . LEU A 1 389 ? -2.944 -2.871 -1.679 1.00 97.88 389 LEU A CA 1
ATOM 3019 C C . LEU A 1 389 ? -3.487 -2.068 -2.867 1.00 97.88 389 LEU A C 1
ATOM 3021 O O . LEU A 1 389 ? -4.580 -2.343 -3.355 1.00 97.88 389 LEU A O 1
ATOM 3025 N N . SER A 1 390 ? -2.711 -1.092 -3.331 1.00 97.56 390 SER A N 1
ATOM 3026 C CA . SER A 1 390 ? -3.018 -0.228 -4.472 1.00 97.56 390 SER A CA 1
ATOM 3027 C C . SER A 1 390 ? -1.875 -0.294 -5.480 1.00 97.56 390 SER A C 1
ATOM 3029 O O . SER A 1 390 ? -0.717 -0.001 -5.160 1.00 97.56 390 SER A O 1
ATOM 3031 N N . MET A 1 391 ? -2.192 -0.718 -6.701 1.00 97.44 391 MET A N 1
ATOM 3032 C CA . MET A 1 391 ? -1.230 -0.957 -7.776 1.00 97.44 391 MET A CA 1
ATOM 3033 C C . MET A 1 391 ? -1.747 -0.425 -9.118 1.00 97.44 391 MET A C 1
ATOM 3035 O O . MET A 1 391 ? -2.924 -0.092 -9.258 1.00 97.44 391 MET A O 1
ATOM 3039 N N . SER A 1 392 ? -0.872 -0.348 -10.117 1.00 97.25 392 SER A N 1
ATOM 3040 C CA . SER A 1 392 ? -1.260 -0.109 -11.507 1.00 97.25 392 SER A CA 1
ATOM 3041 C C . SER A 1 392 ? -0.519 -1.018 -12.472 1.00 97.25 392 SER A C 1
ATOM 3043 O O . SER A 1 392 ? 0.676 -1.278 -12.326 1.00 97.25 392 SER A O 1
ATOM 3045 N N . VAL A 1 393 ? -1.224 -1.427 -13.515 1.00 97.00 393 VAL A N 1
ATOM 3046 C CA . VAL A 1 393 ? -0.675 -2.129 -14.674 1.00 97.00 393 VAL A CA 1
ATOM 3047 C C . VAL A 1 393 ? -0.051 -1.058 -15.590 1.00 97.00 393 VAL A C 1
ATOM 3049 O O . VAL A 1 393 ? -0.782 -0.230 -16.120 1.00 97.00 393 VAL A O 1
ATOM 3052 N N . GLY A 1 394 ? 1.289 -0.998 -15.691 1.00 94.38 394 GLY A N 1
ATOM 3053 C CA . GLY A 1 394 ? 2.028 -0.052 -16.560 1.00 94.38 394 GLY A CA 1
ATOM 3054 C C . GLY A 1 394 ? 2.108 -0.553 -18.009 1.00 94.38 394 GLY A C 1
ATOM 3055 O O . GLY A 1 394 ? 1.094 -1.007 -18.534 1.00 94.38 394 GLY A O 1
ATOM 3056 N N . ASP A 1 395 ? 3.316 -0.682 -18.570 1.00 94.12 395 ASP A N 1
ATOM 3057 C CA . ASP A 1 395 ? 3.566 -1.476 -19.795 1.00 94.12 395 ASP A CA 1
ATOM 3058 C C . ASP A 1 395 ? 4.383 -2.753 -19.515 1.00 94.12 395 ASP A C 1
ATOM 3060 O O . ASP A 1 395 ? 3.899 -3.864 -19.714 1.00 94.12 395 ASP A O 1
ATOM 3064 N N . GLU A 1 396 ? 5.601 -2.625 -18.976 1.00 94.50 396 GLU A N 1
ATOM 3065 C CA . GLU A 1 396 ? 6.508 -3.769 -18.745 1.00 94.50 396 GLU A CA 1
ATOM 3066 C C . GLU A 1 396 ? 6.271 -4.527 -17.426 1.00 94.50 396 GLU A C 1
ATOM 3068 O O . GLU A 1 396 ? 6.848 -5.592 -17.199 1.00 94.50 396 GLU A O 1
ATOM 3073 N N . SER A 1 397 ? 5.489 -3.958 -16.506 1.00 96.69 397 SER A N 1
ATOM 3074 C CA . SER A 1 397 ? 5.368 -4.447 -15.127 1.00 96.69 397 SER A CA 1
ATOM 3075 C C . SER A 1 397 ? 4.026 -4.090 -14.486 1.00 96.69 397 SER A C 1
ATOM 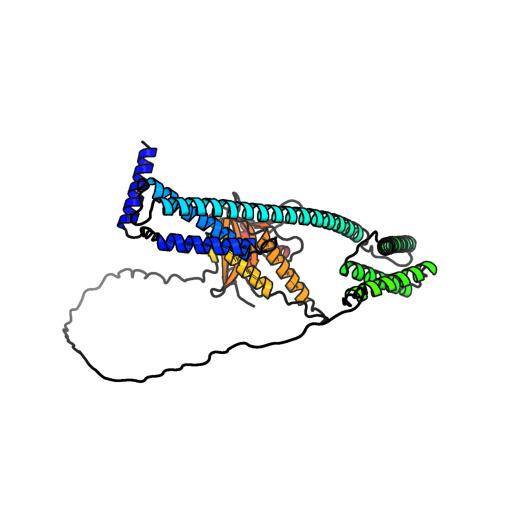3077 O O . SER A 1 397 ? 3.226 -3.320 -15.030 1.00 96.69 397 SER A O 1
ATOM 3079 N N . VAL A 1 398 ? 3.777 -4.658 -13.306 1.00 97.94 398 VAL A N 1
ATOM 3080 C CA . VAL A 1 398 ? 2.800 -4.129 -12.346 1.00 97.94 398 VAL A CA 1
ATOM 3081 C C . VAL A 1 398 ? 3.555 -3.271 -11.337 1.00 97.94 398 VAL A C 1
ATOM 3083 O O . VAL A 1 398 ? 4.477 -3.762 -10.687 1.00 97.94 398 VAL A O 1
ATOM 3086 N N . LYS A 1 399 ? 3.164 -2.004 -11.184 1.00 97.75 399 LYS A N 1
ATOM 3087 C CA . LYS A 1 399 ? 3.718 -1.112 -10.163 1.00 97.75 399 LYS A CA 1
ATOM 3088 C C . LYS A 1 399 ? 2.839 -1.126 -8.916 1.00 97.75 399 LYS A C 1
ATOM 3090 O O . LYS A 1 399 ? 1.682 -0.718 -8.984 1.00 97.75 399 LYS A O 1
ATOM 3095 N N . ILE A 1 400 ? 3.384 -1.524 -7.770 1.00 97.69 400 ILE A N 1
ATOM 3096 C CA . ILE A 1 400 ? 2.750 -1.284 -6.467 1.00 97.69 400 ILE A CA 1
ATOM 3097 C C . ILE A 1 400 ? 3.044 0.162 -6.063 1.00 97.69 400 ILE A C 1
ATOM 3099 O O . ILE A 1 400 ? 4.207 0.555 -5.967 1.00 97.69 400 ILE A O 1
ATOM 3103 N N . HIS A 1 401 ? 1.995 0.947 -5.808 1.00 95.06 401 HIS A N 1
ATOM 3104 C CA . HIS A 1 401 ? 2.141 2.300 -5.264 1.00 95.06 401 HIS A CA 1
ATOM 3105 C C . HIS A 1 401 ? 2.056 2.273 -3.740 1.00 95.06 401 HIS A C 1
ATOM 3107 O O . HIS A 1 401 ? 2.931 2.812 -3.070 1.00 95.06 401 HIS A O 1
ATOM 3113 N N . GLY A 1 402 ? 1.050 1.586 -3.188 1.00 95.19 402 GLY A N 1
ATOM 3114 C CA . GLY A 1 402 ? 0.812 1.517 -1.748 1.00 95.19 402 GLY A CA 1
ATOM 3115 C C . GLY A 1 402 ? 0.488 0.105 -1.273 1.00 95.19 402 GLY A C 1
ATOM 3116 O O . GLY A 1 402 ? -0.371 -0.569 -1.834 1.00 95.19 402 GLY A O 1
ATOM 3117 N N . LEU A 1 403 ? 1.147 -0.326 -0.199 1.00 96.38 403 LEU A N 1
ATOM 3118 C CA . LEU A 1 403 ? 0.854 -1.559 0.530 1.00 96.38 403 LEU A CA 1
ATOM 3119 C C . LEU A 1 403 ? 0.892 -1.259 2.030 1.00 96.38 403 LEU A C 1
ATOM 3121 O O . LEU A 1 403 ? 1.900 -0.775 2.544 1.00 96.38 403 LEU A O 1
ATOM 3125 N N . VAL A 1 404 ? -0.204 -1.547 2.730 1.00 95.81 404 VAL A N 1
ATOM 3126 C CA . VAL A 1 404 ? -0.313 -1.410 4.188 1.00 95.81 404 VAL A CA 1
ATOM 3127 C C . VAL A 1 404 ? -0.895 -2.689 4.769 1.00 95.81 404 VAL A C 1
ATOM 3129 O O . VAL A 1 404 ? -1.945 -3.151 4.335 1.00 95.81 404 VAL A O 1
ATOM 3132 N N . ALA A 1 405 ? -0.226 -3.234 5.781 1.00 94.81 405 ALA A N 1
ATOM 3133 C CA . ALA A 1 405 ? -0.729 -4.307 6.630 1.00 94.81 405 ALA A CA 1
ATOM 3134 C C . ALA A 1 405 ? -0.913 -3.762 8.051 1.00 94.81 405 ALA A C 1
ATOM 3136 O O . ALA A 1 405 ? -0.075 -2.991 8.527 1.00 94.81 405 ALA A O 1
ATOM 3137 N N . LEU A 1 406 ? -1.984 -4.155 8.740 1.00 92.50 406 LEU A N 1
ATOM 3138 C CA . LEU A 1 406 ? -2.180 -3.785 10.140 1.00 92.50 406 LEU A CA 1
ATOM 3139 C C . LEU A 1 406 ? -1.076 -4.422 11.011 1.00 92.50 406 LEU A C 1
ATOM 3141 O O . LEU A 1 406 ? -0.779 -5.611 10.842 1.00 92.50 406 LEU A O 1
ATOM 3145 N N . PRO A 1 407 ? -0.457 -3.683 11.955 1.00 89.06 407 PRO A N 1
ATOM 3146 C CA . PRO A 1 407 ? 0.462 -4.280 12.921 1.00 89.06 407 PRO A CA 1
ATOM 3147 C C . PRO A 1 407 ? -0.237 -5.396 13.717 1.00 89.06 407 PRO A C 1
ATOM 3149 O O . PRO A 1 407 ? -1.416 -5.285 14.038 1.00 89.06 407 PRO A O 1
ATOM 3152 N N . GLY A 1 408 ? 0.471 -6.483 14.028 1.00 86.88 408 GLY A N 1
ATOM 3153 C CA . GLY A 1 408 ? -0.167 -7.687 14.584 1.00 86.88 408 GLY A CA 1
ATOM 3154 C C . GLY A 1 408 ? -0.787 -8.614 13.528 1.00 86.88 408 GLY A C 1
ATOM 3155 O O . GLY A 1 408 ? -1.569 -9.495 13.870 1.00 86.88 408 GLY A O 1
ATOM 3156 N N . THR A 1 409 ? -0.415 -8.458 12.253 1.00 91.94 40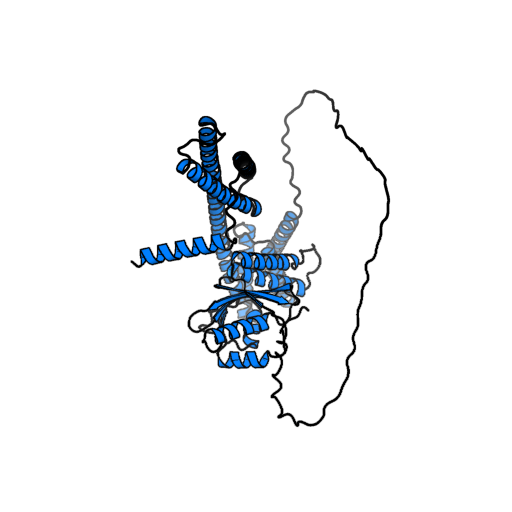9 THR A N 1
ATOM 3157 C CA . THR A 1 409 ? -0.648 -9.458 11.199 1.00 91.94 409 THR A CA 1
ATOM 3158 C C . THR A 1 409 ? 0.670 -10.104 10.750 1.00 91.94 409 THR A C 1
ATOM 3160 O O . THR A 1 409 ? 1.740 -9.491 10.801 1.00 91.94 409 THR A O 1
ATOM 3163 N N . LYS A 1 410 ? 0.599 -11.360 10.305 1.00 93.19 410 LYS A N 1
ATOM 3164 C CA . LYS A 1 410 ? 1.662 -12.122 9.629 1.00 93.19 410 LYS A CA 1
ATOM 3165 C C . LYS A 1 410 ? 1.200 -12.476 8.216 1.00 93.19 410 LYS A C 1
ATOM 3167 O O . LYS A 1 410 ? 0.010 -12.564 7.936 1.00 93.19 410 LYS A O 1
ATOM 3172 N N . GLY A 1 411 ? 2.152 -12.673 7.305 1.00 93.62 411 GLY A N 1
ATOM 3173 C CA . GLY A 1 411 ? 1.907 -13.130 5.929 1.00 93.62 411 GLY A CA 1
ATOM 3174 C C . GLY A 1 411 ? 1.274 -12.107 4.971 1.00 93.62 411 GLY A C 1
ATOM 3175 O O . GLY A 1 411 ? 1.640 -12.126 3.803 1.00 93.62 411 GLY A O 1
ATOM 3176 N N . VAL A 1 412 ? 0.440 -11.166 5.439 1.00 95.56 412 VAL A N 1
ATOM 3177 C CA . VAL A 1 412 ? -0.283 -10.160 4.616 1.00 95.56 412 VAL A CA 1
ATOM 3178 C C . VAL A 1 412 ? 0.595 -9.517 3.536 1.00 95.56 412 VAL A C 1
ATOM 3180 O O . VAL A 1 412 ? 0.235 -9.522 2.363 1.00 95.56 412 VAL A O 1
ATOM 3183 N N . GLY A 1 413 ? 1.782 -9.020 3.902 1.00 95.44 413 GLY A N 1
ATOM 3184 C CA . GLY A 1 413 ? 2.702 -8.399 2.943 1.00 95.44 413 GLY A CA 1
ATOM 3185 C C . GLY A 1 413 ? 3.274 -9.366 1.895 1.00 95.44 413 GLY A C 1
ATOM 3186 O O . GLY A 1 413 ? 3.506 -8.959 0.765 1.00 95.44 413 GLY A O 1
ATOM 3187 N N . ARG A 1 414 ? 3.484 -10.648 2.233 1.00 96.12 414 ARG A N 1
ATOM 3188 C CA . ARG A 1 414 ? 3.908 -11.682 1.267 1.00 96.12 414 ARG A CA 1
ATOM 3189 C C . ARG A 1 414 ? 2.777 -11.976 0.293 1.00 96.12 414 ARG A C 1
ATOM 3191 O O . ARG A 1 414 ? 2.999 -11.998 -0.911 1.00 96.12 414 ARG A O 1
ATOM 3198 N N . GLU A 1 415 ? 1.579 -12.176 0.822 1.00 96.12 415 GLU A N 1
ATOM 3199 C CA . GLU A 1 415 ? 0.403 -12.502 0.026 1.00 96.12 415 GLU A CA 1
ATOM 3200 C C . GLU A 1 415 ? 0.084 -11.349 -0.949 1.00 96.12 415 GLU A C 1
ATOM 3202 O O . GLU A 1 415 ? -0.175 -11.583 -2.127 1.00 96.12 415 GLU A O 1
ATOM 3207 N N . ALA A 1 416 ? 0.239 -10.091 -0.514 1.00 97.00 416 ALA A N 1
ATOM 3208 C CA . ALA A 1 416 ? 0.128 -8.905 -1.367 1.00 97.00 416 ALA A CA 1
ATOM 3209 C C . ALA A 1 416 ? 1.102 -8.904 -2.563 1.00 97.00 416 ALA A C 1
ATOM 3211 O O . ALA A 1 416 ? 0.692 -8.637 -3.694 1.00 97.00 416 ALA A O 1
ATOM 3212 N N . ILE A 1 417 ? 2.382 -9.232 -2.336 1.00 97.94 417 ILE A N 1
ATOM 3213 C CA . ILE A 1 417 ? 3.367 -9.367 -3.423 1.00 97.94 417 ILE A CA 1
ATOM 3214 C C . ILE A 1 417 ? 2.983 -10.515 -4.363 1.00 97.94 417 ILE A C 1
ATOM 3216 O O . ILE A 1 417 ? 3.058 -10.350 -5.578 1.00 97.94 417 ILE A O 1
ATOM 3220 N N . LYS A 1 418 ? 2.512 -11.651 -3.832 1.00 97.19 418 LYS A N 1
ATOM 3221 C CA . LYS A 1 418 ? 2.006 -12.770 -4.641 1.00 97.19 418 LYS A CA 1
ATOM 3222 C C . LYS A 1 418 ? 0.865 -12.328 -5.560 1.00 97.19 418 LYS A C 1
ATOM 3224 O O . LYS A 1 418 ? 0.969 -12.561 -6.760 1.00 97.19 418 LYS A O 1
ATOM 3229 N N . LYS A 1 419 ? -0.134 -11.593 -5.058 1.00 97.50 419 LYS A N 1
ATOM 3230 C CA . LYS A 1 419 ? -1.229 -11.055 -5.887 1.00 97.50 419 LYS A CA 1
ATOM 3231 C C . LYS A 1 419 ? -0.735 -10.117 -6.996 1.00 97.50 419 LYS A C 1
ATOM 3233 O O . LYS A 1 419 ? -1.245 -10.181 -8.113 1.00 97.50 419 LYS A O 1
ATOM 3238 N N . ALA A 1 420 ? 0.271 -9.282 -6.721 1.00 98.06 420 ALA A N 1
ATOM 3239 C CA . ALA A 1 420 ? 0.879 -8.407 -7.728 1.00 98.06 420 ALA A CA 1
ATOM 3240 C C . ALA A 1 420 ? 1.674 -9.188 -8.797 1.00 98.06 420 ALA A C 1
ATOM 3242 O O . ALA A 1 420 ? 1.584 -8.866 -9.981 1.00 98.06 420 ALA A O 1
ATOM 3243 N N . VAL A 1 421 ? 2.403 -10.242 -8.409 1.00 98.25 421 VAL A N 1
ATOM 3244 C CA . VAL A 1 421 ? 3.100 -11.146 -9.346 1.00 98.25 421 VAL A CA 1
ATOM 3245 C C . VAL A 1 421 ? 2.102 -11.937 -10.195 1.00 98.25 421 VAL A C 1
ATOM 3247 O O . VAL A 1 421 ? 2.293 -12.065 -11.402 1.00 98.25 421 VAL A O 1
ATOM 3250 N N . GLU A 1 422 ? 1.027 -12.448 -9.595 1.00 97.25 422 GLU A N 1
ATOM 3251 C CA . GLU A 1 422 ? -0.037 -13.181 -10.290 1.00 97.25 422 GLU A CA 1
ATOM 3252 C C . GLU A 1 422 ? -0.769 -12.286 -11.297 1.00 97.25 422 GLU A C 1
ATOM 3254 O O . GLU A 1 422 ? -0.935 -12.689 -12.447 1.00 97.25 422 GLU A O 1
ATOM 3259 N N . MET A 1 423 ? -1.110 -11.046 -10.920 1.00 97.50 423 MET A N 1
ATOM 3260 C CA . MET A 1 423 ? -1.630 -10.045 -11.861 1.00 97.50 423 MET A CA 1
ATOM 3261 C C . MET A 1 423 ? -0.618 -9.747 -12.974 1.00 97.50 423 MET A C 1
ATOM 3263 O O . MET A 1 423 ? -0.980 -9.754 -14.143 1.00 97.50 423 MET A O 1
ATOM 3267 N N . SER A 1 424 ? 0.660 -9.555 -12.642 1.00 98.12 424 SER A N 1
ATOM 3268 C CA . SER A 1 424 ? 1.710 -9.304 -13.636 1.00 98.12 424 SER A CA 1
ATOM 3269 C C . SER A 1 424 ? 1.889 -10.470 -14.621 1.00 98.12 424 SER A C 1
ATOM 3271 O O . SER A 1 424 ? 2.130 -10.246 -15.807 1.00 98.12 424 SER A O 1
ATOM 3273 N N . LYS A 1 425 ? 1.698 -11.722 -14.183 1.00 97.88 425 LYS A N 1
ATOM 3274 C CA . LYS A 1 425 ? 1.650 -12.883 -15.086 1.00 97.88 425 LYS A CA 1
ATOM 3275 C C . LYS A 1 425 ? 0.371 -12.920 -15.933 1.00 97.88 425 LYS A C 1
ATOM 3277 O O . LYS A 1 425 ? 0.472 -13.207 -17.122 1.00 97.88 425 LYS A O 1
ATOM 3282 N N . ALA A 1 426 ? -0.793 -12.606 -15.361 1.00 97.19 426 ALA A N 1
ATOM 3283 C CA . ALA A 1 426 ? -2.069 -12.571 -16.084 1.00 97.19 426 ALA A CA 1
ATOM 3284 C C . ALA A 1 426 ? -2.112 -11.480 -17.174 1.00 97.19 426 ALA A C 1
ATOM 3286 O O . ALA A 1 426 ? -2.591 -11.733 -18.273 1.00 97.19 426 ALA A O 1
ATOM 3287 N N . GLU A 1 427 ? -1.532 -10.308 -16.902 1.00 96.94 427 GLU A N 1
ATOM 3288 C CA . GLU A 1 427 ? -1.410 -9.169 -17.830 1.00 96.94 427 GLU A CA 1
ATOM 3289 C C . GLU A 1 427 ? -0.221 -9.323 -18.821 1.00 96.94 427 GLU A C 1
ATOM 3291 O O . GLU A 1 427 ? 0.196 -8.356 -19.461 1.00 96.94 427 GLU A O 1
ATOM 3296 N N . GLY A 1 428 ? 0.366 -10.528 -18.932 1.00 97.12 428 GLY A N 1
ATOM 3297 C CA . GLY A 1 428 ? 1.364 -10.896 -19.952 1.00 97.12 428 GLY A CA 1
ATOM 3298 C C . GLY A 1 428 ? 2.835 -10.554 -19.660 1.00 97.12 428 GLY A C 1
ATOM 3299 O O . GLY A 1 428 ? 3.673 -10.660 -20.551 1.00 97.12 428 GLY A O 1
ATOM 3300 N N . ARG A 1 429 ? 3.192 -10.158 -18.432 1.00 96.12 429 ARG A N 1
ATOM 3301 C CA . ARG A 1 429 ? 4.443 -9.418 -18.114 1.00 96.12 429 ARG A CA 1
ATOM 3302 C C . ARG A 1 429 ? 5.494 -10.248 -17.382 1.00 96.12 429 ARG A C 1
ATOM 3304 O O . ARG A 1 429 ? 6.312 -9.740 -16.614 1.00 96.12 429 ARG A O 1
ATOM 3311 N N . GLY A 1 430 ? 5.417 -11.568 -17.540 1.00 95.62 430 GLY A N 1
ATOM 3312 C CA . GLY A 1 430 ? 6.313 -12.545 -16.912 1.00 95.62 430 GLY A CA 1
ATOM 3313 C C . GLY A 1 430 ? 6.248 -12.626 -15.378 1.00 95.62 430 GLY A C 1
ATOM 3314 O O . GLY A 1 430 ? 6.852 -13.529 -14.804 1.00 95.62 430 GLY A O 1
ATOM 3315 N N . GLY A 1 431 ? 5.508 -11.742 -14.702 1.00 97.25 431 GLY A N 1
ATOM 3316 C CA . GLY A 1 431 ? 5.514 -11.614 -13.243 1.00 97.25 431 GLY A CA 1
ATOM 3317 C C . GLY A 1 431 ? 6.408 -10.492 -12.704 1.00 97.25 431 GLY A C 1
ATOM 3318 O O . GLY A 1 431 ? 6.609 -10.438 -11.493 1.00 97.25 431 GLY A O 1
ATOM 3319 N N . ARG A 1 432 ? 6.940 -9.596 -13.554 1.00 97.75 432 ARG A N 1
ATOM 3320 C CA . ARG A 1 432 ? 7.719 -8.431 -13.101 1.00 97.75 432 ARG A CA 1
ATOM 3321 C C . ARG A 1 432 ? 6.860 -7.485 -12.257 1.00 97.75 432 ARG A C 1
ATOM 3323 O O . ARG A 1 432 ? 5.793 -7.047 -12.701 1.00 97.75 432 ARG A O 1
ATOM 3330 N N . VAL A 1 433 ? 7.350 -7.130 -11.073 1.00 98.12 433 VAL A N 1
ATOM 3331 C CA . VAL A 1 433 ? 6.697 -6.172 -10.167 1.00 98.12 433 VAL A CA 1
ATOM 3332 C C . VAL A 1 433 ? 7.689 -5.084 -9.785 1.00 98.12 433 VAL A C 1
ATOM 3334 O O . VAL A 1 433 ? 8.765 -5.389 -9.281 1.00 98.12 433 VAL A O 1
ATOM 3337 N N . ASP A 1 434 ? 7.318 -3.825 -9.989 1.00 97.06 434 ASP A N 1
ATOM 3338 C CA . ASP A 1 434 ? 8.085 -2.661 -9.536 1.00 97.06 434 ASP A CA 1
ATOM 3339 C C . ASP A 1 434 ? 7.378 -2.039 -8.311 1.00 97.06 434 ASP A C 1
ATOM 3341 O O . ASP A 1 434 ? 6.150 -2.075 -8.209 1.00 97.06 434 ASP A O 1
ATOM 3345 N N . LEU A 1 435 ? 8.118 -1.482 -7.351 1.00 95.94 435 LEU A N 1
ATOM 3346 C CA . LEU A 1 435 ? 7.547 -0.810 -6.175 1.00 95.94 435 LEU A CA 1
ATOM 3347 C C . LEU A 1 435 ? 8.395 0.368 -5.691 1.00 95.94 435 LEU A C 1
ATOM 3349 O O . LEU A 1 435 ? 9.577 0.486 -6.021 1.00 95.94 435 LEU A O 1
ATOM 3353 N N . GLU A 1 436 ? 7.786 1.213 -4.865 1.00 90.81 436 GLU A N 1
ATOM 3354 C CA . GLU A 1 436 ? 8.466 2.241 -4.073 1.00 90.81 436 GLU A CA 1
ATOM 3355 C C . GLU A 1 436 ? 8.411 1.890 -2.579 1.00 90.81 436 GLU A C 1
ATOM 3357 O O . GLU A 1 436 ? 7.456 1.275 -2.098 1.00 90.81 436 GLU A O 1
ATOM 3362 N N . PHE A 1 437 ? 9.446 2.276 -1.831 1.00 89.12 437 PHE A N 1
ATOM 3363 C CA . PHE A 1 437 ? 9.526 2.083 -0.381 1.00 89.12 437 PHE A CA 1
ATOM 3364 C C . PHE A 1 437 ? 9.809 3.404 0.343 1.00 89.12 437 PHE A C 1
ATOM 3366 O O . PHE A 1 437 ? 10.272 4.377 -0.245 1.00 89.12 437 PHE A O 1
ATOM 3373 N N . LEU A 1 438 ? 9.536 3.457 1.649 1.00 85.12 438 LEU A N 1
ATOM 3374 C CA . LEU A 1 438 ? 9.914 4.610 2.468 1.00 85.12 438 LEU A CA 1
ATOM 3375 C C . LEU A 1 438 ? 11.333 4.401 3.008 1.00 85.12 438 LEU A C 1
ATOM 3377 O O . LEU A 1 438 ? 11.558 3.478 3.791 1.00 85.12 438 LEU A O 1
ATOM 3381 N N . GLU A 1 439 ? 12.259 5.277 2.624 1.00 75.19 439 GLU A N 1
ATOM 3382 C CA . GLU A 1 439 ? 13.709 5.222 2.898 1.00 75.19 439 GLU A CA 1
ATOM 3383 C C . GLU A 1 439 ? 14.077 4.861 4.349 1.00 75.19 439 GLU A C 1
ATOM 3385 O O . GLU A 1 439 ? 14.954 4.039 4.601 1.00 75.19 439 GLU A O 1
ATOM 3390 N N . PHE A 1 440 ? 13.340 5.418 5.317 1.00 70.31 440 PHE A N 1
ATOM 3391 C CA . PHE A 1 440 ? 13.567 5.243 6.759 1.00 70.31 440 PHE A CA 1
ATOM 3392 C C . PHE A 1 440 ? 12.621 4.214 7.415 1.00 70.31 440 PHE A C 1
ATOM 3394 O O . PHE A 1 440 ? 12.316 4.307 8.613 1.00 70.31 440 PHE A O 1
ATOM 3401 N N . SER A 1 441 ? 12.109 3.256 6.636 1.00 78.62 441 SER A N 1
ATOM 3402 C CA . SER A 1 441 ? 11.200 2.188 7.081 1.00 78.62 441 SER A CA 1
ATOM 3403 C C . SER A 1 441 ? 11.821 0.792 6.921 1.00 78.62 441 SER A C 1
ATOM 3405 O O . SER A 1 441 ? 12.611 0.574 6.002 1.00 78.62 441 SER A O 1
ATOM 3407 N N . PRO A 1 442 ? 11.420 -0.199 7.740 1.00 83.75 442 PRO A N 1
ATOM 3408 C CA . PRO A 1 442 ? 11.889 -1.581 7.602 1.00 83.75 442 PRO A CA 1
ATOM 3409 C C . PRO A 1 442 ? 11.362 -2.295 6.339 1.00 83.75 442 PRO A C 1
ATOM 3411 O O . PRO A 1 442 ? 11.714 -3.452 6.105 1.00 83.75 442 PRO A O 1
ATOM 3414 N N . SER A 1 443 ? 10.525 -1.639 5.521 1.00 88.62 443 SER A N 1
ATOM 3415 C CA . SER A 1 443 ? 9.952 -2.245 4.312 1.00 88.62 443 SER A CA 1
ATOM 3416 C C . SER A 1 443 ? 11.007 -2.578 3.253 1.00 88.62 443 SER A C 1
ATOM 3418 O O . SER A 1 443 ? 10.875 -3.610 2.604 1.00 88.62 443 SER A O 1
ATOM 3420 N N . ARG A 1 444 ? 12.097 -1.797 3.147 1.00 91.62 444 ARG A N 1
ATOM 3421 C CA . ARG A 1 444 ? 13.227 -2.101 2.251 1.00 91.62 444 ARG A CA 1
ATOM 3422 C C . ARG A 1 444 ? 13.765 -3.512 2.499 1.00 91.62 444 ARG A C 1
ATOM 3424 O O . ARG A 1 444 ? 13.714 -4.353 1.608 1.00 91.62 444 ARG A O 1
ATOM 3431 N N . ASN A 1 445 ? 14.210 -3.785 3.727 1.00 91.81 445 ASN A N 1
ATOM 3432 C CA . ASN A 1 445 ? 14.770 -5.082 4.104 1.00 91.81 445 ASN A CA 1
ATOM 3433 C C . ASN A 1 445 ? 13.747 -6.206 3.875 1.00 91.81 445 ASN A C 1
ATOM 3435 O O . ASN A 1 445 ? 14.114 -7.286 3.422 1.00 91.81 445 ASN A O 1
ATOM 3439 N N . PHE A 1 446 ? 12.463 -5.960 4.162 1.00 93.19 446 PHE A N 1
ATOM 3440 C CA . PHE A 1 446 ? 11.390 -6.916 3.885 1.00 93.19 446 PHE A CA 1
ATOM 3441 C C . PHE A 1 446 ? 11.290 -7.259 2.388 1.00 93.19 446 PHE A C 1
ATOM 3443 O O . PHE A 1 446 ? 11.246 -8.441 2.055 1.00 93.19 446 PHE A O 1
ATOM 3450 N N . TYR A 1 447 ? 11.316 -6.270 1.490 1.00 96.00 447 TYR A N 1
ATOM 3451 C CA . TYR A 1 447 ? 11.284 -6.505 0.044 1.00 96.00 447 TYR A CA 1
ATOM 3452 C C . TYR A 1 447 ? 12.562 -7.198 -0.465 1.00 96.00 447 TYR A C 1
ATOM 3454 O O . TYR A 1 447 ? 12.461 -8.137 -1.256 1.00 96.00 447 TYR A O 1
ATOM 3462 N N . GLU A 1 448 ? 13.744 -6.837 0.047 1.00 95.19 448 GLU A N 1
ATOM 3463 C CA . GLU A 1 448 ? 15.009 -7.538 -0.251 1.00 95.19 448 GLU A CA 1
ATOM 3464 C C . GLU A 1 448 ? 14.920 -9.036 0.120 1.00 95.19 448 GLU A C 1
ATOM 3466 O O . GLU A 1 448 ? 15.287 -9.899 -0.677 1.00 95.19 448 GLU A O 1
ATOM 3471 N N . HIS A 1 449 ? 14.312 -9.379 1.266 1.00 95.44 449 HIS A N 1
ATOM 3472 C CA . HIS A 1 449 ? 14.055 -10.774 1.674 1.00 95.44 449 HIS A CA 1
ATOM 3473 C C . HIS A 1 449 ? 13.012 -11.510 0.807 1.00 95.44 449 HIS A C 1
ATOM 3475 O O . HIS A 1 449 ? 12.872 -12.732 0.920 1.00 95.44 449 HIS A O 1
ATOM 3481 N N . LEU A 1 450 ? 12.265 -10.803 -0.047 1.00 96.19 450 LEU A N 1
ATOM 3482 C CA . LEU A 1 450 ? 11.368 -11.400 -1.043 1.00 96.19 450 LEU A CA 1
ATOM 3483 C C . LEU A 1 450 ? 12.011 -11.529 -2.434 1.00 96.19 450 LEU A C 1
ATOM 3485 O O . LEU A 1 450 ? 11.386 -12.110 -3.317 1.00 96.19 450 LEU A O 1
ATOM 3489 N N . GLY A 1 451 ? 13.249 -11.055 -2.615 1.00 97.00 451 GLY A N 1
ATOM 3490 C CA . GLY A 1 451 ? 13.970 -11.086 -3.891 1.00 97.00 451 GLY A CA 1
ATOM 3491 C C . GLY A 1 451 ? 13.866 -9.801 -4.715 1.00 97.00 451 GLY A C 1
ATOM 3492 O O . GLY A 1 451 ? 14.295 -9.798 -5.865 1.00 97.00 451 GLY A O 1
ATOM 3493 N N . PHE A 1 452 ? 13.319 -8.712 -4.161 1.00 96.94 452 PHE A N 1
ATOM 3494 C CA . PHE A 1 452 ? 13.376 -7.413 -4.833 1.00 96.94 452 PHE A CA 1
ATOM 3495 C C . PHE A 1 452 ? 14.804 -6.855 -4.807 1.00 96.94 452 PHE A C 1
ATOM 3497 O O . PHE A 1 452 ? 15.467 -6.857 -3.769 1.00 96.94 452 PHE A O 1
ATOM 3504 N N . VAL A 1 453 ? 15.240 -6.300 -5.934 1.00 95.31 453 VAL A N 1
ATOM 3505 C CA . VAL A 1 453 ? 16.532 -5.629 -6.116 1.00 95.31 453 VAL A CA 1
ATOM 3506 C C . VAL A 1 453 ? 16.289 -4.128 -6.285 1.00 95.31 453 VAL A C 1
ATOM 3508 O O . VAL A 1 453 ? 15.284 -3.719 -6.869 1.00 95.31 453 VAL A O 1
ATOM 3511 N N . LYS A 1 454 ? 17.181 -3.276 -5.765 1.00 92.44 454 LYS A N 1
ATOM 3512 C CA . LYS A 1 454 ? 17.093 -1.822 -5.981 1.00 92.44 454 LYS A CA 1
ATOM 3513 C C . LYS A 1 454 ? 17.291 -1.500 -7.468 1.00 92.44 454 LYS A C 1
ATOM 3515 O O . LYS A 1 454 ? 18.240 -1.989 -8.073 1.00 92.44 454 LYS A O 1
ATOM 3520 N N . ASN A 1 455 ? 16.409 -0.676 -8.036 1.00 83.44 455 ASN A N 1
ATOM 3521 C CA . ASN A 1 455 ? 16.406 -0.359 -9.465 1.00 83.44 455 ASN A CA 1
ATOM 3522 C C . ASN A 1 455 ? 16.714 1.132 -9.688 1.00 83.44 455 ASN A C 1
ATOM 3524 O O . ASN A 1 455 ? 15.983 1.985 -9.186 1.00 83.44 455 ASN A O 1
ATOM 3528 N N . GLY A 1 456 ? 17.783 1.436 -10.431 1.00 67.31 456 GLY A N 1
ATOM 3529 C CA . GLY A 1 456 ? 18.260 2.803 -10.682 1.00 67.31 456 GLY A CA 1
ATOM 3530 C C . GLY A 1 456 ? 19.321 3.314 -9.693 1.00 67.31 456 GLY A C 1
ATOM 3531 O O . GLY A 1 456 ? 19.968 2.540 -8.985 1.00 67.31 456 GLY A O 1
ATOM 3532 N N . ASN A 1 457 ? 19.522 4.636 -9.681 1.00 61.44 457 ASN A N 1
ATOM 3533 C CA . ASN A 1 457 ? 20.546 5.314 -8.877 1.00 61.44 457 ASN A CA 1
ATOM 3534 C C . ASN A 1 457 ? 20.316 5.178 -7.360 1.00 61.44 457 ASN A C 1
ATOM 3536 O O . ASN A 1 457 ? 19.229 4.846 -6.884 1.00 61.44 457 ASN A O 1
ATOM 3540 N N . TRP A 1 458 ? 21.356 5.476 -6.576 1.00 56.12 458 TRP A N 1
ATOM 3541 C CA . TRP A 1 458 ? 21.368 5.285 -5.120 1.00 56.12 458 TRP A CA 1
ATOM 3542 C C . TRP A 1 458 ? 20.303 6.089 -4.360 1.00 56.12 458 TRP A C 1
ATOM 3544 O O . TRP A 1 458 ? 19.900 5.650 -3.283 1.00 56.12 458 TRP A O 1
ATOM 3554 N N . ASP A 1 459 ? 19.787 7.171 -4.944 1.00 61.00 459 ASP A N 1
ATOM 3555 C CA . ASP A 1 459 ? 18.776 8.053 -4.342 1.00 61.00 459 ASP A CA 1
ATOM 3556 C C . ASP A 1 459 ? 17.327 7.616 -4.635 1.00 61.00 459 ASP A C 1
ATOM 3558 O O . ASP A 1 459 ? 16.396 7.991 -3.922 1.00 61.00 459 ASP A O 1
ATOM 3562 N N . ASP A 1 460 ? 17.107 6.774 -5.651 1.00 78.06 460 ASP A N 1
ATOM 3563 C CA . ASP A 1 460 ? 15.762 6.328 -6.021 1.00 78.06 460 ASP A CA 1
ATOM 3564 C C . ASP A 1 460 ? 15.261 5.281 -5.016 1.00 78.06 460 ASP A C 1
ATOM 3566 O O . ASP A 1 460 ? 15.801 4.180 -4.916 1.00 78.06 460 ASP A O 1
ATOM 3570 N N . ASN A 1 461 ? 14.202 5.582 -4.263 1.00 88.69 461 ASN A N 1
ATOM 3571 C CA . ASN A 1 461 ? 13.578 4.646 -3.316 1.00 88.69 461 ASN A CA 1
ATOM 3572 C C . ASN A 1 461 ? 12.689 3.594 -4.027 1.00 88.69 461 ASN A C 1
ATOM 3574 O O . ASN A 1 461 ? 11.560 3.323 -3.617 1.00 88.69 461 ASN A O 1
ATOM 3578 N N . LYS A 1 462 ? 13.201 3.017 -5.122 1.00 92.56 462 LYS A N 1
ATOM 3579 C CA . LYS A 1 462 ? 12.518 2.084 -6.030 1.00 92.56 462 LYS A CA 1
ATOM 3580 C C . LYS A 1 462 ? 13.176 0.708 -6.008 1.00 92.56 462 LYS A C 1
ATOM 3582 O O . LYS A 1 462 ? 14.398 0.589 -5.901 1.00 92.56 462 LYS A O 1
ATOM 3587 N N . MET A 1 463 ? 12.373 -0.338 -6.154 1.00 95.81 463 MET A N 1
ATOM 3588 C CA . MET A 1 463 ? 12.852 -1.715 -6.284 1.00 95.81 463 MET A CA 1
ATOM 3589 C C . MET A 1 463 ? 12.042 -2.479 -7.329 1.00 95.81 463 MET A C 1
ATOM 3591 O O . MET A 1 463 ? 10.863 -2.193 -7.526 1.00 95.81 463 MET A O 1
ATOM 3595 N N . CYS A 1 464 ? 12.658 -3.474 -7.961 1.00 96.69 464 CYS A N 1
ATOM 3596 C CA . CYS A 1 464 ? 12.012 -4.381 -8.903 1.00 96.69 464 CYS A CA 1
ATOM 3597 C C . CYS A 1 464 ? 12.192 -5.843 -8.479 1.00 96.69 464 CYS A C 1
ATOM 3599 O O . CYS A 1 464 ? 13.219 -6.228 -7.921 1.00 96.69 464 CYS A O 1
ATOM 3601 N N . LEU A 1 465 ? 11.188 -6.667 -8.759 1.00 97.75 465 LEU A N 1
ATOM 3602 C CA . LEU A 1 465 ? 11.249 -8.121 -8.698 1.00 97.75 465 LEU A CA 1
ATOM 3603 C C . LEU A 1 465 ? 11.302 -8.628 -10.141 1.00 97.75 465 LEU A C 1
ATOM 3605 O O . LEU A 1 465 ? 10.361 -8.420 -10.913 1.00 97.75 465 LEU A O 1
ATOM 3609 N N . SER A 1 466 ? 12.424 -9.245 -10.517 1.00 97.44 466 SER A N 1
ATOM 3610 C CA . SER A 1 466 ? 12.633 -9.782 -11.866 1.00 97.44 466 SER A CA 1
ATOM 3611 C C . SER A 1 466 ? 11.680 -10.961 -12.140 1.00 97.44 466 SER A C 1
ATOM 3613 O O . SER A 1 466 ? 11.284 -11.634 -11.188 1.00 97.44 466 SER A O 1
ATOM 3615 N N . PRO A 1 467 ? 11.318 -11.289 -13.398 1.00 97.75 467 PRO A N 1
ATOM 3616 C CA . PRO A 1 467 ? 10.498 -12.474 -13.674 1.00 97.75 467 PRO A CA 1
ATOM 3617 C C . PRO A 1 467 ? 11.081 -13.793 -13.108 1.00 97.75 467 PRO A C 1
ATOM 3619 O O . PRO A 1 467 ? 10.323 -14.537 -12.479 1.00 97.75 467 PRO A O 1
ATOM 3622 N N . PRO A 1 468 ? 12.400 -14.088 -13.214 1.00 97.19 468 PRO A N 1
ATOM 3623 C CA . PRO A 1 468 ? 13.000 -15.255 -12.554 1.00 97.19 468 PRO A CA 1
ATOM 3624 C C . PRO A 1 468 ? 12.892 -15.244 -11.020 1.00 97.19 468 PRO A C 1
ATOM 3626 O O . PRO A 1 468 ? 12.596 -16.278 -10.411 1.00 97.19 468 PRO A O 1
ATOM 3629 N N . ASP A 1 469 ? 13.099 -14.089 -10.379 1.00 97.50 469 ASP A N 1
ATOM 3630 C CA . ASP A 1 469 ? 12.982 -13.966 -8.922 1.00 97.50 469 ASP A CA 1
ATOM 3631 C C . ASP A 1 469 ? 11.525 -14.024 -8.460 1.00 97.50 469 ASP A C 1
ATOM 3633 O O . ASP A 1 469 ? 11.242 -14.618 -7.422 1.00 97.50 469 ASP A O 1
ATOM 3637 N N . ALA A 1 470 ? 10.584 -13.520 -9.260 1.00 96.94 470 ALA A N 1
ATOM 3638 C CA . ALA A 1 470 ? 9.152 -13.652 -9.030 1.00 96.94 470 ALA A CA 1
ATOM 3639 C C . ALA A 1 470 ? 8.721 -15.127 -9.011 1.00 96.94 470 ALA A C 1
ATOM 3641 O O . ALA A 1 470 ? 7.976 -15.546 -8.125 1.00 96.94 470 ALA A O 1
ATOM 3642 N N . GLU A 1 471 ? 9.247 -15.961 -9.913 1.00 96.62 471 GLU A N 1
ATOM 3643 C CA . GLU A 1 471 ? 9.002 -17.406 -9.874 1.00 96.62 471 GLU A CA 1
ATOM 3644 C C . GLU A 1 471 ? 9.552 -18.076 -8.610 1.00 96.62 471 GLU A C 1
ATOM 3646 O O . GLU A 1 471 ? 8.886 -18.901 -7.980 1.00 96.62 471 GLU A O 1
ATOM 3651 N N . LYS A 1 472 ? 10.788 -17.728 -8.240 1.00 96.69 472 LYS A N 1
ATOM 3652 C CA . LYS A 1 472 ? 11.462 -18.214 -7.031 1.00 96.69 472 LYS A CA 1
ATOM 3653 C C . LYS A 1 472 ? 10.692 -17.787 -5.778 1.00 96.69 472 LYS A C 1
ATOM 3655 O O . LYS A 1 472 ? 10.496 -18.599 -4.877 1.00 96.69 472 LYS A O 1
ATOM 3660 N N . PHE A 1 473 ? 10.186 -16.557 -5.752 1.00 96.62 473 PHE A N 1
ATOM 3661 C CA . PHE A 1 473 ? 9.321 -16.021 -4.709 1.00 96.62 473 PHE A CA 1
ATOM 3662 C C . PHE A 1 473 ? 7.982 -16.774 -4.610 1.00 96.62 473 PHE A C 1
ATOM 3664 O O . PHE A 1 473 ? 7.592 -17.137 -3.497 1.00 96.62 473 PHE A O 1
ATOM 3671 N N . LEU A 1 474 ? 7.305 -17.061 -5.733 1.00 96.19 474 LEU A N 1
ATOM 3672 C CA . LEU A 1 474 ? 6.058 -17.841 -5.744 1.00 96.19 474 LEU A CA 1
ATOM 3673 C C . LEU A 1 474 ? 6.292 -19.255 -5.193 1.00 96.19 474 LEU A C 1
ATOM 3675 O O . LEU A 1 474 ? 5.616 -19.657 -4.245 1.00 96.19 474 LEU A O 1
ATOM 3679 N N . ARG A 1 475 ? 7.303 -19.973 -5.711 1.00 95.69 475 ARG A N 1
ATOM 3680 C CA . ARG A 1 475 ? 7.702 -21.307 -5.214 1.00 95.69 475 ARG A CA 1
ATOM 3681 C C . ARG A 1 475 ? 7.988 -21.281 -3.706 1.00 95.69 475 ARG A C 1
ATOM 3683 O O . ARG A 1 475 ? 7.496 -22.130 -2.970 1.00 95.69 475 ARG A O 1
ATOM 3690 N N . ASN A 1 476 ? 8.686 -20.251 -3.226 1.00 94.00 476 ASN A N 1
ATOM 3691 C CA . ASN A 1 476 ? 9.012 -20.062 -1.809 1.00 94.00 476 ASN A CA 1
ATOM 3692 C C . ASN A 1 476 ? 7.838 -19.573 -0.931 1.00 94.00 476 ASN A C 1
ATOM 3694 O O . ASN A 1 476 ? 8.021 -19.434 0.285 1.00 94.00 476 ASN A O 1
ATOM 3698 N N . SER A 1 477 ? 6.663 -19.292 -1.504 1.00 91.56 477 SER A N 1
ATOM 3699 C CA . SER A 1 477 ? 5.478 -18.775 -0.795 1.00 91.56 477 SER A CA 1
ATOM 3700 C C . SER A 1 477 ? 4.331 -19.785 -0.675 1.00 91.56 477 SER A C 1
ATOM 3702 O O . SER A 1 477 ? 3.383 -19.532 0.067 1.00 91.56 477 SER A O 1
ATOM 3704 N N . VAL A 1 478 ? 4.430 -20.948 -1.328 1.00 91.44 478 VAL A N 1
ATOM 3705 C CA . VAL A 1 478 ? 3.482 -22.062 -1.156 1.00 91.44 478 VAL A CA 1
ATOM 3706 C C . VAL A 1 478 ? 3.383 -22.453 0.327 1.00 91.44 478 VAL A C 1
ATOM 3708 O O . VAL A 1 478 ? 4.395 -22.562 1.021 1.00 91.44 478 VAL A O 1
ATOM 3711 N N . GLY A 1 479 ? 2.154 -22.637 0.823 1.00 88.38 479 GLY A N 1
ATOM 3712 C CA . GLY A 1 479 ? 1.872 -23.044 2.207 1.00 88.38 479 GLY A CA 1
ATOM 3713 C C . GLY A 1 479 ? 2.029 -21.955 3.280 1.00 88.38 479 GLY A C 1
ATOM 3714 O O . GLY A 1 479 ? 1.961 -22.277 4.463 1.00 88.38 479 GLY A O 1
ATOM 3715 N N . LYS A 1 480 ? 2.246 -20.681 2.914 1.00 88.25 480 LYS A N 1
ATOM 3716 C CA . LYS A 1 480 ? 2.487 -19.573 3.865 1.00 88.25 480 LYS A CA 1
ATOM 3717 C C . LYS A 1 480 ? 1.320 -18.582 3.927 1.00 88.25 480 LYS A C 1
ATOM 3719 O O . LYS A 1 480 ? 1.485 -17.414 3.581 1.00 88.25 480 LYS A O 1
ATOM 3724 N N . SER A 1 481 ? 0.162 -19.061 4.378 1.00 84.62 481 SER A N 1
ATOM 3725 C CA . SER A 1 481 ? -1.057 -18.258 4.558 1.00 84.62 481 SER A CA 1
ATOM 3726 C C . SER A 1 481 ? -0.859 -17.067 5.517 1.00 84.62 481 SER A C 1
ATOM 3728 O O . SER A 1 481 ? -0.050 -17.156 6.448 1.00 84.62 481 SER A O 1
ATOM 3730 N N . PRO A 1 482 ? -1.600 -15.956 5.337 1.00 87.12 482 PRO A N 1
ATOM 3731 C CA . PRO A 1 482 ? -1.647 -14.864 6.305 1.00 87.12 482 PRO A CA 1
ATOM 3732 C C . PRO A 1 482 ? -2.406 -15.255 7.585 1.00 87.12 482 PRO A C 1
ATOM 3734 O O . PRO A 1 482 ? -3.268 -16.131 7.568 1.00 87.12 482 PRO A O 1
ATOM 3737 N N . SER A 1 483 ? -2.090 -14.590 8.700 1.00 81.62 483 SER A N 1
ATOM 3738 C CA . SER A 1 483 ? -2.772 -14.768 9.992 1.00 81.62 483 SER A CA 1
ATOM 3739 C C . SER A 1 483 ? -2.712 -13.493 10.842 1.00 81.62 483 SER A C 1
ATOM 3741 O O . SER A 1 483 ? -1.866 -12.624 10.618 1.00 81.62 483 SER A O 1
ATOM 3743 N N . PHE A 1 484 ? -3.557 -13.397 11.869 1.00 80.94 484 PHE A N 1
ATOM 3744 C CA . PHE A 1 484 ? -3.290 -12.511 13.010 1.00 80.94 484 PHE A CA 1
ATOM 3745 C C . PHE A 1 484 ? -2.183 -13.103 13.915 1.00 80.94 484 PHE A C 1
ATOM 3747 O O . PHE A 1 484 ? -1.684 -14.207 13.653 1.00 80.94 484 PHE A O 1
ATOM 3754 N N . VAL A 1 485 ? -1.728 -12.338 14.914 1.00 80.69 485 VAL A N 1
ATOM 3755 C CA . VAL A 1 485 ? -0.591 -12.659 15.806 1.00 80.69 485 VAL A CA 1
ATOM 3756 C C . VAL A 1 485 ? -1.028 -12.787 17.252 1.00 80.69 485 VAL A C 1
ATOM 3758 O O . VAL A 1 485 ? -1.757 -11.882 17.705 1.00 80.69 485 VAL A O 1
#

Secondary structure (DSSP, 8-state):
-HHHHHHHHHHHHHHHHHHTT-S----PPPHHHHHHHHHHHHHHHHHHHTSPSSPPHHHHHHHHHHHHHHHHHHHHHHHHHHHSTT-BTTB-HHHHHHHHHHHHHHHHHHHHHHHHHHHHHHHHHHHHHHHHHHHHHHHHHHHHHHHHS------TT-HHHHHHHHHHHHHHHHHHHHHHTTS----HHHHHHHHHHHHHHHHHHHHTT----HHHHHHHHHHHHHHHHHHHHTT---PPP--------------------------------------------------------------------------EEE---HHHHHHHHHHHHHHHHHHS----SSS---HHHHHHHHHHHHHHHHHHHH---SEEEEEEETTEEEEEEEEEE-SSSEEEEEEEE-TTEESHHHHHHHHHHHHHHHTTSTT-EEEE--TTSTHHHHHHTTT-EE-SSTT--EEEE-HHHHHHHHHTTTT---EE-

Radius of gyration: 37.63 Å; Cα contacts (8 Å, |Δi|>4): 336; chains: 1; bounding box: 104×115×84 Å

Nearest PDB structures (foldseek):
  4u5y-assembly1_A  TM=5.309E-01  e=1.572E-03  Streptomyces lividans TK24
  2wy2-assembly1_C  TM=6.716E-01  e=3.998E+00  Escherichia coli
  1s35-assembly1_A  TM=3.302E-01  e=1.431E+00  Homo sapiens

Mean predicted aligned error: 20.41 Å

pLDDT: mean 72.08, std 20.1, range [29.61, 98.25]

Sequence (485 aa):
MALETIRQTHHQHAIDQMSSGHLKIPVRPSPAKMMQDFDGCVGTLTALQARPLPLNPSDMYHLDQLNAKSAELEGHLNYILRENGGMFPGVSREQAIQILNNSNVFKQTLGSLNAAVSHAAQQQQANMRRNQNRGTFQRQLSIQIRNQLTPTVMTPGSEKFGHQMQTELDRFHYLADGVSKGYLQLTSEQLIETADMFAHFQDFARRHNVALPVGREQALQSFLGQMKERALGQQSGTSPASTMSHPASPSSASPSSPRPSIATASSAASSTDTLNSAHTDSSGQSWLKRQSQNAAPIRPLQARGPAAASQQPEFFREVVSDIKFQRETQDIDLKLSGMKKKKHAWTRRTSDELELNKRVDQCRTVLHKHMVGNRNFVIEIDGKPAGVLSMSVGDESVKIHGLVALPGTKGVGREAIKKAVEMSKAEGRGGRVDLEFLEFSPSRNFYEHLGFVKNGNWDDNKMCLSPPDAEKFLRNSVGKSPSFV

Foldseek 3Di:
DVVVVVVVVVVVVVVVCVVVVVPPPPPDDDPVRLVVLLVVLVVLLVVLVPDDPPDDPVNVVNLVVSVVVLVVSVVVLVVVCPPPVQDDDPADSVNNVVVVVSSVVSVVSSVVSVVVNVVRVVVVVVVVVVVVVVVVVVVVVVVVVVVVPPDDPDDPPDPVVVVVLVVVLVVLVVVLVCVVVVVDDDDLVRLVVSVVVVVVVVVVCVVVVNDDDPVSVVSVVVSVVVSVCVSVVVVPPDDDDDDDDDDDDDDDDDDDDDDDDDDDDDDDDDDDDDDDDDDDDDDDDDDDDDDDDDDDDDDDPPPPPDDPPPCDPPQKDKDQDVVVLLVLLVVLLVVLVVQQDPCPPDDDDDPVNVVSPVLSVQLVVLSVPQLPANTKIFGDDPNHRQWIWGWYDDPQAIETRGTHGDPQKPPRVLVNLLVRQVVCVVVPNLSKYKYADDPPDCVVVVVVVLQWDADDDPPGRMTMHDSVSSVVSVVVCPPPDMDGD

Solvent-accessible surface area (backbone atoms only — not comparable to full-atom values): 29410 Å² total; per-residue (Å²): 106,72,70,56,52,54,50,49,52,55,49,48,56,51,49,54,37,49,74,68,63,72,54,72,74,78,79,77,76,50,71,71,52,54,50,54,56,47,53,52,47,51,56,51,51,56,65,53,71,75,51,75,81,74,71,53,76,69,55,48,52,51,50,53,52,48,56,52,51,51,53,52,52,49,53,51,51,56,48,52,54,64,76,44,79,68,61,54,94,94,50,53,69,66,55,54,51,50,52,51,52,52,49,53,50,50,51,53,55,51,51,52,50,54,50,52,52,49,50,45,50,50,53,51,50,51,50,48,51,54,51,46,55,52,4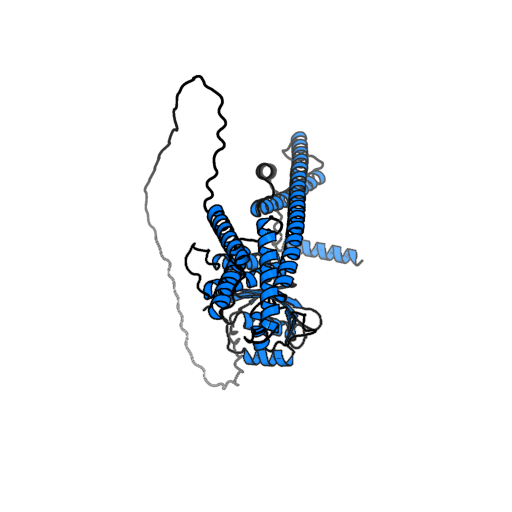9,50,52,53,46,50,51,50,47,56,48,48,70,72,63,58,80,72,87,78,64,88,92,44,77,66,49,58,56,51,54,50,51,51,53,54,51,52,49,53,54,51,52,31,46,71,74,60,78,43,86,70,52,76,69,55,53,47,54,53,49,54,55,47,52,52,49,53,52,50,31,60,76,66,72,52,82,69,60,71,74,56,53,55,54,51,52,52,48,52,48,54,52,51,50,54,65,50,56,74,68,64,80,72,84,84,81,85,87,80,87,82,85,82,87,81,91,86,80,86,86,89,85,84,88,86,85,88,77,91,85,87,86,89,77,88,87,81,88,82,92,82,88,81,90,84,88,88,87,83,92,83,93,84,86,87,86,87,83,91,78,87,78,80,81,71,80,77,76,77,64,83,71,77,75,79,78,68,83,72,43,62,46,78,40,96,42,66,75,60,42,54,50,55,52,46,52,52,49,50,51,49,54,70,66,45,77,73,86,65,80,92,63,84,79,52,71,66,58,56,49,51,46,52,54,43,55,52,44,51,52,35,61,79,72,24,61,78,35,87,45,36,33,41,29,37,52,96,90,36,87,44,30,42,40,15,21,36,78,68,86,75,31,21,36,41,49,18,78,40,63,48,87,62,56,41,41,53,70,58,53,52,51,49,54,43,27,51,48,12,42,73,75,70,30,67,13,15,31,36,38,59,55,58,87,93,46,75,58,54,64,55,42,46,77,54,50,36,42,78,50,78,61,95,84,51,54,32,32,34,25,47,37,74,39,35,51,54,37,51,68,73,46,69,94,58,73,59,42,77,112